Protein 9INA (pdb70)

Radius of gyration: 22.7 Å; Cα contacts (8 Å, |Δi|>4): 966; chains: 1; bounding box: 48×69×61 Å

Solvent-accessible surface area: 19343 Å² total; per-residue (Å²): 199,50,146,3,13,50,102,54,115,118,149,78,88,9,12,30,13,43,162,58,8,20,62,7,0,3,90,0,14,70,134,45,62,0,0,64,0,0,16,26,14,14,0,0,0,0,32,24,84,45,7,61,124,46,56,11,113,16,51,110,13,50,0,0,26,34,107,2,0,0,0,23,15,63,124,26,120,4,6,0,0,23,12,83,5,46,78,158,42,49,13,0,90,125,12,141,15,57,130,61,0,0,64,5,64,122,76,15,7,21,0,31,16,91,0,74,6,74,54,8,77,112,27,99,153,13,32,82,188,18,74,29,126,21,20,41,16,43,77,74,20,43,0,1,0,0,0,9,13,69,113,138,86,97,25,66,34,9,47,0,12,1,10,76,44,64,104,81,20,11,33,20,14,7,20,33,0,41,0,0,0,1,3,3,2,12,15,26,5,33,18,8,43,15,0,97,10,2,62,50,21,0,62,100,10,45,11,14,73,76,29,108,0,5,80,16,1,70,85,29,13,88,1,96,22,83,42,64,130,27,93,16,1,4,9,3,4,0,59,1,68,17,70,120,100,5,34,0,9,5,0,17,7,1,2,5,0,0,11,2,2,42,1,4,16,9,136,50,11,3,9,0,27,0,9,0,0,15,42,35,90,29,0,33,2,0,2,0,6,2,11,19,103,91,67,12,64,172,132,32,63,104,19,2,112,92,18,93,3,18,5,19,89,67,87,110,138,76,32,35,43,3,117,21,3,136,126,74,100,30,46,55,48,142,79,0,58,176,105,121,112,2,94,20,0,8,86,27,15,9,6,1,29,3,4,87,16,18,89,89,26,64,49,31,89,7,83,53,20,193,23,118,91,32,24,63,0,13,9,34,2,8,68,29,1,2,84,12,1,12,9,30,102,152,62,120,120,11,45,15,50,81,2,56,83,19,84,30,7,1,0,2,20,59,14,68,98,141,84,68,6,24,41,28,12,157,139,59,30,58,113,3,41,185,66,100,43,48,30,59

Sequence (440 aa):
HHHSSENLYFQGHMASMNKEMSETLTRVGPNTRMGNLLRRYWVPALMSSEIAEADGPQVRVQLLGEKLLAFRNTDGKACLISEFCSHRGVSLYFGRNEENGIRCAYHGVKFDGDGQCVDVPSSPQSCARMHIKGYPCVERGGIVWTYMGPEEHKPSPPELEWCTLPPEHVFVSKRLQYSNWLQAMEGGIDTAHVSYVHRFEVDTDPMHQGVKALDYIKADGNVKFEIEQTPFGLSLFGRRNGEPDSYYWRITQWLFPWFTLIAPFGNHALGGHVWVPIDDHNCWAWSINWQPDQPLTKEERQSMEEGKGIHVEYEEPGSFIPKANRNNDYGMDRVAQREERSYSGIFGFSAQDYSLQESMGPIQDHAAERLLPTDKAIVMARRMLNEAALGLEQGETPPALDASEQHVRPAGVLLPRDQDPVAWAREELADATKKPVFSL

B-factor: mean 78.33, std 16.4, range [30.0, 168.15]

Secondary structure (DSSP, 8-state):
--TT---SEETTEE----HHHHHHHH--STTSHHHHHHHTS-EEEEEGGGG-STTPPPEEEEETTEEEEEEE-TTS-EEEEESB-TTT--BGGGSEE-SSSEE-TTT--EE-TTS-EEE-TT-GGGGGGS---EE-EEEETTEEEE--S-GGG--PPP--HHHHS-GGGEEEEEEEESS-HHHHHHTTS-GGGGGTTTTTHHHH-TTT-S-THHHHHHT----EEEEEEETTEEEEEEEEE-STTEEEEEEEEEETTTEEEEPP-TTSPEEEEEEEESSSS-EEEEEEEE-SSS---HHHHHHHHTT-TT---BSSTT--SBSS-TTTGGG--HHHHHTTS-SSS--SHHHHHHHHHHTT-SS--TTT----GGGHHHHHHHHHHHHHHHHHHTTPPPS---GGGG----EEEEEETTS-HHHHHHHHSTTTTTS-----

InterPro domains:
  IPR015881 Aromatic-ring-hydroxylating dioxygenase ARHD, Rieske 2Fe-2S-binding site [PS00570] (69-91)
  IPR017941 Rieske [2Fe-2S] iron-sulphur domain [PF00355] (26-109)
  IPR017941 Rieske [2Fe-2S] iron-sulphur domain [PS51296] (26-130)
  IPR036922 Rieske [2Fe-2S] iron-sulphur domain superfamily [G3DSA:2.102.10.10] (18-146)
  IPR036922 Rieske [2Fe-2S] iron-sulphur domain superfamily [SSF50022] (16-135)
  IPR045623 LigXa-like, C-terminal domain [PF19301] (130-394)
  IPR050584 Cholesterol 7-desaturase [PTHR21266] (22-209)

Foldseek 3Di:
DDPQQDDQDDPHFGDFGDPVLLVLCQFQAPPGLNVQLVLLAWAFWFFCVVQVDAQDQWDWTFFSRFTKIWYAANVGFIAIFGQFFLPPTDGLSPFGRYPQWTFRPPQTFTAHRQQQTDDDVVCRPCRVVRGGHIWDWDDFLRTIITRRHPPVSHFDHAPAPSRPDDNLQKDKDKAKFQATLLLQLLLQLQLLVCLFQVLQVQDPFPLRHDFPVNVQSVVFSDWFWDWDADQFGIWIWTWTDDPPQWIKTWIKDDGPPFKIWGAGRDQRWTKMWGWTGSGSQMIMIMIMTGHLPDGQDCCNRVSQVPAADLGADPCDPPPSHGVQDPVCLRCAQVVCCVVVNGRRSHHGPNSSSSSVVVVCPRRHPSVPDDDHSSSSSSSVSSSLSSCQSVVVVVPDDHGNSHNVRNHWHIAIDIDGPVDDVVVVCVPAGVVPSVPDGHYD

Nearest PDB structures (foldseek):
  7v25-assembly1_A  TM=8.873E-01  e=1.650E-37  Comamonas testosteroni KF-1
  7v25-assembly1_C  TM=8.842E-01  e=5.065E-37  Comamonas testosteroni KF-1
  7v28-assembly1_F  TM=8.590E-01  e=2.443E-37  Comamonas testosteroni KF-1
  7fjl-assembly1_F  TM=8.578E-01  e=3.826E-37  Comamonas testosteroni KF-1
  7v28-assembly1_D  TM=8.681E-01  e=1.645E-36  Comamonas testosteroni KF-1

Organism: Comamonas testosteroni (strain DSM 14576 / KF-1) (NCBI:txid399795)

Structure (mmCIF, N/CA/C/O backbone):
data_9INA
#
_entry.id   9INA
#
_cell.length_a   150.740
_cell.length_b   150.740
_cell.length_c   150.740
_cell.angle_alpha   90.00
_cell.angle_beta   90.00
_cell.angle_gamma   90.00
#
_symmetry.space_group_name_H-M   'P 21 3'
#
loop_
_entity.id
_entity.type
_entity.pdbx_description
1 polymer 'Rieske (2Fe-2S) domain protein'
2 non-polymer 'FE (II) ION'
3 non-polymer 'FE2/S2 (INORGANIC) CLUSTER'
4 water water
#
loop_
_atom_site.group_PDB
_atom_site.id
_atom_site.type_symbol
_atom_site.label_atom_id
_atom_site.label_alt_id
_atom_site.label_comp_id
_atom_site.label_asym_id
_atom_site.label_entity_id
_atom_site.label_seq_id
_atom_site.pdbx_PDB_ins_code
_atom_site.Cartn_x
_atom_site.Cartn_y
_atom_site.Cartn_z
_atom_site.occupancy
_atom_site.B_iso_or_equiv
_atom_site.auth_seq_id
_atom_site.auth_comp_id
_atom_site.auth_asym_id
_atom_site.auth_atom_id
_atom_site.pdbx_PDB_model_num
ATOM 1 N N . HIS A 1 8 ? -11.280 42.589 -59.372 1.00 150.91 -15 HIS A N 1
ATOM 2 C CA . HIS A 1 8 ? -10.080 42.216 -60.165 1.00 150.45 -15 HIS A CA 1
ATOM 3 C C . HIS A 1 8 ? -9.165 43.432 -60.304 1.00 153.42 -15 HIS A C 1
ATOM 4 O O . HIS A 1 8 ? -9.669 44.563 -60.459 1.00 130.36 -15 HIS A O 1
ATOM 11 N N . HIS A 1 9 ? -7.855 43.201 -60.245 1.00 150.95 -14 HIS A N 1
ATOM 12 C CA . HIS A 1 9 ? -6.887 44.307 -60.445 1.00 142.24 -14 HIS A CA 1
ATOM 13 C C . HIS A 1 9 ? -5.869 43.847 -61.485 1.00 135.26 -14 HIS A C 1
ATOM 14 O O . HIS A 1 9 ? -5.482 42.667 -61.478 1.00 123.39 -14 HIS A O 1
ATOM 21 N N . HIS A 1 10 ? -5.464 44.758 -62.365 1.00 131.24 -13 HIS A N 1
ATOM 22 C CA . HIS A 1 10 ? -4.513 44.379 -63.417 1.00 136.01 -13 HIS A CA 1
ATOM 23 C C . HIS A 1 10 ? -3.434 43.417 -62.886 1.00 131.38 -13 HIS A C 1
ATOM 24 O O . HIS A 1 10 ? -3.111 42.450 -63.577 1.00 109.38 -13 HIS A O 1
ATOM 31 N N . SER A 1 11 ? -2.919 43.690 -61.682 1.00 123.38 -12 SER A N 1
ATOM 32 C CA . SER A 1 11 ? -1.818 42.880 -61.096 1.00 100.87 -12 SER A CA 1
ATOM 33 C C . SER A 1 11 ? -2.151 41.386 -61.135 1.00 111.42 -12 SER A C 1
ATOM 34 O O . SER A 1 11 ? -1.257 40.590 -61.474 1.00 107.75 -12 SER A O 1
ATOM 37 N N . SER A 1 12 ? -3.389 41.020 -60.807 1.00 118.42 -11 SER A N 1
ATOM 38 C CA . SER A 1 12 ? -3.776 39.586 -60.766 1.00 108.32 -11 SER A CA 1
ATOM 39 C C . SER A 1 12 ? -3.266 38.874 -62.024 1.00 100.71 -11 SER A C 1
ATOM 40 O O . SER A 1 12 ? -3.796 39.150 -63.116 1.00 100.12 -11 SER A O 1
ATOM 43 N N . GLU A 1 13 ? -2.282 37.990 -61.865 1.00 110.38 -10 GLU A N 1
ATOM 44 C CA . GLU A 1 13 ? -1.708 37.262 -63.023 1.00 116.60 -10 GLU A CA 1
ATOM 45 C C . GLU A 1 13 ? -2.635 36.106 -63.406 1.00 111.29 -10 GLU A C 1
ATOM 46 O O . GLU A 1 13 ? -3.303 35.559 -62.509 1.00 119.95 -10 GLU A O 1
ATOM 52 N N . ASN A 1 14 ? -2.653 35.742 -64.687 1.00 100.63 -9 ASN A N 1
ATOM 53 C CA . ASN A 1 14 ? -3.465 34.576 -65.119 1.00 93.35 -9 ASN A CA 1
ATOM 54 C C . ASN A 1 14 ? -2.788 33.314 -64.587 1.00 89.11 -9 ASN A C 1
ATOM 55 O O . ASN A 1 14 ? -1.557 33.331 -64.422 1.00 125.07 -9 ASN A O 1
ATOM 60 N N . LEU A 1 15 ? -3.560 32.263 -64.329 1.00 80.57 -8 LEU A N 1
ATOM 61 C CA . LEU A 1 15 ? -2.987 31.034 -63.729 1.00 76.50 -8 LEU A CA 1
ATOM 62 C C . LEU A 1 15 ? -2.133 30.312 -64.771 1.00 73.19 -8 LEU A C 1
ATOM 63 O O . LEU A 1 15 ? -1.154 29.661 -64.376 1.00 90.94 -8 LEU A O 1
ATOM 68 N N . TYR A 1 16 ? -2.491 30.425 -66.048 1.00 75.04 -7 TYR A N 1
ATOM 69 C CA . TYR A 1 16 ? -1.763 29.656 -67.086 1.00 69.95 -7 TYR A CA 1
ATOM 70 C C . TYR A 1 16 ? -1.454 30.521 -68.286 1.00 68.13 -7 TYR A C 1
ATOM 71 O O . TYR A 1 16 ? -2.232 31.436 -68.602 1.00 71.70 -7 TYR A O 1
ATOM 80 N N . PHE A 1 17 ? -0.337 30.229 -68.947 1.00 69.60 -6 PHE A N 1
ATOM 81 C CA . PHE A 1 17 ? 0.058 30.955 -70.178 1.00 70.23 -6 PHE A CA 1
ATOM 82 C C . PHE A 1 1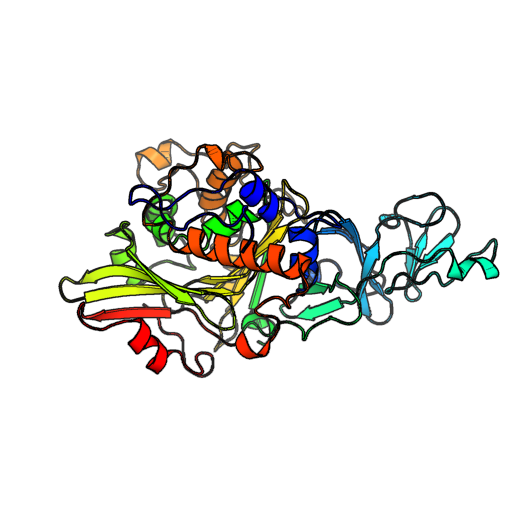7 ? 0.663 29.955 -71.130 1.00 68.80 -6 PHE A C 1
ATOM 83 O O . PHE A 1 17 ? 1.497 29.140 -70.706 1.00 66.13 -6 PHE A O 1
ATOM 91 N N . GLN A 1 18 ? 0.250 30.008 -72.393 1.00 73.69 -5 GLN A N 1
ATOM 92 C CA . GLN A 1 18 ? 0.734 29.024 -73.352 1.00 75.23 -5 GLN A CA 1
ATOM 93 C C . GLN A 1 18 ? 0.821 27.604 -72.784 1.00 73.12 -5 GLN A C 1
ATOM 94 O O . GLN A 1 18 ? 1.681 26.829 -73.206 1.00 64.31 -5 GLN A O 1
ATOM 100 N N . GLY A 1 19 ? -0.102 27.238 -71.881 1.00 73.92 -4 GLY A N 1
ATOM 101 C CA . GLY A 1 19 ? -0.276 25.840 -71.515 1.00 80.27 -4 GLY A CA 1
ATOM 102 C C . GLY A 1 19 ? 0.676 25.351 -70.419 1.00 76.97 -4 GLY A C 1
ATOM 103 O O . GLY A 1 19 ? 0.684 24.159 -70.101 1.00 75.69 -4 GLY A O 1
ATOM 104 N N . HIS A 1 20 ? 1.462 26.279 -69.863 1.00 77.39 -3 HIS A N 1
ATOM 105 C CA . HIS A 1 20 ? 2.244 26.072 -68.656 1.00 79.07 -3 HIS A CA 1
ATOM 106 C C . HIS A 1 20 ? 1.773 27.111 -67.646 1.00 77.36 -3 HIS A C 1
ATOM 107 O O . HIS A 1 20 ? 1.162 28.111 -68.037 1.00 56.95 -3 HIS A O 1
ATOM 114 N N . MET A 1 21 ? 2.114 26.898 -66.368 1.00 73.18 -2 MET A N 1
ATOM 115 C CA . MET A 1 21 ? 1.710 27.834 -65.335 1.00 66.00 -2 MET A CA 1
ATOM 116 C C . MET A 1 21 ? 2.502 29.125 -65.504 1.00 65.59 -2 MET A C 1
ATOM 117 O O . MET A 1 21 ? 3.623 29.115 -65.994 1.00 69.78 -2 MET A O 1
ATOM 122 N N . ALA A 1 22 ? 1.894 30.247 -65.127 1.00 68.01 -1 ALA A N 1
ATOM 123 C CA . ALA A 1 22 ? 2.450 31.555 -65.430 1.00 66.67 -1 ALA A CA 1
ATOM 124 C C . ALA A 1 22 ? 3.182 32.124 -64.223 1.00 71.73 -1 ALA A C 1
ATOM 125 O O . ALA A 1 22 ? 2.717 32.024 -63.084 1.00 71.59 -1 ALA A O 1
ATOM 127 N N . SER A 1 23 ? 4.293 32.804 -64.515 1.00 78.87 0 SER A N 1
ATOM 128 C CA . SER A 1 23 ? 5.084 33.435 -63.476 1.00 80.75 0 SER A CA 1
ATOM 129 C C . SER A 1 23 ? 4.483 34.784 -63.101 1.00 73.90 0 SER A C 1
ATOM 130 O O . SER A 1 23 ? 3.540 35.273 -63.711 1.00 71.83 0 SER A O 1
ATOM 133 N N . MET A 1 24 ? 5.070 35.378 -62.076 1.00 75.08 1 MET A N 1
ATOM 134 C CA . MET A 1 24 ? 4.574 36.612 -61.513 1.00 68.93 1 MET A CA 1
ATOM 135 C C . MET A 1 24 ? 4.973 37.775 -62.428 1.00 73.49 1 MET A C 1
ATOM 136 O O . MET A 1 24 ? 6.102 37.823 -62.928 1.00 87.03 1 MET A O 1
ATOM 141 N N . ASN A 1 25 ? 4.036 38.704 -62.662 1.00 78.33 2 ASN A N 1
ATOM 142 C CA . ASN A 1 25 ? 4.357 39.979 -63.292 1.00 78.42 2 ASN A CA 1
ATOM 143 C C . ASN A 1 25 ? 5.079 40.858 -62.281 1.00 72.95 2 ASN A C 1
ATOM 144 O O . ASN A 1 25 ? 5.091 40.555 -61.090 1.00 74.29 2 ASN A O 1
ATOM 149 N N . LYS A 1 26 ? 5.634 41.967 -62.766 1.00 72.69 3 LYS A N 1
ATOM 150 C CA . LYS A 1 26 ? 6.458 42.826 -61.932 1.00 78.37 3 LYS A CA 1
ATOM 151 C C . LYS A 1 26 ? 5.720 43.329 -60.682 1.00 72.04 3 LYS A C 1
ATOM 152 O O . LYS A 1 26 ? 6.259 43.208 -59.588 1.00 65.44 3 LYS A O 1
ATOM 158 N N . GLU A 1 27 ? 4.505 43.888 -60.830 1.00 66.02 4 GLU A N 1
ATOM 159 C CA . GLU A 1 27 ? 3.769 44.480 -59.719 1.00 66.11 4 GLU A CA 1
ATOM 160 C C . GLU A 1 27 ? 3.414 43.437 -58.654 1.00 69.48 4 GLU A C 1
ATOM 161 O O . GLU A 1 27 ? 3.482 43.710 -57.457 1.00 69.61 4 GLU A O 1
ATOM 167 N N . MET A 1 28 ? 3.000 42.246 -59.093 1.00 72.26 5 MET A N 1
ATOM 168 C CA . MET A 1 28 ? 2.624 41.167 -58.190 1.00 72.57 5 MET A CA 1
ATOM 169 C C . MET A 1 28 ? 3.853 40.683 -57.420 1.00 66.49 5 MET A C 1
ATOM 170 O O . MET A 1 28 ? 3.778 40.380 -56.235 1.00 65.43 5 MET A O 1
ATOM 175 N N . SER A 1 29 ? 4.985 40.586 -58.122 1.00 72.73 6 SER A N 1
ATOM 176 C CA . SER A 1 29 ? 6.269 40.302 -57.508 1.00 67.95 6 SER A CA 1
ATOM 177 C C . SER A 1 29 ? 6.459 41.200 -56.289 1.00 69.03 6 SER A C 1
ATOM 178 O O . SER A 1 29 ? 6.781 40.723 -55.203 1.00 66.28 6 SER A O 1
ATOM 181 N N . GLU A 1 30 ? 6.195 42.498 -56.481 1.00 69.21 7 GLU A N 1
ATOM 182 C CA . GLU A 1 30 ? 6.327 43.505 -55.442 1.00 73.11 7 GLU A CA 1
ATOM 183 C C . GLU A 1 30 ? 5.216 43.398 -54.398 1.00 73.45 7 GLU A C 1
ATOM 184 O O . GLU A 1 30 ? 5.468 43.572 -53.212 1.00 66.75 7 GLU A O 1
ATOM 190 N N . THR A 1 31 ? 3.969 43.180 -54.831 1.00 72.30 8 THR A N 1
ATOM 191 C CA . THR A 1 31 ? 2.881 43.115 -53.875 1.00 65.79 8 THR A CA 1
ATOM 192 C C . THR A 1 31 ? 3.253 42.141 -52.750 1.00 68.22 8 THR A C 1
ATOM 193 O O . THR A 1 31 ? 3.059 42.469 -51.572 1.00 67.95 8 THR A O 1
ATOM 197 N N . LEU A 1 32 ? 3.860 40.993 -53.107 1.00 63.25 9 LEU A N 1
ATOM 198 C CA . LEU A 1 32 ? 4.047 39.877 -52.181 1.00 63.27 9 LEU A CA 1
ATOM 199 C C . LEU A 1 32 ? 5.328 39.963 -51.361 1.00 71.96 9 LEU A C 1
ATOM 200 O O . LEU A 1 32 ? 5.423 39.251 -50.371 1.00 74.84 9 LEU A O 1
ATOM 205 N N . THR A 1 33 ? 6.326 40.753 -51.781 1.00 77.07 10 THR A N 1
ATOM 206 C CA . THR A 1 33 ? 7.642 40.695 -51.156 1.00 67.77 10 THR A CA 1
ATOM 207 C C . THR A 1 33 ? 7.890 41.867 -50.212 1.00 67.94 10 THR A C 1
ATOM 208 O O . THR A 1 33 ? 8.773 41.780 -49.366 1.00 75.11 10 THR A O 1
ATOM 212 N N . ARG A 1 34 ? 7.152 42.965 -50.392 1.00 74.67 11 ARG A N 1
ATOM 213 C CA . ARG A 1 34 ? 7.394 44.205 -49.673 1.00 69.03 11 ARG A CA 1
ATOM 214 C C . ARG A 1 34 ? 6.478 44.223 -48.460 1.00 65.18 11 ARG A C 1
ATOM 215 O O . ARG A 1 34 ? 5.262 44.365 -48.601 1.00 77.27 11 ARG A O 1
ATOM 223 N N . VAL A 1 35 ? 7.085 44.112 -47.280 1.00 64.37 12 VAL A N 1
ATOM 224 C CA . VAL A 1 35 ? 6.363 43.738 -46.077 1.00 64.31 12 VAL A CA 1
ATOM 225 C C . VAL A 1 35 ? 6.401 44.846 -45.037 1.00 65.30 12 VAL A C 1
ATOM 226 O O . VAL A 1 35 ? 5.933 44.599 -43.927 1.00 63.18 12 VAL A O 1
ATOM 230 N N . GLY A 1 36 ? 7.008 46.004 -45.358 1.00 70.65 13 GLY A N 1
ATOM 231 C CA . GLY A 1 36 ? 7.240 47.041 -44.359 1.00 74.22 13 GLY A CA 1
ATOM 232 C C . GLY A 1 36 ? 5.961 47.820 -44.041 1.00 74.47 13 GLY A C 1
ATOM 233 O O . GLY A 1 36 ? 4.923 47.581 -44.643 1.00 73.96 13 GLY A O 1
ATOM 234 N N . PRO A 1 37 ? 5.990 48.817 -43.129 1.00 74.05 14 PRO A N 1
ATOM 235 C CA . PRO A 1 37 ? 4.791 49.584 -42.790 1.00 69.56 14 PRO A CA 1
ATOM 236 C C . PRO A 1 37 ? 4.179 50.204 -44.034 1.00 71.75 14 PRO A C 1
ATOM 237 O O . PRO A 1 37 ? 4.908 50.605 -44.935 1.00 73.75 14 PRO A O 1
ATOM 241 N N . ASN A 1 38 ? 2.842 50.187 -44.082 1.00 81.17 15 ASN A N 1
ATOM 242 C CA . ASN A 1 38 ? 2.047 50.832 -45.119 1.00 84.26 15 ASN A CA 1
ATOM 243 C C . ASN A 1 38 ? 2.271 50.282 -46.523 1.00 73.01 15 ASN A C 1
ATOM 244 O O . ASN A 1 38 ? 2.020 50.982 -47.483 1.00 84.41 15 ASN A O 1
ATOM 249 N N . THR A 1 39 ? 2.735 49.047 -46.667 1.00 76.48 16 THR A N 1
ATOM 250 C CA . THR A 1 39 ? 2.668 48.379 -47.955 1.00 71.46 16 THR A CA 1
ATOM 251 C C . THR A 1 39 ? 1.413 47.510 -47.960 1.00 67.44 16 THR A C 1
ATOM 252 O O . THR A 1 39 ? 0.834 47.247 -46.913 1.00 64.46 16 THR A O 1
ATOM 256 N N . ARG A 1 40 ? 1.000 47.075 -49.152 1.00 71.14 17 ARG A N 1
ATOM 257 C CA . ARG A 1 40 ? -0.153 46.208 -49.320 1.00 69.83 17 ARG A CA 1
ATOM 258 C C . ARG A 1 40 ? -0.026 44.919 -48.519 1.00 73.41 17 ARG A C 1
ATOM 259 O O . ARG A 1 40 ? -1.002 44.454 -47.919 1.00 72.61 17 ARG A O 1
ATOM 267 N N . MET A 1 41 ? 1.167 44.321 -48.592 1.00 69.40 18 MET A N 1
ATOM 268 C CA . MET A 1 41 ? 1.400 43.067 -47.912 1.00 66.84 18 MET A CA 1
ATOM 269 C C . MET A 1 41 ? 1.757 43.349 -46.458 1.00 64.90 18 MET A C 1
ATOM 270 O O . MET A 1 41 ? 1.436 42.562 -45.571 1.00 65.74 18 MET A O 1
ATOM 275 N N . GLY A 1 42 ? 2.405 44.488 -46.200 1.00 68.66 19 GLY A N 1
ATOM 276 C CA . GLY A 1 42 ? 2.628 44.918 -44.825 1.00 64.62 19 GLY A CA 1
ATOM 277 C C . GLY A 1 42 ? 1.310 45.039 -44.057 1.00 62.17 19 GLY A C 1
ATOM 278 O O . GLY A 1 42 ? 1.208 44.667 -42.893 1.00 57.09 19 GLY A O 1
ATOM 279 N N . ASN A 1 43 ? 0.281 45.546 -44.735 1.00 61.73 20 ASN A N 1
ATOM 280 C CA . ASN A 1 43 ? -0.992 45.804 -44.085 1.00 71.67 20 ASN A CA 1
ATOM 281 C C . ASN A 1 43 ? -1.769 44.516 -43.897 1.00 66.56 20 ASN A C 1
ATOM 282 O O . ASN A 1 43 ? -2.496 44.387 -42.918 1.00 67.43 20 ASN A O 1
ATOM 287 N N . LEU A 1 44 ? -1.616 43.604 -44.859 1.00 65.15 21 LEU A N 1
ATOM 288 C CA . LEU A 1 44 ? -2.317 42.337 -44.805 1.00 63.03 21 LEU A CA 1
ATOM 289 C C . LEU A 1 44 ? -1.782 41.518 -43.652 1.00 62.37 21 LEU A C 1
ATOM 290 O O . LEU A 1 44 ? -2.550 40.934 -42.896 1.00 62.30 21 LEU A O 1
ATOM 295 N N . LEU A 1 45 ? -0.456 41.463 -43.557 1.00 65.42 22 LEU A N 1
ATOM 296 C CA . LEU A 1 45 ? 0.146 40.566 -42.598 1.00 68.55 22 LEU A CA 1
ATOM 297 C C . LEU A 1 45 ? -0.114 41.098 -41.199 1.00 69.75 22 LEU A C 1
ATOM 298 O O . LEU A 1 45 ? -0.122 40.302 -40.268 1.00 72.44 22 LEU A O 1
ATOM 303 N N . ARG A 1 46 ? -0.403 42.404 -41.066 1.00 64.63 23 ARG A N 1
ATOM 304 C CA . ARG A 1 46 ? -0.532 42.992 -39.739 1.00 70.69 23 ARG A CA 1
ATOM 305 C C . ARG A 1 46 ? -1.800 42.505 -39.039 1.00 70.99 23 ARG A C 1
ATOM 306 O O . ARG A 1 46 ? -1.818 42.453 -37.806 1.00 82.86 23 ARG A O 1
ATOM 314 N N . ARG A 1 47 ? -2.774 42.043 -39.841 1.00 62.64 24 ARG A N 1
ATOM 315 C CA . ARG A 1 47 ? -4.090 41.610 -39.387 1.00 65.66 24 ARG A CA 1
ATOM 316 C C . ARG A 1 47 ? -4.069 40.253 -38.671 1.00 71.18 24 ARG A C 1
ATOM 317 O O . ARG A 1 47 ? -5.041 39.904 -37.990 1.00 73.92 24 ARG A O 1
ATOM 325 N N . TYR A 1 48 ? -2.981 39.484 -38.840 1.00 69.16 25 TYR A N 1
ATOM 326 C CA . TYR A 1 48 ? -2.826 38.187 -38.194 1.00 67.16 25 TYR A CA 1
ATOM 327 C C . TYR A 1 48 ? -1.870 38.331 -37.014 1.00 65.91 25 TYR A C 1
ATOM 328 O O . TYR A 1 48 ? -1.008 39.215 -36.990 1.00 66.94 25 TYR A O 1
ATOM 337 N N . TRP A 1 49 ? -2.097 37.499 -35.997 1.00 65.86 26 TRP A N 1
ATOM 338 C CA . TRP A 1 49 ? -1.145 37.359 -34.912 1.00 66.15 26 TRP A CA 1
ATOM 339 C C . TRP A 1 49 ? 0.191 36.918 -35.485 1.00 63.06 26 TRP A C 1
ATOM 340 O O . TRP A 1 49 ? 0.236 36.055 -36.357 1.00 72.42 26 TRP A O 1
ATOM 351 N N . VAL A 1 50 ? 1.260 37.512 -34.956 1.00 64.47 27 VAL A N 1
ATOM 352 C CA . VAL A 1 50 ? 2.595 37.385 -35.507 1.00 63.71 27 VAL A CA 1
ATOM 353 C C . VAL A 1 50 ? 3.509 36.776 -34.454 1.00 64.10 27 VAL A C 1
ATOM 354 O O . VAL A 1 50 ? 3.602 37.300 -33.351 1.00 71.62 27 VAL A O 1
ATOM 358 N N . PRO A 1 51 ? 4.238 35.683 -34.747 1.00 65.70 28 PRO A N 1
ATOM 359 C CA . PRO A 1 51 ? 5.213 35.139 -33.801 1.00 63.93 28 PRO A CA 1
ATOM 360 C C . PRO A 1 51 ? 6.464 36.002 -33.728 1.00 65.49 28 PRO A C 1
ATOM 361 O O . PRO A 1 51 ? 7.222 36.127 -34.706 1.00 83.30 28 PRO A O 1
ATOM 365 N N . ALA A 1 52 ? 6.683 36.539 -32.522 1.00 63.98 29 ALA A N 1
ATOM 366 C CA . ALA A 1 52 ? 7.710 37.542 -32.285 1.00 71.74 29 ALA A CA 1
ATOM 367 C C . ALA A 1 52 ? 8.995 36.870 -31.816 1.00 71.13 29 ALA A C 1
ATOM 368 O O . ALA A 1 52 ? 10.010 36.906 -32.509 1.00 82.11 29 ALA A O 1
ATOM 370 N N . LEU A 1 53 ? 8.924 36.196 -30.669 1.00 66.07 30 LEU A N 1
ATOM 371 C CA . LEU A 1 53 ? 10.069 35.454 -30.182 1.00 66.86 30 LEU A CA 1
ATOM 372 C C . LEU A 1 53 ? 9.584 34.361 -29.232 1.00 68.38 30 LEU A C 1
ATOM 373 O O . LEU A 1 53 ? 8.386 34.282 -28.972 1.00 76.60 30 LEU A O 1
ATOM 378 N N . MET A 1 54 ? 10.515 33.536 -28.728 1.00 61.71 31 MET A N 1
ATOM 379 C CA . MET A 1 54 ? 10.183 32.461 -27.809 1.00 68.36 31 MET A CA 1
ATOM 380 C C . MET A 1 54 ? 10.118 32.977 -26.373 1.00 70.48 31 MET A C 1
ATOM 381 O O . MET A 1 54 ? 10.926 33.809 -25.983 1.00 72.30 31 MET A O 1
ATOM 386 N N . SER A 1 55 ? 9.203 32.406 -25.576 1.00 75.39 32 SER A N 1
ATOM 387 C CA . SER A 1 55 ? 9.053 32.747 -24.169 1.00 72.68 32 SER A CA 1
ATOM 388 C C . SER A 1 55 ? 10.367 32.586 -23.416 1.00 73.57 32 SER A C 1
ATOM 389 O O . SER A 1 55 ? 10.663 33.383 -22.531 1.00 68.73 32 SER A O 1
ATOM 392 N N . SER A 1 56 ? 11.146 31.560 -23.778 1.00 76.07 33 SER A N 1
ATOM 393 C CA . SER A 1 56 ? 12.398 31.281 -23.092 1.00 78.18 33 SER A CA 1
ATOM 394 C C . SER A 1 56 ? 13.434 32.407 -23.244 1.00 80.12 33 SER A C 1
ATOM 395 O O . SER A 1 56 ? 14.340 32.501 -22.416 1.00 76.82 33 SER A O 1
ATOM 398 N N . GLU A 1 57 ? 13.325 33.264 -24.275 1.00 76.22 34 GLU A N 1
ATOM 399 C CA . GLU A 1 57 ? 14.309 34.324 -24.495 1.00 77.19 34 GLU A CA 1
ATOM 400 C C . GLU A 1 57 ? 14.138 35.493 -23.517 1.00 80.24 34 GLU A C 1
ATOM 401 O O . GLU A 1 57 ? 15.076 36.280 -23.332 1.00 71.28 34 GLU A O 1
ATOM 407 N N . ILE A 1 58 ? 12.912 35.629 -22.979 1.00 69.64 35 ILE A N 1
ATOM 408 C CA . ILE A 1 58 ? 12.562 36.588 -21.944 1.00 67.66 35 ILE A CA 1
ATOM 409 C C . ILE A 1 58 ? 11.841 35.856 -20.813 1.00 75.42 35 ILE A C 1
ATOM 410 O O . ILE A 1 58 ? 10.692 36.168 -20.492 1.00 65.43 35 ILE A O 1
ATOM 415 N N . ALA A 1 59 ? 12.545 34.880 -20.223 1.00 80.84 36 ALA A N 1
ATOM 416 C CA . ALA A 1 59 ? 11.969 33.945 -19.269 1.00 71.81 36 ALA A CA 1
ATOM 417 C C . ALA A 1 59 ? 11.398 34.691 -18.073 1.00 75.86 36 ALA A C 1
ATOM 418 O O . ALA A 1 59 ? 10.222 34.543 -17.777 1.00 72.88 36 ALA A O 1
ATOM 420 N N . GLU A 1 60 ? 12.231 35.490 -17.397 1.00 87.98 37 GLU A N 1
ATOM 421 C CA . GLU A 1 60 ? 11.870 36.000 -16.085 1.00 94.49 37 GLU A CA 1
ATOM 422 C C . GLU A 1 60 ? 11.504 37.477 -16.135 1.00 86.15 37 GLU A C 1
ATOM 423 O O . GLU A 1 60 ? 11.947 38.210 -17.019 1.00 87.28 37 GLU A O 1
ATOM 429 N N . ALA A 1 61 ? 10.718 37.871 -15.125 1.00 80.84 38 ALA A N 1
ATOM 430 C CA . ALA A 1 61 ? 10.281 39.241 -14.935 1.00 80.72 38 ALA A CA 1
ATOM 431 C C . ALA A 1 61 ? 11.459 40.166 -14.589 1.00 91.42 38 ALA A C 1
ATOM 432 O O . ALA A 1 61 ? 12.382 39.812 -13.844 1.00 86.35 38 ALA A O 1
ATOM 434 N N . ASP A 1 62 ? 11.413 41.366 -15.183 1.00 86.50 39 ASP A N 1
ATOM 435 C CA . ASP A 1 62 ? 12.393 42.423 -14.977 1.00 89.12 39 ASP A CA 1
ATOM 436 C C . ASP A 1 62 ? 13.713 42.001 -15.621 1.00 82.47 39 ASP A C 1
ATOM 437 O O . ASP A 1 62 ? 14.739 42.667 -15.475 1.00 90.93 39 ASP A O 1
ATOM 442 N N . GLY A 1 63 ? 13.614 40.928 -16.415 1.00 78.91 40 GLY A N 1
ATOM 443 C CA . GLY A 1 63 ? 14.730 40.333 -17.126 1.00 72.43 40 GLY A CA 1
ATOM 444 C C . GLY A 1 63 ? 15.164 41.180 -18.318 1.00 70.19 40 GLY A C 1
ATOM 445 O O . GLY A 1 63 ? 14.469 42.095 -18.771 1.00 66.77 40 GLY A O 1
ATOM 446 N N . PRO A 1 64 ? 16.359 40.880 -18.852 1.00 69.05 41 PRO A N 1
ATOM 447 C CA . PRO A 1 64 ? 16.933 41.638 -19.966 1.00 70.10 41 PRO A CA 1
ATOM 448 C C . PRO A 1 64 ? 16.017 41.674 -21.177 1.00 64.79 41 PRO A C 1
ATOM 449 O O . PRO A 1 64 ? 15.657 40.631 -21.688 1.00 71.24 41 PRO A O 1
ATOM 453 N N . GLN A 1 65 ? 15.656 42.877 -21.616 1.00 69.87 42 GLN A N 1
ATOM 454 C CA . GLN A 1 65 ? 14.871 43.075 -22.827 1.00 69.20 42 GLN A CA 1
ATOM 455 C C . GLN A 1 65 ? 15.642 42.551 -24.041 1.00 66.15 42 GLN A C 1
ATOM 456 O O . GLN A 1 65 ? 16.862 42.394 -23.964 1.00 66.82 42 GLN A O 1
ATOM 462 N N . VAL A 1 66 ? 14.940 42.238 -25.149 1.00 62.04 43 VAL A N 1
ATOM 463 C CA . VAL A 1 66 ? 15.649 41.795 -26.346 1.00 65.37 43 VAL A CA 1
ATOM 464 C C . VAL A 1 66 ? 15.061 42.510 -27.553 1.00 62.63 43 VAL A C 1
ATOM 465 O O . VAL A 1 66 ? 13.848 42.699 -27.637 1.00 64.81 43 VAL A O 1
ATOM 469 N N . ARG A 1 67 ? 15.960 42.858 -28.486 1.00 62.37 44 ARG A N 1
ATOM 470 C CA . ARG A 1 67 ? 15.588 43.535 -29.711 1.00 59.35 44 ARG A CA 1
ATOM 471 C C . ARG A 1 67 ? 15.014 42.497 -30.650 1.00 61.81 44 ARG A C 1
ATOM 472 O O . ARG A 1 67 ? 15.515 41.379 -30.695 1.00 69.40 44 ARG A O 1
ATOM 480 N N . VAL A 1 68 ? 13.987 42.910 -31.398 1.00 65.25 45 VAL A N 1
ATOM 481 C CA . VAL A 1 68 ? 13.250 42.048 -32.305 1.00 60.63 45 VAL A CA 1
ATOM 482 C C . VAL A 1 68 ? 12.732 42.905 -33.448 1.00 59.50 45 VAL A C 1
ATOM 483 O O . VAL A 1 68 ? 12.209 43.986 -33.215 1.00 71.41 45 VAL A O 1
ATOM 487 N N . GLN A 1 69 ? 12.901 42.436 -34.681 1.00 60.94 46 GLN A N 1
ATOM 488 C CA . GLN A 1 69 ? 12.492 43.213 -35.833 1.00 58.41 46 GLN A CA 1
ATOM 489 C C . GLN A 1 69 ? 11.496 42.396 -36.651 1.00 61.71 46 GLN A C 1
ATOM 490 O O . GLN A 1 69 ? 11.820 41.293 -37.074 1.00 59.26 46 GLN A O 1
ATOM 496 N N . LEU A 1 70 ? 10.310 42.969 -36.891 1.00 59.89 47 LEU A N 1
ATOM 497 C CA . LEU A 1 70 ? 9.228 42.273 -37.562 1.00 60.01 47 LEU A CA 1
ATOM 498 C C . LEU A 1 70 ? 8.573 43.183 -38.578 1.00 61.01 47 LEU A C 1
ATOM 499 O O . LEU A 1 70 ? 8.205 44.301 -38.247 1.00 59.16 47 LEU A O 1
ATOM 504 N N . LEU A 1 71 ? 8.376 42.658 -39.785 1.00 64.30 48 LEU A N 1
ATOM 505 C CA . LEU A 1 71 ? 7.567 43.341 -40.771 1.00 63.84 48 LEU A CA 1
ATOM 506 C C . LEU A 1 71 ? 8.083 44.760 -40.939 1.00 64.86 48 LEU A C 1
ATOM 507 O O . LEU A 1 71 ? 7.294 45.701 -41.011 1.00 68.78 48 LEU A O 1
ATOM 512 N N . GLY A 1 72 ? 9.412 44.904 -40.960 1.00 68.69 49 GLY A N 1
ATOM 513 C CA . GLY A 1 72 ? 10.024 46.197 -41.207 1.00 73.38 49 GLY A CA 1
ATOM 514 C C . GLY A 1 72 ? 10.217 47.027 -39.936 1.00 65.10 49 GLY A C 1
ATOM 515 O O . GLY A 1 72 ? 11.154 47.786 -39.885 1.00 72.25 49 GLY A O 1
ATOM 516 N N . GLU A 1 73 ? 9.368 46.896 -38.911 1.00 63.49 50 GLU A N 1
ATOM 517 C CA . GLU A 1 73 ? 9.493 47.709 -37.707 1.00 62.67 50 GLU A CA 1
ATOM 518 C C . GLU A 1 73 ? 10.511 47.097 -36.755 1.00 59.72 50 GLU A C 1
ATOM 519 O O . GLU A 1 73 ? 10.566 45.883 -36.594 1.00 64.29 50 GLU A O 1
ATOM 525 N N . LYS A 1 74 ? 11.246 47.974 -36.065 1.00 60.40 51 LYS A N 1
ATOM 526 C CA . LYS A 1 74 ? 12.226 47.573 -35.068 1.00 66.73 51 LYS A CA 1
ATOM 527 C C . LYS A 1 74 ? 11.672 47.704 -33.661 1.00 64.81 51 LYS A C 1
ATOM 528 O O . LYS A 1 74 ? 11.422 48.810 -33.216 1.00 57.33 51 LYS A O 1
ATOM 534 N N . LEU A 1 75 ? 11.575 46.588 -32.935 1.00 73.96 52 LEU A N 1
ATOM 535 C CA . LEU A 1 75 ? 10.894 46.589 -31.652 1.00 67.91 52 LEU A CA 1
ATOM 536 C C . LEU A 1 75 ? 11.801 46.067 -30.547 1.00 63.88 52 LEU A C 1
ATOM 537 O O . LEU A 1 75 ? 12.958 45.708 -30.783 1.00 69.41 52 LEU A O 1
ATOM 542 N N . LEU A 1 76 ? 11.212 46.049 -29.349 1.00 60.48 53 LEU A N 1
ATOM 543 C CA . LEU A 1 76 ? 11.849 45.621 -28.123 1.00 61.55 53 LEU A CA 1
ATOM 544 C C . LEU A 1 76 ? 10.841 44.807 -27.324 1.00 61.98 53 LEU A C 1
ATOM 545 O O . LEU A 1 76 ? 9.742 45.277 -27.002 1.00 60.14 53 LEU A O 1
ATOM 550 N N . ALA A 1 77 ? 11.256 43.588 -26.990 1.00 64.02 54 ALA A N 1
ATOM 551 C CA . ALA A 1 77 ? 10.438 42.683 -26.210 1.00 67.68 54 ALA A CA 1
ATOM 552 C C . ALA A 1 77 ? 11.026 42.546 -24.818 1.00 66.79 54 ALA A C 1
ATOM 553 O O . ALA A 1 77 ? 12.248 42.449 -24.683 1.00 70.49 54 ALA A O 1
ATOM 555 N N . PHE A 1 78 ? 10.130 42.477 -23.828 1.00 64.48 55 PHE A N 1
ATOM 556 C CA . PHE A 1 78 ? 10.519 42.305 -22.440 1.00 69.03 55 PHE A CA 1
ATOM 557 C C . PHE A 1 78 ? 9.320 41.848 -21.626 1.00 69.85 55 PHE A C 1
ATOM 558 O O . PHE A 1 78 ? 8.181 42.015 -22.070 1.00 63.77 55 PHE A O 1
ATOM 566 N N . ARG A 1 79 ? 9.617 41.340 -20.421 1.00 63.30 56 ARG A N 1
ATOM 567 C CA . ARG A 1 79 ? 8.603 40.797 -19.532 1.00 66.97 56 ARG A CA 1
ATOM 568 C C . ARG A 1 79 ? 8.533 41.673 -18.288 1.00 68.23 56 ARG A C 1
ATOM 569 O O . ARG A 1 79 ? 9.512 41.769 -17.556 1.00 70.66 56 ARG A O 1
ATOM 577 N N . ASN A 1 80 ? 7.373 42.283 -18.025 1.00 70.82 57 ASN A N 1
ATOM 578 C CA . ASN A 1 80 ? 7.289 43.279 -16.962 1.00 84.01 57 ASN A CA 1
ATOM 579 C C . ASN A 1 80 ? 7.258 42.592 -15.592 1.00 82.53 57 ASN A C 1
ATOM 580 O O . ASN A 1 80 ? 7.512 41.394 -15.481 1.00 76.88 57 ASN A O 1
ATOM 585 N N . THR A 1 81 ? 6.946 43.358 -14.540 1.00 87.20 58 THR A N 1
ATOM 586 C CA . THR A 1 81 ? 7.119 42.873 -13.178 1.00 85.32 58 THR A CA 1
ATOM 587 C C . THR A 1 81 ? 6.024 41.861 -12.847 1.00 81.82 58 THR A C 1
ATOM 588 O O . THR A 1 81 ? 6.293 40.841 -12.219 1.00 85.06 58 THR A O 1
ATOM 592 N N . ASP A 1 82 ? 4.808 42.132 -13.323 1.00 78.50 59 ASP A N 1
ATOM 593 C CA . ASP A 1 82 ? 3.680 41.224 -13.197 1.00 81.80 59 ASP A CA 1
ATOM 594 C C . ASP A 1 82 ? 3.951 39.895 -13.922 1.00 86.74 59 ASP A C 1
ATOM 595 O O . ASP A 1 82 ? 3.284 38.898 -13.667 1.00 85.66 59 ASP A O 1
ATOM 600 N N . GLY A 1 83 ? 4.894 39.868 -14.870 1.00 84.79 60 GLY A N 1
ATOM 601 C CA . GLY A 1 83 ? 5.145 38.664 -15.644 1.00 72.88 60 GLY A CA 1
ATOM 602 C C . GLY A 1 83 ? 4.556 38.688 -17.064 1.00 72.92 60 GLY A C 1
ATOM 603 O O . GLY A 1 83 ? 4.822 37.746 -17.788 1.00 72.61 60 GLY A O 1
ATOM 604 N N . LYS A 1 84 ? 3.937 39.795 -17.477 1.00 71.88 61 LYS A N 1
ATOM 605 C CA . LYS A 1 84 ? 3.296 39.854 -18.818 1.00 74.54 61 LYS A CA 1
ATOM 606 C C . LYS A 1 84 ? 4.323 40.186 -19.913 1.00 80.04 61 LYS A C 1
ATOM 607 O O . LYS A 1 84 ? 5.038 41.201 -19.755 1.00 77.74 61 LYS A O 1
ATOM 613 N N . ALA A 1 85 ? 4.401 39.370 -20.974 1.00 84.59 62 ALA A N 1
ATOM 614 C CA . ALA A 1 85 ? 5.262 39.681 -22.095 1.00 79.50 62 ALA A CA 1
ATOM 615 C C . ALA A 1 85 ? 4.698 40.890 -22.836 1.00 76.99 62 ALA A C 1
ATOM 616 O O . ALA A 1 85 ? 3.517 40.922 -23.207 1.00 70.06 62 ALA A O 1
ATOM 618 N N . CYS A 1 86 ? 5.573 41.877 -23.054 1.00 80.89 63 CYS A N 1
ATOM 619 C CA . CYS A 1 86 ? 5.190 43.094 -23.745 1.00 81.57 63 CYS A CA 1
ATOM 620 C C . CYS A 1 86 ? 6.113 43.316 -24.929 1.00 69.66 63 CYS A C 1
ATOM 621 O O . CYS A 1 86 ? 7.211 42.773 -24.986 1.00 81.33 63 CYS A O 1
ATOM 624 N N . LEU A 1 87 ? 5.653 44.170 -25.836 1.00 65.64 64 LEU A N 1
ATOM 625 C CA . LEU A 1 87 ? 6.409 44.500 -27.022 1.00 65.28 64 LEU A CA 1
ATOM 626 C C . LEU A 1 87 ? 6.134 45.950 -27.408 1.00 69.52 64 LEU A C 1
ATOM 627 O O . LEU A 1 87 ? 4.985 46.309 -27.700 1.00 68.95 64 LEU A O 1
ATOM 632 N N . ILE A 1 88 ? 7.201 46.762 -27.434 1.00 61.15 65 ILE A N 1
ATOM 633 C CA . ILE A 1 88 ? 7.085 48.172 -27.775 1.00 56.65 65 ILE A CA 1
ATOM 634 C C . ILE A 1 88 ? 8.086 48.543 -28.862 1.00 59.98 65 ILE A C 1
ATOM 635 O O . ILE A 1 88 ? 8.987 47.783 -29.193 1.00 62.01 65 ILE A O 1
ATOM 640 N N . SER A 1 89 ? 7.952 49.766 -29.369 1.00 67.66 66 SER A N 1
ATOM 641 C CA . SER A 1 89 ? 8.922 50.323 -30.294 1.00 68.75 66 SER A CA 1
ATOM 642 C C . SER A 1 89 ? 10.301 50.432 -29.617 1.00 62.03 66 SER A C 1
ATOM 643 O O . SER A 1 89 ? 10.402 50.722 -28.434 1.00 59.01 66 SER A O 1
ATOM 646 N N . GLU A 1 90 ? 11.387 50.196 -30.363 1.00 60.11 67 GLU A N 1
ATOM 647 C CA . GLU A 1 90 ? 12.734 50.210 -29.812 1.00 61.74 67 GLU A CA 1
ATOM 648 C C . GLU A 1 90 ? 13.169 51.594 -29.319 1.00 60.56 67 GLU A C 1
ATOM 649 O O . GLU A 1 90 ? 14.057 51.673 -28.475 1.00 69.30 67 GLU A O 1
ATOM 655 N N . PHE A 1 91 ? 12.591 52.690 -29.824 1.00 64.21 68 PHE A N 1
ATOM 656 C CA . PHE A 1 91 ? 13.215 53.996 -29.644 1.00 66.86 68 PHE A CA 1
ATOM 657 C C . PHE A 1 91 ? 12.439 54.964 -28.754 1.00 63.63 68 PHE A C 1
ATOM 658 O O . PHE A 1 91 ? 11.247 55.196 -28.967 1.00 64.66 68 PHE A O 1
ATOM 666 N N . CYS A 1 92 ? 13.178 55.572 -27.810 1.00 63.32 69 CYS A N 1
ATOM 667 C CA . CYS A 1 92 ? 12.673 56.645 -26.963 1.00 70.22 69 CYS A CA 1
ATOM 668 C C . CYS A 1 92 ? 12.113 57.742 -27.851 1.00 60.25 69 CYS A C 1
ATOM 669 O O . CYS A 1 92 ? 12.762 58.112 -28.829 1.00 51.98 69 CYS A O 1
ATOM 672 N N . SER A 1 93 ? 10.923 58.233 -27.483 1.00 59.00 70 SER A N 1
ATOM 673 C CA . SER A 1 93 ? 10.249 59.292 -28.221 1.00 60.36 70 SER A CA 1
ATOM 674 C C . SER A 1 93 ? 10.961 60.638 -28.058 1.00 62.32 70 SER A C 1
ATOM 675 O O . SER A 1 93 ? 10.822 61.493 -28.918 1.00 59.89 70 SER A O 1
ATOM 678 N N . HIS A 1 94 ? 11.742 60.804 -26.979 1.00 66.12 71 HIS A N 1
ATOM 679 C CA . HIS A 1 94 ? 12.451 62.039 -26.652 1.00 61.72 71 HIS A CA 1
ATOM 680 C C . HIS A 1 94 ? 13.467 62.419 -27.726 1.00 56.20 71 HIS A C 1
ATOM 681 O O . HIS A 1 94 ? 13.187 63.295 -28.526 1.00 64.53 71 HIS A O 1
ATOM 688 N N . ARG A 1 95 ? 14.657 61.802 -27.713 1.00 65.15 72 ARG A N 1
ATOM 689 C CA . ARG A 1 95 ? 15.714 62.130 -28.661 1.00 66.75 72 ARG A CA 1
ATOM 690 C C . ARG A 1 95 ? 16.189 60.891 -29.435 1.00 65.89 72 ARG A C 1
ATOM 691 O O . ARG A 1 95 ? 17.261 60.917 -30.033 1.00 69.78 72 ARG A O 1
ATOM 699 N N . GLY A 1 96 ? 15.399 59.812 -29.438 1.00 62.59 73 GLY A N 1
ATOM 700 C CA . GLY A 1 96 ? 15.579 58.726 -30.391 1.00 70.12 73 GLY A CA 1
ATOM 701 C C . GLY A 1 96 ? 16.563 57.625 -29.975 1.00 67.37 73 GLY A C 1
ATOM 702 O O . GLY A 1 96 ? 16.843 56.731 -30.764 1.00 74.00 73 GLY A O 1
ATOM 703 N N . VAL A 1 97 ? 17.082 57.674 -28.748 1.00 71.08 74 VAL A N 1
ATOM 704 C CA . VAL A 1 97 ? 18.001 56.669 -28.235 1.00 61.58 74 VAL A CA 1
ATOM 705 C C . VAL A 1 97 ? 17.289 55.332 -28.076 1.00 61.25 74 VAL A C 1
ATOM 706 O O . VAL A 1 97 ? 16.079 55.325 -27.848 1.00 59.73 74 VAL A O 1
ATOM 710 N N . SER A 1 98 ? 18.061 54.228 -28.129 1.00 54.26 75 SER A N 1
ATOM 711 C CA . SER A 1 98 ? 17.515 52.894 -27.967 1.00 53.25 75 SER A CA 1
ATOM 712 C C . SER A 1 98 ? 17.131 52.562 -26.519 1.00 58.53 75 SER A C 1
ATOM 713 O O . SER A 1 98 ? 17.894 52.763 -25.567 1.00 64.46 75 SER A O 1
ATOM 716 N N . LEU A 1 99 ? 15.936 51.978 -26.370 1.00 54.80 76 LEU A N 1
ATOM 717 C CA . LEU A 1 99 ? 15.464 51.522 -25.075 1.00 54.78 76 LEU A CA 1
ATOM 718 C C . LEU A 1 99 ? 16.054 50.167 -24.692 1.00 55.47 76 LEU A C 1
ATOM 719 O O . LEU A 1 99 ? 15.811 49.682 -23.592 1.00 56.02 76 LEU A O 1
ATOM 724 N N . TYR A 1 100 ? 16.858 49.563 -25.566 1.00 52.10 77 TYR A N 1
ATOM 725 C CA . TYR A 1 100 ? 17.626 48.397 -25.171 1.00 52.39 77 TYR A CA 1
ATOM 726 C C . TYR A 1 100 ? 18.546 48.744 -23.994 1.00 56.73 77 TYR A C 1
ATOM 727 O O . TYR A 1 100 ? 18.857 47.870 -23.188 1.00 64.67 77 TYR A O 1
ATOM 736 N N . PHE A 1 101 ? 18.991 50.008 -23.885 1.00 60.55 78 PHE A N 1
ATOM 737 C CA . PHE A 1 101 ? 19.902 50.418 -22.817 1.00 64.95 78 PHE A CA 1
ATOM 738 C C . PHE A 1 101 ? 19.140 50.875 -21.573 1.00 66.34 78 PHE A C 1
ATOM 739 O O . PHE A 1 101 ? 19.749 51.279 -20.584 1.00 63.45 78 PHE A O 1
ATOM 747 N N . GLY A 1 102 ? 17.812 50.797 -21.604 1.00 65.22 79 GLY A N 1
ATOM 748 C CA . GLY A 1 102 ? 17.030 51.287 -20.487 1.00 71.05 79 GLY A CA 1
ATOM 749 C C . GLY A 1 102 ? 16.873 50.229 -19.400 1.00 66.71 79 GLY A C 1
ATOM 750 O O . GLY A 1 102 ? 17.531 49.199 -19.436 1.00 60.46 79 GLY A O 1
ATOM 751 N N . ARG A 1 103 ? 15.958 50.502 -18.459 1.00 66.32 80 ARG A N 1
ATOM 752 C CA . ARG A 1 103 ? 15.806 49.711 -17.257 1.00 62.71 80 ARG A CA 1
ATOM 753 C C . ARG A 1 103 ? 14.404 49.122 -17.214 1.00 62.04 80 ARG A C 1
ATOM 754 O O . ARG A 1 103 ? 13.422 49.853 -17.107 1.00 68.25 80 ARG A O 1
ATOM 762 N N . ASN A 1 104 ? 14.346 47.790 -17.310 1.00 66.28 81 ASN A N 1
ATOM 763 C CA . ASN A 1 104 ? 13.136 47.031 -17.053 1.00 66.36 81 ASN A CA 1
ATOM 764 C C . ASN A 1 104 ? 12.967 46.867 -15.546 1.00 67.94 81 ASN A C 1
ATOM 765 O O . ASN A 1 104 ? 13.702 46.114 -14.908 1.00 66.98 81 ASN A O 1
ATOM 770 N N . GLU A 1 105 ? 12.001 47.609 -14.997 1.00 80.37 82 GLU A N 1
ATOM 771 C CA . GLU A 1 105 ? 11.634 47.543 -13.594 1.00 76.46 82 GLU A CA 1
ATOM 772 C C . GLU A 1 105 ? 10.341 48.319 -13.394 1.00 71.41 82 GLU A C 1
ATOM 773 O O . GLU A 1 105 ? 9.970 49.142 -14.222 1.00 74.80 82 GLU A O 1
ATOM 779 N N . GLU A 1 106 ? 9.653 47.997 -12.302 1.00 74.63 83 GLU A N 1
ATOM 780 C CA . GLU A 1 106 ? 8.409 48.646 -11.923 1.00 76.07 83 GLU A CA 1
ATOM 781 C C . GLU A 1 106 ? 7.489 48.762 -13.136 1.00 73.28 83 GLU A C 1
ATOM 782 O O . GLU A 1 106 ? 7.052 49.855 -13.469 1.00 64.23 83 GLU A O 1
ATOM 788 N N . ASN A 1 107 ? 7.219 47.617 -13.781 1.00 78.72 84 ASN A N 1
ATOM 789 C CA . ASN A 1 107 ? 6.263 47.500 -14.875 1.00 79.45 84 ASN A CA 1
ATOM 790 C C . ASN A 1 107 ? 6.556 48.488 -15.986 1.00 71.30 84 ASN A C 1
ATOM 791 O O . ASN A 1 107 ? 5.632 49.157 -16.455 1.00 64.62 84 ASN A O 1
ATOM 796 N N . GLY A 1 108 ? 7.821 48.557 -16.419 1.00 68.06 85 GLY A N 1
ATOM 797 C CA . GLY A 1 108 ? 8.116 49.451 -17.526 1.00 72.78 85 GLY A CA 1
ATOM 798 C C . GLY A 1 108 ? 9.579 49.470 -17.947 1.00 68.51 85 GLY A C 1
ATOM 799 O O . GLY A 1 108 ? 10.427 48.897 -17.275 1.00 69.33 85 GLY A O 1
ATOM 800 N N . ILE A 1 109 ? 9.833 50.156 -19.074 1.00 69.60 86 ILE A N 1
ATOM 801 C CA . ILE A 1 109 ? 11.184 50.426 -19.543 1.00 73.31 86 ILE A CA 1
ATOM 802 C C . ILE A 1 109 ? 11.478 51.907 -19.327 1.00 68.92 86 ILE A C 1
ATOM 803 O O . ILE A 1 109 ? 10.734 52.736 -19.829 1.00 70.38 86 ILE A O 1
ATOM 808 N N . ARG A 1 110 ? 12.567 52.221 -18.609 1.00 67.40 87 ARG A N 1
ATOM 809 C CA . ARG A 1 110 ? 12.977 53.595 -18.394 1.00 65.13 87 ARG A CA 1
ATOM 810 C C . ARG A 1 110 ? 14.249 53.898 -19.186 1.00 61.80 87 ARG A C 1
ATOM 811 O O . ARG A 1 110 ? 15.278 53.288 -18.935 1.00 70.53 87 ARG A O 1
ATOM 819 N N . CYS A 1 111 ? 14.176 54.886 -20.092 1.00 56.80 88 CYS A N 1
ATOM 820 C CA . CYS A 1 111 ? 15.259 55.285 -20.988 1.00 58.87 88 CYS A CA 1
ATOM 821 C C . CYS A 1 111 ? 16.497 55.642 -20.179 1.00 61.14 88 CYS A C 1
ATOM 822 O O . CYS A 1 111 ? 16.388 56.285 -19.148 1.00 56.73 88 CYS A O 1
ATOM 825 N N . ALA A 1 112 ? 17.680 55.249 -20.643 1.00 68.06 89 ALA A N 1
ATOM 826 C CA . ALA A 1 112 ? 18.864 55.496 -19.834 1.00 65.78 89 ALA A CA 1
ATOM 827 C C . ALA A 1 112 ? 19.340 56.946 -19.911 1.00 60.06 89 ALA A C 1
ATOM 828 O O . ALA A 1 112 ? 20.239 57.318 -19.161 1.00 63.19 89 ALA A O 1
ATOM 830 N N . TYR A 1 113 ? 18.862 57.701 -20.896 1.00 62.87 90 TYR A N 1
ATOM 831 C CA . TYR A 1 113 ? 19.441 59.052 -21.123 1.00 63.38 90 TYR A CA 1
ATOM 832 C C . TYR A 1 113 ? 18.867 60.059 -20.151 1.00 64.00 90 TYR A C 1
ATOM 833 O O . TYR A 1 113 ? 19.644 60.673 -19.410 1.00 68.62 90 TYR A O 1
ATOM 842 N N . HIS A 1 114 ? 17.555 60.257 -20.171 1.00 69.33 91 HIS A N 1
ATOM 843 C CA . HIS A 1 114 ? 16.965 61.284 -19.311 1.00 65.47 91 HIS A CA 1
ATOM 844 C C . HIS A 1 114 ? 15.780 60.788 -18.479 1.00 66.39 91 HIS A C 1
ATOM 845 O O . HIS A 1 114 ? 15.049 61.608 -17.919 1.00 71.17 91 HIS A O 1
ATOM 852 N N . GLY A 1 115 ? 15.545 59.473 -18.446 1.00 63.71 92 GLY A N 1
ATOM 853 C CA . GLY A 1 115 ? 14.665 58.878 -17.449 1.00 72.85 92 GLY A CA 1
ATOM 854 C C . GLY A 1 115 ? 13.185 58.756 -17.842 1.00 66.89 92 GLY A C 1
ATOM 855 O O . GLY A 1 115 ? 12.359 58.394 -17.005 1.00 66.54 92 GLY A O 1
ATOM 856 N N . VAL A 1 116 ? 12.826 59.009 -19.101 1.00 63.13 93 VAL A N 1
ATOM 857 C CA . VAL A 1 116 ? 11.440 58.830 -19.493 1.00 60.04 93 VAL A CA 1
ATOM 858 C C . VAL A 1 116 ? 11.083 57.345 -19.466 1.00 62.75 93 VAL A C 1
ATOM 859 O O . VAL A 1 116 ? 11.851 56.505 -19.896 1.00 70.32 93 VAL A O 1
ATOM 863 N N . LYS A 1 117 ? 9.894 57.022 -18.975 1.00 65.20 94 LYS A N 1
ATOM 864 C CA . LYS A 1 117 ? 9.510 55.640 -18.785 1.00 68.25 94 LYS A CA 1
ATOM 865 C C . LYS A 1 117 ? 8.241 55.329 -19.568 1.00 67.67 94 LYS A C 1
ATOM 866 O O . LYS A 1 117 ? 7.302 56.114 -19.585 1.00 79.97 94 LYS A O 1
ATOM 872 N N . PHE A 1 118 ? 8.218 54.145 -20.173 1.00 69.15 95 PHE A N 1
ATOM 873 C CA . PHE A 1 118 ? 7.074 53.658 -20.918 1.00 68.64 95 PHE A CA 1
ATOM 874 C C . PHE A 1 118 ? 6.657 52.318 -20.330 1.00 70.03 95 PHE A C 1
ATOM 875 O O . PHE A 1 118 ? 7.510 51.541 -19.898 1.00 61.95 95 PHE A O 1
ATOM 883 N N . ASP A 1 119 ? 5.342 52.075 -20.355 1.00 69.88 96 ASP A N 1
ATOM 884 C CA . ASP A 1 119 ? 4.759 50.816 -19.933 1.00 72.94 96 ASP A CA 1
ATOM 885 C C . ASP A 1 119 ? 4.674 49.907 -21.161 1.00 77.79 96 ASP A C 1
ATOM 886 O O . ASP A 1 119 ? 5.036 50.325 -22.265 1.00 74.28 96 ASP A O 1
ATOM 891 N N . GLY A 1 120 ? 4.117 48.701 -20.958 1.00 76.87 97 GLY A N 1
ATOM 892 C CA . GLY A 1 120 ? 4.014 47.653 -21.965 1.00 70.62 97 GLY A CA 1
ATOM 893 C C . GLY A 1 120 ? 3.122 47.992 -23.162 1.00 76.57 97 GLY A C 1
ATOM 894 O O . GLY A 1 120 ? 3.293 47.394 -24.222 1.00 85.83 97 GLY A O 1
ATOM 895 N N . ASP A 1 121 ? 2.170 48.922 -23.011 1.00 79.96 98 ASP A N 1
ATOM 896 C CA . ASP A 1 121 ? 1.346 49.358 -24.133 1.00 83.80 98 ASP A CA 1
ATOM 897 C C . ASP A 1 121 ? 1.957 50.575 -24.821 1.00 77.28 98 ASP A C 1
ATOM 898 O O . ASP A 1 121 ? 1.327 51.163 -25.694 1.00 73.67 98 ASP A O 1
ATOM 903 N N . GLY A 1 122 ? 3.163 50.972 -24.401 1.00 78.43 99 GLY A N 1
ATOM 904 C CA . GLY A 1 122 ? 3.865 52.078 -25.028 1.00 75.95 99 GLY A CA 1
ATOM 905 C C . GLY A 1 122 ? 3.384 53.434 -24.526 1.00 71.59 99 GLY A C 1
ATOM 906 O O . GLY A 1 122 ? 3.784 54.446 -25.084 1.00 70.81 99 GLY A O 1
ATOM 907 N N . GLN A 1 123 ? 2.531 53.434 -23.488 1.00 76.14 100 GLN A N 1
ATOM 908 C CA . GLN A 1 123 ? 2.093 54.649 -22.815 1.00 75.26 100 GLN A CA 1
ATOM 909 C C . GLN A 1 123 ? 3.250 55.173 -21.982 1.00 73.22 100 GLN A C 1
ATOM 910 O O . GLN A 1 123 ? 3.933 54.433 -21.274 1.00 68.57 100 GLN A O 1
ATOM 916 N N . CYS A 1 124 ? 3.475 56.472 -22.131 1.00 71.44 101 CYS A N 1
ATOM 917 C CA . CYS A 1 124 ? 4.485 57.167 -21.370 1.00 71.31 101 CYS A CA 1
ATOM 918 C C . CYS A 1 124 ? 3.887 57.437 -20.005 1.00 73.76 101 CYS A C 1
ATOM 919 O O . CYS A 1 124 ? 2.822 58.036 -19.935 1.00 90.33 101 CYS A O 1
ATOM 922 N N . VAL A 1 125 ? 4.541 56.968 -18.941 1.00 79.40 102 VAL A N 1
ATOM 923 C CA . VAL A 1 125 ? 3.936 56.999 -17.614 1.00 76.46 102 VAL A CA 1
ATOM 924 C C . VAL A 1 125 ? 4.737 57.886 -16.670 1.00 75.75 102 VAL A C 1
ATOM 925 O O . VAL A 1 125 ? 4.259 58.135 -15.573 1.00 72.04 102 VAL A O 1
ATOM 929 N N . ASP A 1 126 ? 5.950 58.308 -17.061 1.00 85.13 103 ASP A N 1
ATOM 930 C CA . ASP A 1 126 ? 6.730 59.235 -16.253 1.00 84.11 103 ASP A CA 1
ATOM 931 C C . ASP A 1 126 ? 7.620 60.076 -17.166 1.00 76.60 103 ASP A C 1
ATOM 932 O O . ASP A 1 126 ? 8.304 59.538 -18.022 1.00 77.91 103 ASP A O 1
ATOM 937 N N . VAL A 1 127 ? 7.565 61.400 -16.998 1.00 71.79 104 VAL A N 1
ATOM 938 C CA . VAL A 1 127 ? 8.528 62.307 -17.589 1.00 67.23 104 VAL A CA 1
ATOM 939 C C . VAL A 1 127 ? 9.080 63.214 -16.495 1.00 74.23 104 VAL A C 1
ATOM 940 O O . VAL A 1 127 ? 8.379 64.132 -16.073 1.00 83.63 104 VAL A O 1
ATOM 944 N N . PRO A 1 128 ? 10.300 62.953 -15.961 1.00 74.58 105 PRO A N 1
ATOM 945 C CA . PRO A 1 128 ? 10.925 63.816 -14.955 1.00 71.23 105 PRO A CA 1
ATOM 946 C C . PRO A 1 128 ? 10.829 65.319 -15.167 1.00 74.11 105 PRO A C 1
ATOM 947 O O . PRO A 1 128 ? 10.380 66.033 -14.274 1.00 81.38 105 PRO A O 1
ATOM 951 N N . SER A 1 129 ? 11.216 65.800 -16.352 1.00 73.34 106 SER A N 1
ATOM 952 C CA . SER A 1 129 ? 11.357 67.236 -16.534 1.00 72.76 106 SER A CA 1
ATOM 953 C C . SER A 1 129 ? 10.006 67.912 -16.787 1.00 74.71 106 SER A C 1
ATOM 954 O O . SER A 1 129 ? 9.950 69.136 -16.856 1.00 83.87 106 SER A O 1
ATOM 957 N N . SER A 1 130 ? 8.906 67.153 -16.883 1.00 75.42 107 SER A N 1
ATOM 958 C CA . SER A 1 130 ? 7.691 67.694 -17.478 1.00 78.22 107 SER A CA 1
ATOM 959 C C . SER A 1 130 ? 6.533 66.698 -17.400 1.00 81.41 107 SER A C 1
ATOM 960 O O . SER A 1 130 ? 6.107 66.187 -18.437 1.00 72.26 107 SER A O 1
ATOM 963 N N . PRO A 1 131 ? 5.958 66.447 -16.193 1.00 90.35 108 PRO A N 1
ATOM 964 C CA . PRO A 1 131 ? 4.810 65.533 -16.026 1.00 80.11 108 PRO A CA 1
ATOM 965 C C . PRO A 1 131 ? 3.594 65.706 -16.941 1.00 80.23 108 PRO A C 1
ATOM 966 O O . PRO A 1 131 ? 2.910 64.745 -17.277 1.00 85.95 108 PRO A O 1
ATOM 970 N N . GLN A 1 132 ? 3.336 66.945 -17.357 1.00 81.68 109 GLN A N 1
ATOM 971 C CA . GLN A 1 132 ? 2.232 67.276 -18.245 1.00 86.20 109 GLN A CA 1
ATOM 972 C C . GLN A 1 132 ? 2.495 66.865 -19.700 1.00 83.44 109 GLN A C 1
ATOM 973 O O . GLN A 1 132 ? 1.586 66.959 -20.516 1.00 79.26 109 GLN A O 1
ATOM 979 N N . SER A 1 133 ? 3.720 66.427 -20.041 1.00 84.26 110 SER A N 1
ATOM 980 C CA . SER A 1 133 ? 4.081 66.088 -21.416 1.00 77.54 110 SER A CA 1
ATOM 981 C C . SER A 1 133 ? 3.764 64.633 -21.779 1.00 76.92 110 SER A C 1
ATOM 982 O O . SER A 1 133 ? 3.883 64.258 -22.951 1.00 65.67 110 SER A O 1
ATOM 985 N N . CYS A 1 134 ? 3.396 63.823 -20.775 1.00 77.84 111 CYS A N 1
ATOM 986 C CA . CYS A 1 134 ? 3.114 62.409 -20.955 1.00 81.14 111 CYS A CA 1
ATOM 987 C C . CYS A 1 134 ? 2.385 62.136 -22.270 1.00 83.59 111 CYS A C 1
ATOM 988 O O . CYS A 1 134 ? 2.861 61.340 -23.079 1.00 83.60 111 CYS A O 1
ATOM 991 N N . ALA A 1 135 ? 1.248 62.807 -22.498 1.00 82.98 112 ALA A N 1
ATOM 992 C CA . ALA A 1 135 ? 0.393 62.462 -23.626 1.00 77.24 112 ALA A CA 1
ATOM 993 C C . ALA A 1 135 ? 1.064 62.699 -24.981 1.00 76.36 112 ALA A C 1
ATOM 994 O O . ALA A 1 135 ? 0.604 62.123 -25.956 1.00 80.25 112 ALA A O 1
ATOM 996 N N . ARG A 1 136 ? 2.141 63.496 -25.074 1.00 74.19 113 ARG A N 1
ATOM 997 C CA . ARG A 1 136 ? 2.746 63.717 -26.380 1.00 74.57 113 ARG A CA 1
ATOM 998 C C . ARG A 1 136 ? 3.964 62.821 -26.592 1.00 70.17 113 ARG A C 1
ATOM 999 O O . ARG A 1 136 ? 4.564 62.847 -27.668 1.00 73.64 113 ARG A O 1
ATOM 1007 N N . MET A 1 137 ? 4.281 61.988 -25.596 1.00 71.46 114 MET A N 1
ATOM 1008 C CA . MET A 1 137 ? 5.491 61.182 -25.618 1.00 68.94 114 MET A CA 1
ATOM 1009 C C . MET A 1 137 ? 5.194 59.703 -25.858 1.00 75.89 114 MET A C 1
ATOM 1010 O O . MET A 1 137 ? 6.105 58.889 -25.738 1.00 76.51 114 MET A O 1
ATOM 1015 N N . HIS A 1 138 ? 3.946 59.348 -26.195 1.00 80.60 115 HIS A N 1
ATOM 1016 C CA . HIS A 1 138 ? 3.591 57.944 -26.352 1.00 77.85 115 HIS A CA 1
ATOM 1017 C C . HIS A 1 138 ? 4.355 57.375 -27.536 1.00 68.98 115 HIS A C 1
ATOM 1018 O O . HIS A 1 138 ? 4.674 58.102 -28.468 1.00 81.00 115 HIS A O 1
ATOM 1025 N N . ILE A 1 139 ? 4.676 56.085 -27.441 1.00 65.55 116 ILE A N 1
ATOM 1026 C CA . ILE A 1 139 ? 5.211 55.314 -28.547 1.00 67.02 116 ILE A CA 1
ATOM 1027 C C . ILE A 1 139 ? 4.312 54.115 -28.802 1.00 69.23 116 ILE A C 1
ATOM 1028 O O . ILE A 1 139 ? 3.405 53.815 -28.025 1.00 77.75 116 ILE A O 1
ATOM 1033 N N . LYS A 1 140 ? 4.670 53.396 -29.865 1.00 72.58 117 LYS A N 1
ATOM 1034 C CA . LYS A 1 140 ? 3.908 52.265 -30.332 1.00 74.75 117 LYS A CA 1
ATOM 1035 C C . LYS A 1 140 ? 4.165 51.086 -29.405 1.00 77.17 117 LYS A C 1
ATOM 1036 O O . LYS A 1 140 ? 5.314 50.736 -29.142 1.00 80.16 117 LYS A O 1
ATOM 1042 N N . GLY A 1 141 ? 3.064 50.531 -28.891 1.00 77.85 118 GLY A N 1
ATOM 1043 C CA . GLY A 1 141 ? 3.066 49.321 -28.090 1.00 79.61 118 GLY A CA 1
ATOM 1044 C C . GLY A 1 141 ? 2.005 48.374 -28.627 1.00 74.57 118 GLY A C 1
ATOM 1045 O O . GLY A 1 141 ? 0.963 48.829 -29.071 1.00 85.36 118 GLY A O 1
ATOM 1046 N N . TYR A 1 142 ? 2.295 47.072 -28.598 1.00 80.00 119 TYR A N 1
ATOM 1047 C CA . TYR A 1 142 ? 1.499 46.077 -29.301 1.00 79.43 119 TYR A CA 1
ATOM 1048 C C . TYR A 1 142 ? 1.077 44.946 -28.360 1.00 75.36 119 TYR A C 1
ATOM 1049 O O . TYR A 1 142 ? 1.910 44.301 -27.719 1.00 66.85 119 TYR A O 1
ATOM 1058 N N . PRO A 1 143 ? -0.227 44.616 -28.294 1.00 66.90 120 PRO A N 1
ATOM 1059 C CA . PRO A 1 143 ? -0.679 43.548 -27.405 1.00 65.65 120 PRO A CA 1
ATOM 1060 C C . PRO A 1 143 ? -0.035 42.188 -27.713 1.00 66.55 120 PRO A C 1
ATOM 1061 O O . PRO A 1 143 ? 0.302 41.912 -28.865 1.00 68.60 120 PRO A O 1
ATOM 1065 N N . CYS A 1 144 ? 0.099 41.341 -26.673 1.00 66.04 121 CYS A N 1
ATOM 1066 C CA . CYS A 1 144 ? 0.780 40.053 -26.739 1.00 65.08 121 CYS A CA 1
ATOM 1067 C C . CYS A 1 144 ? 0.015 38.954 -26.008 1.00 65.91 121 CYS A C 1
ATOM 1068 O O . CYS A 1 144 ? -0.773 39.252 -25.123 1.00 73.53 121 CYS A O 1
ATOM 1071 N N . VAL A 1 145 ? 0.263 37.692 -26.389 1.00 70.86 122 VAL A N 1
ATOM 1072 C CA . VAL A 1 145 ? -0.327 36.502 -25.779 1.00 67.10 122 VAL A CA 1
ATOM 1073 C C . VAL A 1 145 ? 0.687 35.383 -25.944 1.00 67.95 122 VAL A C 1
ATOM 1074 O O . VAL A 1 145 ? 1.434 35.396 -26.915 1.00 70.25 122 VAL A O 1
ATOM 1078 N N . GLU A 1 146 ? 0.677 34.391 -25.053 1.00 72.17 123 GLU A N 1
ATOM 1079 C CA . GLU A 1 146 ? 1.696 33.351 -25.109 1.00 71.15 123 GLU A CA 1
ATOM 1080 C C . GLU A 1 146 ? 1.056 31.996 -25.388 1.00 72.51 123 GLU A C 1
ATOM 1081 O O . GLU A 1 146 ? 0.123 31.623 -24.699 1.00 89.46 123 GLU A O 1
ATOM 1087 N N . ARG A 1 147 ? 1.570 31.306 -26.411 1.00 81.38 124 ARG A N 1
ATOM 1088 C CA . ARG A 1 147 ? 1.017 29.995 -26.831 1.00 82.70 124 ARG A CA 1
ATOM 1089 C C . ARG A 1 147 ? 2.094 29.211 -27.592 1.00 83.91 124 ARG A C 1
ATOM 1090 O O . ARG A 1 147 ? 2.729 29.812 -28.472 1.00 85.85 124 ARG A O 1
ATOM 1098 N N . GLY A 1 148 ? 2.287 27.929 -27.274 1.00 77.22 125 GLY A N 1
ATOM 1099 C CA . GLY A 1 148 ? 3.258 27.092 -27.957 1.00 73.78 125 GLY A CA 1
ATOM 1100 C C . GLY A 1 148 ? 4.672 27.348 -27.454 1.00 78.33 125 GLY A C 1
ATOM 1101 O O . GLY A 1 148 ? 5.625 26.750 -27.949 1.00 90.40 125 GLY A O 1
ATOM 1102 N N . GLY A 1 149 ? 4.797 28.213 -26.441 1.00 82.47 126 GLY A N 1
ATOM 1103 C CA . GLY A 1 149 ? 6.102 28.628 -25.952 1.00 82.79 126 GLY A CA 1
ATOM 1104 C C . GLY A 1 149 ? 6.621 29.837 -26.723 1.00 74.20 126 GLY A C 1
ATOM 1105 O O . GLY A 1 149 ? 7.787 30.194 -26.592 1.00 78.67 126 GLY A O 1
ATOM 1106 N N . ILE A 1 150 ? 5.709 30.478 -27.461 1.00 68.70 127 ILE A N 1
ATOM 1107 C CA . ILE A 1 150 ? 5.996 31.620 -28.311 1.00 73.13 127 ILE A CA 1
ATOM 1108 C C . ILE A 1 150 ? 5.208 32.839 -27.831 1.00 70.42 127 ILE A C 1
ATOM 1109 O O . ILE A 1 150 ? 4.014 32.754 -27.550 1.00 70.28 127 ILE A O 1
ATOM 1114 N N . VAL A 1 151 ? 5.866 34.002 -27.838 1.00 67.59 128 VAL A N 1
ATOM 1115 C CA . VAL A 1 151 ? 5.170 35.259 -27.658 1.00 61.67 128 VAL A CA 1
ATOM 1116 C C . VAL A 1 151 ? 4.650 35.691 -29.023 1.00 64.35 128 VAL A C 1
ATOM 1117 O O . VAL A 1 151 ? 5.418 35.822 -29.970 1.00 76.47 128 VAL A O 1
ATOM 1121 N N . TRP A 1 152 ? 3.339 35.888 -29.107 1.00 63.80 129 TRP A N 1
ATOM 1122 C CA . TRP A 1 152 ? 2.684 36.391 -30.301 1.00 66.21 129 TRP A CA 1
ATOM 1123 C C . TRP A 1 152 ? 2.290 37.847 -30.075 1.00 72.75 129 TRP A C 1
ATOM 1124 O O . TRP A 1 152 ? 1.838 38.194 -28.983 1.00 71.45 129 TRP A O 1
ATOM 1135 N N . THR A 1 153 ? 2.354 38.671 -31.127 1.00 69.39 130 THR A N 1
ATOM 1136 C CA . THR A 1 153 ? 1.920 40.050 -30.999 1.00 69.82 130 THR A CA 1
ATOM 1137 C C . THR A 1 153 ? 0.925 40.422 -32.095 1.00 69.23 130 THR A C 1
ATOM 1138 O O . THR A 1 153 ? 0.995 39.881 -33.205 1.00 64.27 130 THR A O 1
ATOM 1142 N N . TYR A 1 154 ? 0.048 41.398 -31.791 1.00 60.94 131 TYR A N 1
ATOM 1143 C CA . TYR A 1 154 ? -0.919 41.845 -32.781 1.00 70.12 131 TYR A CA 1
ATOM 1144 C C . TYR A 1 154 ? -0.629 43.291 -33.155 1.00 71.92 131 TYR A C 1
ATOM 1145 O O . TYR A 1 154 ? -0.732 44.197 -32.323 1.00 73.59 131 TYR A O 1
ATOM 1154 N N . MET A 1 155 ? -0.312 43.480 -34.439 1.00 71.34 132 MET A N 1
ATOM 1155 C CA . MET A 1 155 ? 0.347 44.700 -34.861 1.00 74.59 132 MET A CA 1
ATOM 1156 C C . MET A 1 155 ? -0.582 45.524 -35.737 1.00 72.79 132 MET A C 1
ATOM 1157 O O . MET A 1 155 ? -0.127 46.416 -36.441 1.00 77.03 132 MET A O 1
ATOM 1162 N N . GLY A 1 156 ? -1.869 45.200 -35.727 1.00 71.92 133 GLY A N 1
ATOM 1163 C CA . GLY A 1 156 ? -2.784 45.805 -36.677 1.00 75.30 133 GLY A CA 1
ATOM 1164 C C . GLY A 1 156 ? -3.639 46.835 -35.965 1.00 75.50 133 GLY A C 1
ATOM 1165 O O . GLY A 1 156 ? -3.502 46.992 -34.758 1.00 77.21 133 GLY A O 1
ATOM 1166 N N . PRO A 1 157 ? -4.552 47.518 -36.688 1.00 78.63 134 PRO A N 1
ATOM 1167 C CA . PRO A 1 157 ? -5.549 48.410 -36.070 1.00 82.75 134 PRO A CA 1
ATOM 1168 C C . PRO A 1 157 ? -6.230 47.787 -34.850 1.00 80.85 134 PRO A C 1
ATOM 1169 O O . PRO A 1 157 ? -6.553 46.605 -34.889 1.00 77.32 134 PRO A O 1
ATOM 1173 N N . GLU A 1 158 ? -6.515 48.586 -33.808 1.00 88.20 135 GLU A N 1
ATOM 1174 C CA . GLU A 1 158 ? -6.979 48.034 -32.539 1.00 92.35 135 GLU A CA 1
ATOM 1175 C C . GLU A 1 158 ? -8.335 47.338 -32.702 1.00 83.64 135 GLU A C 1
ATOM 1176 O O . GLU A 1 158 ? -8.587 46.338 -32.035 1.00 81.04 135 GLU A O 1
ATOM 1182 N N . GLU A 1 159 ? -9.198 47.795 -33.614 1.00 84.99 136 GLU A N 1
ATOM 1183 C CA . GLU A 1 159 ? -10.564 47.290 -33.616 1.00 94.54 136 GLU A CA 1
ATOM 1184 C C . GLU A 1 159 ? -10.706 45.951 -34.349 1.00 92.10 136 GLU A C 1
ATOM 1185 O O . GLU A 1 159 ? -11.788 45.376 -34.327 1.00 108.62 136 GLU A O 1
ATOM 1191 N N . HIS A 1 160 ? -9.651 45.440 -35.000 1.00 90.23 137 HIS A N 1
ATOM 1192 C CA . HIS A 1 160 ? -9.780 44.247 -35.832 1.00 83.29 137 HIS A CA 1
ATOM 1193 C C . HIS A 1 160 ? -8.935 43.082 -35.313 1.00 81.17 137 HIS A C 1
ATOM 1194 O O . HIS A 1 160 ? -8.755 42.093 -36.024 1.00 90.42 137 HIS A O 1
ATOM 1201 N N . LYS A 1 161 ? -8.427 43.198 -34.078 1.00 76.48 138 LYS A N 1
ATOM 1202 C CA . LYS A 1 161 ? -7.675 42.136 -33.427 1.00 69.75 138 LYS A CA 1
ATOM 1203 C C . LYS A 1 161 ? -8.508 40.856 -33.345 1.00 77.34 138 LYS A C 1
ATOM 1204 O O . LYS A 1 161 ? -9.581 40.841 -32.750 1.00 78.30 138 LYS A O 1
ATOM 1210 N N . PRO A 1 162 ? -8.044 39.734 -33.935 1.00 78.26 139 PRO A N 1
ATOM 1211 C CA . PRO A 1 162 ? -8.802 38.487 -33.910 1.00 80.31 139 PRO A CA 1
ATOM 1212 C C . PRO A 1 162 ? -8.483 37.606 -32.716 1.00 73.82 139 PRO A C 1
ATOM 1213 O O . PRO A 1 162 ? -7.683 37.982 -31.867 1.00 66.58 139 PRO A O 1
ATOM 1217 N N . SER A 1 163 ? -9.130 36.435 -32.687 1.00 84.35 140 SER A N 1
ATOM 1218 C CA . SER A 1 163 ? -8.878 35.430 -31.667 1.00 85.31 140 SER A CA 1
ATOM 1219 C C . SER A 1 163 ? -7.475 34.868 -31.864 1.00 81.40 140 SER A C 1
ATOM 1220 O O . SER A 1 163 ? -7.007 34.729 -32.993 1.00 65.88 140 SER A O 1
ATOM 1223 N N . PRO A 1 164 ? -6.767 34.511 -30.775 1.00 81.17 141 PRO A N 1
ATOM 1224 C CA . PRO A 1 164 ? -5.379 34.082 -30.884 1.00 79.87 141 PRO A CA 1
ATOM 1225 C C . PRO A 1 164 ? -5.406 32.693 -31.496 1.00 79.41 141 PRO A C 1
ATOM 1226 O O . PRO A 1 164 ? -6.396 31.975 -31.361 1.00 95.14 141 PRO A O 1
ATOM 1230 N N . PRO A 1 165 ? -4.301 32.262 -32.131 1.00 85.85 142 PRO A N 1
ATOM 1231 C CA . PRO A 1 165 ? -4.348 31.126 -33.053 1.00 94.63 142 PRO A CA 1
ATOM 1232 C C . PRO A 1 165 ? -4.490 29.810 -32.289 1.00 84.60 142 PRO A C 1
ATOM 1233 O O . PRO A 1 165 ? -4.038 29.716 -31.149 1.00 76.95 142 PRO A O 1
ATOM 1237 N N . GLU A 1 166 ? -5.166 28.832 -32.912 1.00 84.56 143 GLU A N 1
ATOM 1238 C CA . GLU A 1 166 ? -5.566 27.602 -32.239 1.00 89.33 143 GLU A CA 1
ATOM 1239 C C . GLU A 1 166 ? -5.030 26.374 -32.973 1.00 87.66 143 GLU A C 1
ATOM 1240 O O . GLU A 1 166 ? -5.487 25.265 -32.716 1.00 105.33 143 GLU A O 1
ATOM 1246 N N . LEU A 1 167 ? -3.914 26.623 -33.678 1.00 83.80 144 LEU A N 1
ATOM 1247 C CA . LEU A 1 167 ? -3.184 25.520 -34.341 1.00 74.25 144 LEU A CA 1
ATOM 1248 C C . LEU A 1 167 ? -2.950 24.437 -33.294 1.00 74.38 144 LEU A C 1
ATOM 1249 O O . LEU A 1 167 ? -2.818 24.759 -32.091 1.00 67.51 144 LEU A O 1
ATOM 1254 N N . GLU A 1 168 ? -2.766 23.213 -33.750 1.00 77.39 145 GLU A N 1
ATOM 1255 C CA . GLU A 1 168 ? -2.712 22.100 -32.814 1.00 77.02 145 GLU A CA 1
ATOM 1256 C C . GLU A 1 168 ? -1.546 22.264 -31.829 1.00 77.68 145 GLU A C 1
ATOM 1257 O O . GLU A 1 168 ? -1.736 22.026 -30.642 1.00 81.29 145 GLU A O 1
ATOM 1263 N N . TRP A 1 169 ? -0.367 22.724 -32.273 1.00 78.04 146 TRP A N 1
ATOM 1264 C CA . TRP A 1 169 ? 0.775 22.832 -31.368 1.00 76.64 146 TRP A CA 1
ATOM 1265 C C . TRP A 1 169 ? 0.670 24.016 -30.399 1.00 78.69 146 TRP A C 1
ATOM 1266 O O . TRP A 1 169 ? 1.461 24.085 -29.452 1.00 77.57 146 TRP A O 1
ATOM 1277 N N . CYS A 1 170 ? -0.328 24.893 -30.605 1.00 80.07 147 CYS A N 1
ATOM 1278 C CA . CYS A 1 170 ? -0.623 26.021 -29.727 1.00 83.76 147 CYS A CA 1
ATOM 1279 C C . CYS A 1 170 ? -1.552 25.647 -28.573 1.00 89.48 147 CYS A C 1
ATOM 1280 O O . CYS A 1 170 ? -1.510 26.302 -27.538 1.00 91.14 147 CYS A O 1
ATOM 1283 N N . THR A 1 171 ? -2.391 24.615 -28.754 1.00 99.82 148 THR A N 1
ATOM 1284 C CA . THR A 1 171 ? -3.366 24.201 -27.749 1.00 91.89 148 THR A CA 1
ATOM 1285 C C . THR A 1 171 ? -2.832 23.072 -26.853 1.00 81.76 148 THR A C 1
ATOM 1286 O O . THR A 1 171 ? -3.264 22.929 -25.721 1.00 78.58 148 THR A O 1
ATOM 1290 N N . LEU A 1 172 ? -1.907 22.240 -27.328 1.00 82.56 149 LEU A N 1
ATOM 1291 C CA . LEU A 1 172 ? -1.456 21.105 -26.537 1.00 81.61 149 LEU A CA 1
ATOM 1292 C C . LEU A 1 172 ? -0.711 21.566 -25.287 1.00 84.48 149 LEU A C 1
ATOM 1293 O O . LEU A 1 172 ? -0.337 22.727 -25.169 1.00 91.57 149 LEU A O 1
ATOM 1298 N N . PRO A 1 173 ? -0.494 20.665 -24.302 1.00 97.29 150 PRO A N 1
ATOM 1299 C CA . PRO A 1 173 ? 0.332 20.981 -23.142 1.00 92.70 150 PRO A CA 1
ATOM 1300 C C . PRO A 1 173 ? 1.798 21.070 -23.553 1.00 87.43 150 PRO A C 1
ATOM 1301 O O . PRO A 1 173 ? 2.249 20.375 -24.461 1.00 74.19 150 PRO A O 1
ATOM 1305 N N . PRO A 1 174 ? 2.575 21.951 -22.893 1.00 92.19 151 PRO A N 1
ATOM 1306 C CA . PRO A 1 174 ? 3.993 22.155 -23.213 1.00 87.76 151 PRO A CA 1
ATOM 1307 C C . PRO A 1 174 ? 4.935 21.024 -23.628 1.00 81.43 151 PRO A C 1
ATOM 1308 O O . PRO A 1 174 ? 5.781 21.246 -24.490 1.00 87.09 151 PRO A O 1
ATOM 1312 N N . GLU A 1 175 ? 4.810 19.838 -23.015 1.00 86.68 152 GLU A N 1
ATOM 1313 C CA . GLU A 1 175 ? 5.817 18.782 -23.151 1.00 93.39 152 GLU A CA 1
ATOM 1314 C C . GLU A 1 175 ? 5.433 17.836 -24.300 1.00 83.12 152 GLU A C 1
ATOM 1315 O O . GLU A 1 175 ? 6.143 16.867 -24.584 1.00 79.35 152 GLU A O 1
ATOM 1321 N N . HIS A 1 176 ? 4.333 18.169 -24.993 1.00 75.67 153 HIS A N 1
ATOM 1322 C CA . HIS A 1 176 ? 3.986 17.583 -26.278 1.00 81.64 153 HIS A CA 1
ATOM 1323 C C . HIS A 1 176 ? 4.646 18.340 -27.444 1.00 82.82 153 HIS A C 1
ATOM 1324 O O . HIS A 1 176 ? 4.544 17.925 -28.601 1.00 82.00 153 HIS A O 1
ATOM 1331 N N . VAL A 1 177 ? 5.339 19.447 -27.146 1.00 82.49 154 VAL A N 1
ATOM 1332 C CA . VAL A 1 177 ? 5.683 20.452 -28.140 1.00 71.85 154 VAL A CA 1
ATOM 1333 C C . VAL A 1 177 ? 7.137 20.907 -28.002 1.00 74.76 154 VAL A C 1
ATOM 1334 O O . VAL A 1 177 ? 7.697 20.936 -26.902 1.00 67.83 154 VAL A O 1
ATOM 1338 N N . PHE A 1 178 ? 7.737 21.265 -29.147 1.00 76.15 155 PHE A N 1
ATOM 1339 C CA . PHE A 1 178 ? 9.108 21.765 -29.198 1.00 76.10 155 PHE A CA 1
ATOM 1340 C C . PHE A 1 178 ? 9.252 22.701 -30.395 1.00 70.10 155 PHE A C 1
ATOM 1341 O O . PHE A 1 178 ? 8.879 22.354 -31.511 1.00 69.59 155 PHE A O 1
ATOM 1349 N N . VAL A 1 179 ? 9.851 23.865 -30.132 1.00 71.69 156 VAL A N 1
ATOM 1350 C CA . VAL A 1 179 ? 9.911 24.980 -31.059 1.00 65.36 156 VAL A CA 1
ATOM 1351 C C . VAL A 1 179 ? 11.349 25.459 -31.200 1.00 64.54 156 VAL A C 1
ATOM 1352 O O . VAL A 1 179 ? 12.060 25.533 -30.213 1.00 72.13 156 VAL A O 1
ATOM 1356 N N . SER A 1 180 ? 11.780 25.790 -32.416 1.00 66.63 157 SER A N 1
ATOM 1357 C CA . SER A 1 180 ? 13.090 26.390 -32.616 1.00 75.82 157 SER A CA 1
ATOM 1358 C C . SER A 1 180 ? 12.921 27.445 -33.694 1.00 73.21 157 SER A C 1
ATOM 1359 O O . SER A 1 180 ? 11.896 27.460 -34.371 1.00 71.02 157 SER A O 1
ATOM 1362 N N . LYS A 1 181 ? 13.890 28.350 -33.813 1.00 70.87 158 LYS A N 1
ATOM 1363 C CA . LYS A 1 181 ? 13.820 29.328 -34.882 1.00 68.24 158 LYS A CA 1
ATOM 1364 C C . LYS A 1 181 ? 15.212 29.539 -35.439 1.00 58.86 158 LYS A C 1
ATOM 1365 O O . LYS A 1 181 ? 16.179 29.377 -34.716 1.00 60.36 158 LYS A O 1
ATOM 1371 N N . ARG A 1 182 ? 15.273 29.928 -36.708 1.00 62.10 159 ARG A N 1
ATOM 1372 C CA . ARG A 1 182 ? 16.575 30.161 -37.366 1.00 60.13 159 ARG A CA 1
ATOM 1373 C C . ARG A 1 182 ? 16.486 31.402 -38.247 1.00 61.36 159 ARG A C 1
ATOM 1374 O O . ARG A 1 182 ? 15.431 31.613 -38.866 1.00 66.00 159 ARG A O 1
ATOM 1382 N N . LEU A 1 183 ? 17.528 32.222 -38.239 1.00 64.91 160 LEU A N 1
ATOM 1383 C CA . LEU A 1 183 ? 17.606 33.364 -39.128 1.00 62.43 160 LEU A CA 1
ATOM 1384 C C . LEU A 1 183 ? 18.009 32.914 -40.533 1.00 65.33 160 LEU A C 1
ATOM 1385 O O . LEU A 1 183 ? 18.916 32.091 -40.738 1.00 79.27 160 LEU A O 1
ATOM 1390 N N . GLN A 1 184 ? 17.282 33.469 -41.509 1.00 66.58 161 GLN A N 1
ATOM 1391 C CA . GLN A 1 184 ? 17.383 33.045 -42.896 1.00 68.86 161 GLN A CA 1
ATOM 1392 C C . GLN A 1 184 ? 17.551 34.295 -43.741 1.00 64.86 161 GLN A C 1
ATOM 1393 O O . GLN A 1 184 ? 16.747 35.218 -43.618 1.00 59.53 161 GLN A O 1
ATOM 1399 N N . TYR A 1 185 ? 18.594 34.279 -44.590 1.00 66.32 162 TYR A N 1
ATOM 1400 C CA . TYR A 1 185 ? 19.078 35.460 -45.293 1.00 58.79 162 TYR A CA 1
ATOM 1401 C C . TYR A 1 185 ? 18.362 35.560 -46.629 1.00 55.76 162 TYR A C 1
ATOM 1402 O O . TYR A 1 185 ? 19.004 35.542 -47.678 1.00 66.39 162 TYR A O 1
ATOM 1411 N N . SER A 1 186 ? 17.026 35.620 -46.573 1.00 55.47 163 SER A N 1
ATOM 1412 C CA . SER A 1 186 ? 16.210 35.755 -47.770 1.00 61.73 163 SER A CA 1
ATOM 1413 C C . SER A 1 186 ? 14.777 36.127 -47.393 1.00 63.64 163 SER A C 1
ATOM 1414 O O . SER A 1 186 ? 14.349 35.923 -46.258 1.00 60.12 163 SER A O 1
ATOM 1417 N N . ASN A 1 187 ? 14.066 36.657 -48.396 1.00 64.23 164 ASN A N 1
ATOM 1418 C CA . ASN A 1 187 ? 12.700 37.132 -48.295 1.00 66.66 164 ASN A CA 1
ATOM 1419 C C . ASN A 1 187 ? 11.791 35.979 -47.895 1.00 69.63 164 ASN A C 1
ATOM 1420 O O . ASN A 1 187 ? 12.017 34.842 -48.315 1.00 58.95 164 ASN A O 1
ATOM 1425 N N . TRP A 1 188 ? 10.774 36.302 -47.080 1.00 75.03 165 TRP A N 1
ATOM 1426 C CA . TRP A 1 188 ? 9.870 35.296 -46.531 1.00 68.45 165 TRP A CA 1
ATOM 1427 C C . TRP A 1 188 ? 9.247 34.428 -47.619 1.00 61.71 165 TRP A C 1
ATOM 1428 O O . TRP A 1 188 ? 9.094 33.230 -47.436 1.00 61.12 165 TRP A O 1
ATOM 1439 N N . LEU A 1 189 ? 8.865 35.029 -48.743 1.00 67.79 166 LEU A N 1
ATOM 1440 C CA . LEU A 1 189 ? 8.129 34.293 -49.753 1.00 64.36 166 LEU A CA 1
ATOM 1441 C C . LEU A 1 189 ? 8.892 33.051 -50.199 1.00 59.06 166 LEU A C 1
ATOM 1442 O O . LEU A 1 189 ? 8.361 31.963 -50.079 1.00 64.37 166 LEU A O 1
ATOM 1447 N N . GLN A 1 190 ? 10.085 33.188 -50.771 1.00 55.75 167 GLN A N 1
ATOM 1448 C CA . GLN A 1 190 ? 10.791 32.014 -51.356 1.00 60.23 167 GLN A CA 1
ATOM 1449 C C . GLN A 1 190 ? 11.016 30.898 -50.341 1.00 56.33 167 GLN A C 1
ATOM 1450 O O . GLN A 1 190 ? 11.201 29.749 -50.769 1.00 63.55 167 GLN A O 1
ATOM 1456 N N . ALA A 1 191 ? 11.002 31.219 -49.061 1.00 55.89 168 ALA A N 1
ATOM 1457 C CA . ALA A 1 191 ? 11.293 30.274 -48.006 1.00 58.02 168 ALA A CA 1
ATOM 1458 C C . ALA A 1 191 ? 10.069 29.430 -47.713 1.00 58.90 168 ALA A C 1
ATOM 1459 O O . ALA A 1 191 ? 10.189 28.206 -47.598 1.00 64.88 168 ALA A O 1
ATOM 1461 N N . MET A 1 192 ? 8.938 30.121 -47.523 1.00 55.07 169 MET A N 1
ATOM 1462 C CA . MET A 1 192 ? 7.646 29.470 -47.392 1.00 62.07 169 MET A CA 1
ATOM 1463 C C . MET A 1 192 ? 7.350 28.623 -48.628 1.00 65.99 169 MET A C 1
ATOM 1464 O O . MET A 1 192 ? 6.801 27.518 -48.524 1.00 58.17 169 MET A O 1
ATOM 1469 N N . GLU A 1 193 ? 7.748 29.136 -49.799 1.00 60.60 170 GLU A N 1
ATOM 1470 C CA . GLU A 1 193 ? 7.490 28.427 -51.039 1.00 63.50 170 GLU A CA 1
ATOM 1471 C C . GLU A 1 193 ? 8.139 27.046 -50.966 1.00 62.53 170 GLU A C 1
ATOM 1472 O O . GLU A 1 193 ? 7.644 26.102 -51.576 1.00 66.09 170 GLU A O 1
ATOM 1478 N N . GLY A 1 194 ? 9.218 26.931 -50.187 1.00 64.73 171 GLY A N 1
ATOM 1479 C CA . GLY A 1 194 ? 9.971 25.693 -50.089 1.00 69.58 171 GLY A CA 1
ATOM 1480 C C . GLY A 1 194 ? 9.231 24.605 -49.313 1.00 65.24 171 GLY A C 1
ATOM 1481 O O . GLY A 1 194 ? 9.545 23.430 -49.470 1.00 73.20 171 GLY A O 1
ATOM 1482 N N . GLY A 1 195 ? 8.266 24.983 -48.469 1.00 59.66 172 GLY A N 1
ATOM 1483 C CA . GLY A 1 195 ? 7.565 23.996 -47.663 1.00 65.80 172 GLY A CA 1
ATOM 1484 C C . GLY A 1 195 ? 6.179 23.715 -48.239 1.00 67.44 172 GLY A C 1
ATOM 1485 O O . GLY A 1 195 ? 5.244 23.437 -47.503 1.00 58.22 172 GLY A O 1
ATOM 1486 N N . ILE A 1 196 ? 5.990 24.054 -49.527 1.00 64.51 173 ILE A N 1
ATOM 1487 C CA . ILE A 1 196 ? 4.714 23.788 -50.273 1.00 55.91 173 ILE A CA 1
ATOM 1488 C C . ILE A 1 196 ? 5.214 23.254 -51.617 1.00 65.01 173 ILE A C 1
ATOM 1489 O O . ILE A 1 196 ? 4.668 23.658 -52.669 1.00 72.61 173 ILE A O 1
ATOM 1494 N N . ASP A 1 197 ? 6.206 22.375 -51.566 1.00 69.33 174 ASP A N 1
ATOM 1495 C CA . ASP A 1 197 ? 6.912 21.812 -52.701 1.00 76.47 174 ASP A CA 1
ATOM 1496 C C . ASP A 1 197 ? 7.463 20.461 -52.261 1.00 80.63 174 ASP A C 1
ATOM 1497 O O . ASP A 1 197 ? 8.625 20.367 -51.869 1.00 84.47 174 ASP A O 1
ATOM 1502 N N . THR A 1 198 ? 6.607 19.431 -52.276 1.00 85.51 175 THR A N 1
ATOM 1503 C CA . THR A 1 198 ? 6.975 18.167 -51.654 1.00 82.62 175 THR A CA 1
ATOM 1504 C C . THR A 1 198 ? 7.860 17.408 -52.647 1.00 82.67 175 THR A C 1
ATOM 1505 O O . THR A 1 198 ? 8.623 16.521 -52.260 1.00 84.61 175 THR A O 1
ATOM 1509 N N . ALA A 1 199 ? 7.861 17.823 -53.920 1.00 67.55 176 ALA A N 1
ATOM 1510 C CA . ALA A 1 199 ? 8.741 17.159 -54.862 1.00 65.77 176 ALA A CA 1
ATOM 1511 C C . ALA A 1 199 ? 10.208 17.352 -54.481 1.00 67.72 176 ALA A C 1
ATOM 1512 O O . ALA A 1 199 ? 11.016 16.490 -54.790 1.00 67.13 176 ALA A O 1
ATOM 1514 N N . HIS A 1 200 ? 10.554 18.465 -53.807 1.00 75.84 177 HIS A N 1
ATOM 1515 C CA . HIS A 1 200 ? 11.934 18.744 -53.402 1.00 67.45 177 HIS A CA 1
ATOM 1516 C C . HIS A 1 200 ? 12.519 17.570 -52.613 1.00 68.25 177 HIS A C 1
ATOM 1517 O O . HIS A 1 200 ? 13.677 17.217 -52.803 1.00 66.66 177 HIS A O 1
ATOM 1524 N N . VAL A 1 201 ? 11.684 16.920 -51.789 1.00 69.03 178 VAL A N 1
ATOM 1525 C CA . VAL A 1 201 ? 12.127 15.908 -50.845 1.00 65.27 178 VAL A CA 1
ATOM 1526 C C . VAL A 1 201 ? 12.790 14.740 -51.570 1.00 69.32 178 VAL A C 1
ATOM 1527 O O . VAL A 1 201 ? 13.650 14.061 -51.016 1.00 63.55 178 VAL A O 1
ATOM 1531 N N . SER A 1 202 ? 12.362 14.490 -52.807 1.00 74.41 179 SER A N 1
ATOM 1532 C CA . SER A 1 202 ? 12.843 13.336 -53.540 1.00 71.50 179 SER A CA 1
ATOM 1533 C C . SER A 1 202 ? 14.252 13.573 -54.061 1.00 67.51 179 SER A C 1
ATOM 1534 O O . SER A 1 202 ? 14.914 12.593 -54.371 1.00 73.80 179 SER A O 1
ATOM 1537 N N . TYR A 1 203 ? 14.709 14.842 -54.111 1.00 69.69 180 TYR A N 1
ATOM 1538 C CA . TYR A 1 203 ? 16.022 15.178 -54.657 1.00 69.11 180 TYR A CA 1
ATOM 1539 C C . TYR A 1 203 ? 16.984 15.575 -53.536 1.00 66.03 180 TYR A C 1
ATOM 1540 O O . TYR A 1 203 ? 17.804 14.785 -53.088 1.00 72.79 180 TYR A O 1
ATOM 1549 N N . VAL A 1 204 ? 16.900 16.795 -53.042 1.00 65.40 181 VAL A N 1
ATOM 1550 C CA . VAL A 1 204 ? 17.951 17.260 -52.154 1.00 69.95 181 VAL A CA 1
ATOM 1551 C C . VAL A 1 204 ? 18.040 16.427 -50.868 1.00 68.14 181 VAL A C 1
ATOM 1552 O O . VAL A 1 204 ? 19.133 16.323 -50.306 1.00 66.36 181 VAL A O 1
ATOM 1556 N N . HIS A 1 205 ? 16.907 15.875 -50.398 1.00 64.42 182 HIS A N 1
ATOM 1557 C CA . HIS A 1 205 ? 16.845 15.154 -49.129 1.00 69.40 182 HIS A CA 1
ATOM 1558 C C . HIS A 1 205 ? 16.954 13.621 -49.305 1.00 70.70 182 HIS A C 1
ATOM 1559 O O . HIS A 1 205 ? 16.97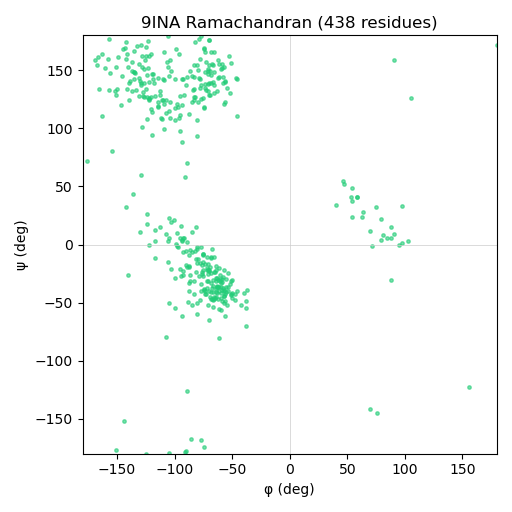0 12.894 -48.318 1.00 67.98 182 HIS A O 1
ATOM 1566 N N . ARG A 1 206 ? 17.045 13.153 -50.548 1.00 70.36 183 ARG A N 1
ATOM 1567 C CA . ARG A 1 206 ? 17.069 11.699 -50.858 1.00 63.99 183 ARG A CA 1
ATOM 1568 C C . ARG A 1 206 ? 17.856 10.869 -49.843 1.00 68.65 183 ARG A C 1
ATOM 1569 O O . ARG A 1 206 ? 17.333 9.827 -49.415 1.00 78.55 183 ARG A O 1
ATOM 1577 N N . PHE A 1 207 ? 19.067 11.284 -49.493 1.00 70.42 184 PHE A N 1
ATOM 1578 C CA . PHE A 1 207 ? 19.923 10.469 -48.634 1.00 69.07 184 PHE A CA 1
ATOM 1579 C C . PHE A 1 207 ? 19.817 10.860 -47.149 1.00 73.06 184 PHE A C 1
ATOM 1580 O O . PHE A 1 207 ? 20.126 10.049 -46.280 1.00 80.74 184 PHE A O 1
ATOM 1588 N N . GLU A 1 208 ? 19.354 12.075 -46.823 1.00 79.38 185 GLU A N 1
ATOM 1589 C CA . GLU A 1 208 ? 19.216 12.488 -45.428 1.00 84.69 185 GLU A CA 1
ATOM 1590 C C . GLU A 1 208 ? 18.058 11.772 -44.744 1.00 90.62 185 GLU A C 1
ATOM 1591 O O . GLU A 1 208 ? 17.965 11.711 -43.520 1.00 108.38 185 GLU A O 1
ATOM 1597 N N . VAL A 1 209 ? 17.146 11.258 -45.553 1.00 93.51 186 VAL A N 1
ATOM 1598 C CA . VAL A 1 209 ? 15.857 10.847 -45.049 1.00 87.01 186 VAL A CA 1
ATOM 1599 C C . VAL A 1 209 ? 16.041 9.531 -44.300 1.00 84.53 186 VAL A C 1
ATOM 1600 O O . VAL A 1 209 ? 15.196 9.198 -43.485 1.00 97.25 186 VAL A O 1
ATOM 1604 N N . ASP A 1 210 ? 17.195 8.860 -44.503 1.00 89.96 187 ASP A N 1
ATOM 1605 C CA . ASP A 1 210 ? 17.484 7.534 -43.961 1.00 91.45 187 ASP A CA 1
ATOM 1606 C C . ASP A 1 210 ? 18.343 7.545 -42.702 1.00 90.73 187 ASP A C 1
ATOM 1607 O O . ASP A 1 210 ? 18.268 6.605 -41.920 1.00 88.57 187 ASP A O 1
ATOM 1612 N N . THR A 1 211 ? 19.199 8.559 -42.550 1.00 97.40 188 THR A N 1
ATOM 1613 C CA . THR A 1 211 ? 20.139 8.630 -41.441 1.00 95.22 188 THR A CA 1
ATOM 1614 C C . THR A 1 211 ? 19.509 9.354 -40.243 1.00 92.09 188 THR A C 1
ATOM 1615 O O . THR A 1 211 ? 19.948 9.188 -39.111 1.00 104.56 188 THR A O 1
ATOM 1619 N N . ASP A 1 212 ? 18.443 10.121 -40.480 1.00 89.60 189 ASP A N 1
ATOM 1620 C CA . ASP A 1 212 ? 17.974 11.123 -39.536 1.00 90.51 189 ASP A CA 1
ATOM 1621 C C . ASP A 1 212 ? 16.854 10.569 -38.649 1.00 89.55 189 ASP A C 1
ATOM 1622 O O . ASP A 1 212 ? 15.827 10.123 -39.154 1.00 83.66 189 ASP A O 1
ATOM 1627 N N . PRO A 1 213 ? 16.958 10.675 -37.303 1.00 88.81 190 PRO A N 1
ATOM 1628 C CA . PRO A 1 213 ? 16.035 9.983 -36.387 1.00 86.61 190 PRO A CA 1
ATOM 1629 C C . PRO A 1 213 ? 14.575 10.420 -36.315 1.00 81.43 190 PRO A C 1
ATOM 1630 O O . PRO A 1 213 ? 13.752 9.722 -35.723 1.00 84.89 190 PRO A O 1
ATOM 1634 N N . MET A 1 214 ? 14.257 11.570 -36.917 1.00 93.38 191 MET A N 1
ATOM 1635 C CA . MET A 1 214 ? 12.895 12.081 -36.942 1.00 96.47 191 MET A CA 1
ATOM 1636 C C . MET A 1 214 ? 12.207 11.668 -38.246 1.00 93.78 191 MET A C 1
ATOM 1637 O O . MET A 1 214 ? 11.085 12.104 -38.504 1.00 90.47 191 MET A O 1
ATOM 1642 N N . HIS A 1 215 ? 12.886 10.845 -39.065 1.00 88.56 192 HIS A N 1
ATOM 1643 C CA . HIS A 1 215 ? 12.447 10.552 -40.422 1.00 83.11 192 HIS A CA 1
ATOM 1644 C C . HIS A 1 215 ? 12.643 9.081 -40.825 1.00 92.43 192 HIS A C 1
ATOM 1645 O O . HIS A 1 215 ? 11.896 8.600 -41.674 1.00 99.70 192 HIS A O 1
ATOM 1652 N N . GLN A 1 216 ? 13.614 8.362 -40.227 1.00 90.55 193 GLN A N 1
ATOM 1653 C CA . GLN A 1 216 ? 14.170 7.136 -40.798 1.00 86.48 193 GLN A CA 1
ATOM 1654 C C . GLN A 1 216 ? 13.296 5.910 -40.536 1.00 96.00 193 GLN A C 1
ATOM 1655 O O . GLN A 1 216 ? 12.561 5.879 -39.553 1.00 94.66 193 GLN A O 1
ATOM 1661 N N . GLY A 1 217 ? 13.426 4.904 -41.424 1.00 96.60 194 GLY A N 1
ATOM 1662 C CA . GLY A 1 217 ? 12.972 3.537 -41.188 1.00 91.31 194 GLY A CA 1
ATOM 1663 C C . GLY A 1 217 ? 11.453 3.362 -41.284 1.00 93.14 194 GLY A C 1
ATOM 1664 O O . GLY A 1 217 ? 10.883 2.532 -40.586 1.00 102.44 194 GLY A O 1
ATOM 1665 N N . VAL A 1 218 ? 10.789 4.132 -42.148 1.00 84.96 195 VAL A N 1
ATOM 1666 C CA . VAL A 1 218 ? 9.346 4.052 -42.286 1.00 80.14 195 VAL A CA 1
ATOM 1667 C C . VAL A 1 218 ? 9.064 3.805 -43.760 1.00 83.27 195 VAL A C 1
ATOM 1668 O O . VAL A 1 218 ? 9.917 4.099 -44.591 1.00 80.20 195 VAL A O 1
ATOM 1672 N N . LYS A 1 219 ? 7.876 3.271 -44.075 1.00 85.22 196 LYS A N 1
ATOM 1673 C CA . LYS A 1 219 ? 7.676 2.722 -45.402 1.00 87.13 196 LYS A CA 1
ATOM 1674 C C . LYS A 1 219 ? 7.501 3.837 -46.428 1.00 90.46 196 LYS A C 1
ATOM 1675 O O . LYS A 1 219 ? 7.710 3.599 -47.616 1.00 86.92 196 LYS A O 1
ATOM 1681 N N . ALA A 1 220 ? 7.110 5.034 -45.974 1.00 83.32 197 ALA A N 1
ATOM 1682 C CA . ALA A 1 220 ? 6.907 6.153 -46.880 1.00 88.91 197 ALA A CA 1
ATOM 1683 C C . ALA A 1 220 ? 8.152 6.424 -47.725 1.00 87.09 197 ALA A C 1
ATOM 1684 O O . ALA A 1 220 ? 8.032 6.889 -48.860 1.00 86.80 197 ALA A O 1
ATOM 1686 N N . LEU A 1 221 ? 9.337 6.122 -47.172 1.00 79.72 198 LEU A N 1
ATOM 1687 C CA . LEU A 1 221 ? 10.603 6.508 -47.777 1.00 74.17 198 LEU A CA 1
ATOM 1688 C C . LEU A 1 221 ? 10.844 5.788 -49.099 1.00 70.95 198 LEU A C 1
ATOM 1689 O O . LEU A 1 221 ? 11.418 6.372 -50.011 1.00 83.54 198 LEU A O 1
ATOM 1694 N N . ASP A 1 222 ? 10.412 4.528 -49.195 1.00 86.77 199 ASP A N 1
ATOM 1695 C CA . ASP A 1 222 ? 10.646 3.710 -50.380 1.00 93.56 199 ASP A CA 1
ATOM 1696 C C . ASP A 1 222 ? 9.930 4.360 -51.568 1.00 81.83 199 ASP A C 1
ATOM 1697 O O . ASP A 1 222 ? 10.465 4.366 -52.679 1.00 81.09 199 ASP A O 1
ATOM 1702 N N . TYR A 1 223 ? 8.756 4.959 -51.297 1.00 76.18 200 TYR A N 1
ATOM 1703 C CA . TYR A 1 223 ? 7.873 5.501 -52.323 1.00 80.15 200 TYR A CA 1
ATOM 1704 C C . TYR A 1 223 ? 8.312 6.898 -52.744 1.00 77.93 200 TYR A C 1
ATOM 1705 O O . TYR A 1 223 ? 8.235 7.201 -53.935 1.00 74.22 200 TYR A O 1
ATOM 1714 N N . ILE A 1 224 ? 8.690 7.722 -51.743 1.00 76.31 201 ILE A N 1
ATOM 1715 C CA . ILE A 1 224 ? 9.291 9.044 -51.905 1.00 73.52 201 ILE A CA 1
ATOM 1716 C C . ILE A 1 224 ? 10.593 8.980 -52.704 1.00 79.67 201 ILE A C 1
ATOM 1717 O O . ILE A 1 224 ? 10.822 9.806 -53.590 1.00 78.58 201 ILE A O 1
ATOM 1722 N N . LYS A 1 225 ? 11.481 8.055 -52.323 1.00 76.40 202 LYS A N 1
ATOM 1723 C CA . LYS A 1 225 ? 12.752 7.882 -53.005 1.00 88.01 202 LYS A CA 1
ATOM 1724 C C . LYS A 1 225 ? 12.564 7.501 -54.468 1.00 84.35 202 LYS A C 1
ATOM 1725 O O . LYS A 1 225 ? 13.350 7.917 -55.312 1.00 100.28 202 LYS A O 1
ATOM 1731 N N . ALA A 1 226 ? 11.537 6.696 -54.741 1.00 88.93 203 ALA A N 1
ATOM 1732 C CA . ALA A 1 226 ? 11.371 6.049 -56.027 1.00 88.82 203 ALA A CA 1
ATOM 1733 C C . ALA A 1 226 ? 10.500 6.867 -56.988 1.00 81.46 203 ALA A C 1
ATOM 1734 O O . ALA A 1 226 ? 10.195 6.368 -58.058 1.00 92.40 203 ALA A O 1
ATOM 1736 N N . ASP A 1 227 ? 10.080 8.096 -56.647 1.00 80.54 204 ASP A N 1
ATOM 1737 C CA . ASP A 1 227 ? 9.304 8.909 -57.583 1.00 86.65 204 ASP A CA 1
ATOM 1738 C C . ASP A 1 227 ? 9.307 10.378 -57.162 1.00 80.65 204 ASP A C 1
ATOM 1739 O O . ASP A 1 227 ? 8.670 10.742 -56.178 1.00 78.13 204 ASP A O 1
ATOM 1744 N N . GLY A 1 228 ? 9.989 11.229 -57.943 1.00 78.87 205 GLY A N 1
ATOM 1745 C CA . GLY A 1 228 ? 10.037 12.653 -57.645 1.00 78.48 205 GLY A CA 1
ATOM 1746 C C . GLY A 1 228 ? 8.943 13.414 -58.382 1.00 80.20 205 GLY A C 1
ATOM 1747 O O . GLY A 1 228 ? 8.744 14.608 -58.165 1.00 71.92 205 GLY A O 1
ATOM 1748 N N . ASN A 1 229 ? 8.232 12.689 -59.247 1.00 86.22 206 ASN A N 1
ATOM 1749 C CA . ASN A 1 229 ? 7.356 13.296 -60.228 1.00 89.32 206 ASN A CA 1
ATOM 1750 C C . ASN A 1 229 ? 5.936 13.366 -59.648 1.00 79.15 206 ASN A C 1
ATOM 1751 O O . ASN A 1 229 ? 5.090 12.497 -59.859 1.00 89.45 206 ASN A O 1
ATOM 1756 N N . VAL A 1 230 ? 5.679 14.467 -58.947 1.00 68.47 207 VAL A N 1
ATOM 1757 C CA . VAL A 1 230 ? 4.541 14.613 -58.056 1.00 72.88 207 VAL A CA 1
ATOM 1758 C C . VAL A 1 230 ? 3.417 15.330 -58.789 1.00 74.26 207 VAL A C 1
ATOM 1759 O O . VAL A 1 230 ? 3.577 16.484 -59.166 1.00 78.41 207 VAL A O 1
ATOM 1763 N N . LYS A 1 231 ? 2.273 14.655 -58.940 1.00 81.96 208 LYS A N 1
ATOM 1764 C CA . LYS A 1 231 ? 1.066 15.288 -59.444 1.00 76.86 208 LYS A CA 1
ATOM 1765 C C . LYS A 1 231 ? 0.313 15.841 -58.239 1.00 64.90 208 LYS A C 1
ATOM 1766 O O . LYS A 1 231 ? 0.346 15.257 -57.160 1.00 65.28 208 LYS A O 1
ATOM 1772 N N . PHE A 1 232 ? -0.333 16.992 -58.421 1.00 65.74 209 PHE A N 1
ATOM 1773 C CA . PHE A 1 232 ? -0.889 17.739 -57.305 1.00 75.86 209 PHE A CA 1
ATOM 1774 C C . PHE A 1 232 ? -2.400 17.856 -57.474 1.00 77.88 209 PHE A C 1
ATOM 1775 O O . PHE A 1 232 ? -2.905 18.019 -58.586 1.00 73.54 209 PHE A O 1
ATOM 1783 N N . GLU A 1 233 ? -3.106 17.775 -56.341 1.00 79.77 210 GLU A N 1
ATOM 1784 C CA . GLU A 1 233 ? -4.472 18.248 -56.275 1.00 85.14 210 GLU A CA 1
ATOM 1785 C C . GLU A 1 233 ? -4.634 19.182 -55.092 1.00 78.15 210 GLU A C 1
ATOM 1786 O O . GLU A 1 233 ? -4.101 18.959 -54.014 1.00 94.62 210 GLU A O 1
ATOM 1792 N N . ILE A 1 234 ? -5.353 20.266 -55.357 1.00 71.12 211 ILE A N 1
ATOM 1793 C CA . ILE A 1 234 ? -5.395 21.392 -54.455 1.00 75.69 211 ILE A CA 1
ATOM 1794 C C . ILE A 1 234 ? -6.855 21.671 -54.167 1.00 68.18 211 ILE A C 1
ATOM 1795 O O . ILE A 1 234 ? -7.639 21.780 -55.091 1.00 70.91 211 ILE A O 1
ATOM 1800 N N . GLU A 1 235 ? -7.201 21.728 -52.887 1.00 70.77 212 GLU A N 1
ATOM 1801 C CA . GLU A 1 235 ? -8.548 22.057 -52.492 1.00 80.07 212 GLU A CA 1
ATOM 1802 C C . GLU A 1 235 ? -8.455 23.268 -51.566 1.00 71.75 212 GLU A C 1
ATOM 1803 O O . GLU A 1 235 ? -7.710 23.266 -50.589 1.00 71.40 212 GLU A O 1
ATOM 1809 N N . GLN A 1 236 ? -9.222 24.302 -51.918 1.00 72.00 213 GLN A N 1
ATOM 1810 C CA . GLN A 1 236 ? -9.337 25.529 -51.149 1.00 79.42 213 GLN A CA 1
ATOM 1811 C C . GLN A 1 236 ? -10.274 25.342 -49.959 1.00 70.18 213 GLN A C 1
ATOM 1812 O O . GLN A 1 236 ? -11.262 24.635 -50.075 1.00 76.12 213 GLN A O 1
ATOM 1818 N N . THR A 1 237 ? -9.961 25.970 -48.818 1.00 71.79 214 THR A N 1
ATOM 1819 C CA . THR A 1 237 ? -10.659 25.691 -47.568 1.00 74.01 214 THR A CA 1
ATOM 1820 C C . THR A 1 237 ? -10.767 26.979 -46.764 1.00 74.74 214 THR A C 1
ATOM 1821 O O . THR A 1 237 ? -10.090 27.952 -47.051 1.00 74.38 214 THR A O 1
ATOM 1825 N N . PRO A 1 238 ? -11.576 27.005 -45.691 1.00 85.36 215 PRO A N 1
ATOM 1826 C CA . PRO A 1 238 ? -11.624 28.169 -44.793 1.00 85.32 215 PRO A CA 1
ATOM 1827 C C . PRO A 1 238 ? -10.330 28.701 -44.170 1.00 75.16 215 PRO A C 1
ATOM 1828 O O . PRO A 1 238 ? -10.273 29.862 -43.784 1.00 81.49 215 PRO A O 1
ATOM 1832 N N . PHE A 1 239 ? -9.312 27.840 -44.050 1.00 76.24 216 PHE A N 1
ATOM 1833 C CA . PHE A 1 239 ? -8.082 28.140 -43.331 1.00 75.33 216 PHE A CA 1
ATOM 1834 C C . PHE A 1 239 ? -6.887 28.398 -44.262 1.00 71.90 216 PHE A C 1
ATOM 1835 O O . PHE A 1 239 ? -5.838 28.863 -43.790 1.00 66.76 216 PHE A O 1
ATOM 1843 N N . GLY A 1 240 ? -7.018 28.031 -45.550 1.00 67.86 217 GLY A N 1
ATOM 1844 C CA . GLY A 1 240 ? -5.930 28.126 -46.515 1.00 69.61 217 GLY A CA 1
ATOM 1845 C C . GLY A 1 240 ? 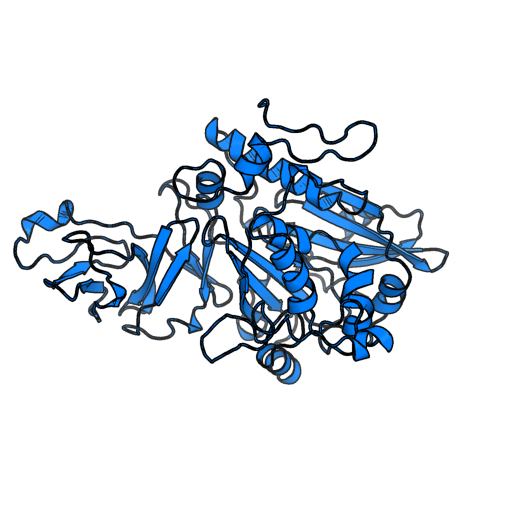-6.102 27.155 -47.688 1.00 67.77 217 GLY A C 1
ATOM 1846 O O . GLY A 1 240 ? -7.091 27.226 -48.400 1.00 66.20 217 GLY A O 1
ATOM 1847 N N . LEU A 1 241 ? -5.121 26.270 -47.909 1.00 66.64 218 LEU A N 1
ATOM 1848 C CA . LEU A 1 241 ? -5.223 25.255 -48.946 1.00 68.39 218 LEU A CA 1
ATOM 1849 C C . LEU A 1 241 ? -4.857 23.895 -48.363 1.00 65.99 218 LEU A C 1
ATOM 1850 O O . LEU A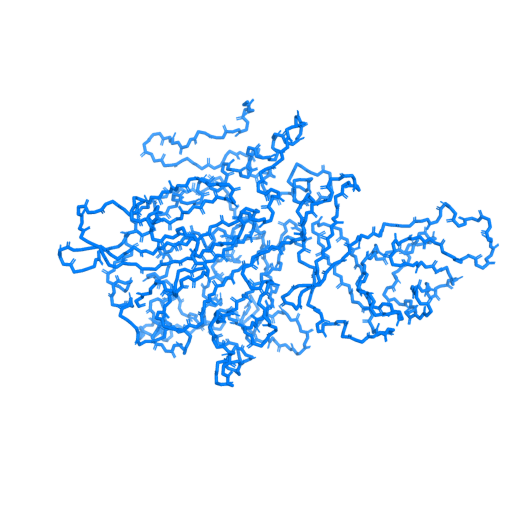 1 241 ? -4.103 23.836 -47.395 1.00 65.42 218 LEU A O 1
ATOM 1855 N N . SER A 1 242 ? -5.366 22.821 -48.989 1.00 61.86 219 SER A N 1
ATOM 1856 C CA . SER A 1 242 ? -4.956 21.450 -48.702 1.00 58.37 219 SER A CA 1
ATOM 1857 C C . SER A 1 242 ? -4.235 20.904 -49.927 1.00 61.47 219 SER A C 1
ATOM 1858 O O . SER A 1 242 ? -4.761 20.945 -51.037 1.00 59.98 219 SER A O 1
ATOM 1861 N N . LEU A 1 243 ? -3.040 20.359 -49.710 1.00 64.30 220 LEU A N 1
ATOM 1862 C CA . LEU A 1 243 ? -2.172 19.966 -50.801 1.00 65.19 220 LEU A CA 1
ATOM 1863 C C . LEU A 1 243 ? -2.048 18.448 -50.855 1.00 70.20 220 LEU A C 1
ATOM 1864 O O . LEU A 1 243 ? -1.355 17.861 -50.026 1.00 88.92 220 LEU A O 1
ATOM 1869 N N . PHE A 1 244 ? -2.668 17.850 -51.883 1.00 69.63 221 PHE A N 1
ATOM 1870 C CA . PHE A 1 244 ? -2.656 16.414 -52.124 1.00 63.88 221 PHE A CA 1
ATOM 1871 C C . PHE A 1 244 ? -1.529 16.088 -53.112 1.00 63.00 221 PHE A C 1
ATOM 1872 O O . PHE A 1 244 ? -1.701 16.181 -54.324 1.00 63.11 221 PHE A O 1
ATOM 1880 N N . GLY A 1 245 ? -0.381 15.653 -52.583 1.00 66.20 222 GLY A N 1
ATOM 1881 C CA . GLY A 1 245 ? 0.778 15.322 -53.393 1.00 63.50 222 GLY A CA 1
ATOM 1882 C C . GLY A 1 245 ? 0.864 13.826 -53.698 1.00 68.18 222 GLY A C 1
ATOM 1883 O O . GLY A 1 245 ? 1.273 12.997 -52.864 1.00 75.90 222 GLY A O 1
ATOM 1884 N N . ARG A 1 246 ? 0.595 13.518 -54.965 1.00 61.65 223 ARG A N 1
ATOM 1885 C CA . ARG A 1 246 ? 0.512 12.144 -55.418 1.00 71.75 223 ARG A CA 1
ATOM 1886 C C . ARG A 1 246 ? 1.837 11.592 -55.939 1.00 60.58 223 ARG A C 1
ATOM 1887 O O . ARG A 1 246 ? 2.437 12.180 -56.816 1.00 61.97 223 ARG A O 1
ATOM 1895 N N . ARG A 1 247 ? 2.248 10.429 -55.433 1.00 65.09 224 ARG A N 1
ATOM 1896 C CA . ARG A 1 247 ? 3.335 9.650 -56.001 1.00 71.82 224 ARG A CA 1
ATOM 1897 C C . ARG A 1 247 ? 2.876 8.216 -56.217 1.00 74.45 224 ARG A C 1
ATOM 1898 O O . ARG A 1 247 ? 1.935 7.765 -55.573 1.00 84.52 224 ARG A O 1
ATOM 1906 N N . ASN A 1 248 ? 3.601 7.473 -57.052 1.00 72.09 225 ASN A N 1
ATOM 1907 C CA . ASN A 1 248 ? 3.316 6.058 -57.202 1.00 73.38 225 ASN A CA 1
ATOM 1908 C C . ASN A 1 248 ? 3.614 5.329 -55.896 1.00 76.16 225 ASN A C 1
ATOM 1909 O O . ASN A 1 248 ? 4.669 5.517 -55.288 1.00 87.07 225 ASN A O 1
ATOM 1914 N N . GLY A 1 249 ? 2.633 4.528 -55.475 1.00 76.51 226 GLY A N 1
ATOM 1915 C CA . GLY A 1 249 ? 2.817 3.517 -54.451 1.00 86.42 226 GLY A CA 1
ATOM 1916 C C . GLY A 1 249 ? 3.247 2.204 -55.093 1.00 87.51 226 GLY A C 1
ATOM 1917 O O . GLY A 1 249 ? 4.207 2.201 -55.855 1.00 83.15 226 GLY A O 1
ATOM 1918 N N . GLU A 1 250 ? 2.507 1.121 -54.791 1.00 100.11 227 GLU A N 1
ATOM 1919 C CA . GLU A 1 250 ? 2.598 -0.161 -55.483 1.00 93.42 227 GLU A CA 1
ATOM 1920 C C . GLU A 1 250 ? 2.011 0.027 -56.879 1.00 90.68 227 GLU A C 1
ATOM 1921 O O . GLU A 1 250 ? 1.509 1.113 -57.159 1.00 93.69 227 GLU A O 1
ATOM 1927 N N . PRO A 1 251 ? 2.031 -0.968 -57.805 1.00 92.04 228 PRO A N 1
ATOM 1928 C CA . PRO A 1 251 ? 1.364 -0.780 -59.105 1.00 84.79 228 PRO A CA 1
ATOM 1929 C C . PRO A 1 251 ? -0.159 -0.606 -59.033 1.00 88.68 228 PRO A C 1
ATOM 1930 O O . PRO A 1 251 ? -0.715 0.130 -59.832 1.00 93.50 228 PRO A O 1
ATOM 1934 N N . ASP A 1 252 ? -0.825 -1.178 -58.026 1.00 93.54 229 ASP A N 1
ATOM 1935 C CA . ASP A 1 252 ? -2.243 -0.933 -57.790 1.00 96.40 229 ASP A CA 1
ATOM 1936 C C . ASP A 1 252 ? -2.570 0.475 -57.252 1.00 95.49 229 ASP A C 1
ATOM 1937 O O . ASP A 1 252 ? -3.740 0.863 -57.260 1.00 95.47 229 ASP A O 1
ATOM 1942 N N . SER A 1 253 ? -1.594 1.236 -56.716 1.00 91.48 230 SER A N 1
ATOM 1943 C CA . SER A 1 253 ? -1.916 2.276 -55.735 1.00 83.63 230 SER A CA 1
ATOM 1944 C C . SER A 1 253 ? -1.073 3.549 -55.883 1.00 75.84 230 SER A C 1
ATOM 1945 O O . SER A 1 253 ? -0.159 3.614 -56.699 1.00 74.99 230 SER A O 1
ATOM 1948 N N . TYR A 1 254 ? -1.434 4.566 -55.080 1.00 64.74 231 TYR A N 1
ATOM 1949 C CA . TYR A 1 254 ? -0.781 5.862 -55.026 1.00 67.13 231 TYR A CA 1
ATOM 1950 C C . TYR A 1 254 ? -0.534 6.295 -53.583 1.00 74.44 231 TYR A C 1
ATOM 1951 O O . TYR A 1 254 ? -1.485 6.238 -52.804 1.00 67.47 231 TYR A O 1
ATOM 1960 N N . TYR A 1 255 ? 0.694 6.773 -53.257 1.00 74.09 232 TYR A N 1
ATOM 1961 C CA . TYR A 1 255 ? 1.012 7.341 -51.944 1.00 69.17 232 TYR A CA 1
ATOM 1962 C C . TYR A 1 255 ? 0.670 8.831 -51.953 1.00 64.06 232 TYR A C 1
ATOM 1963 O O . TYR A 1 255 ? 1.334 9.626 -52.618 1.00 80.83 232 TYR A O 1
ATOM 1972 N N . TRP A 1 256 ? -0.345 9.206 -51.167 1.00 61.72 233 TRP A N 1
ATOM 1973 C CA . TRP A 1 256 ? -0.800 10.585 -51.077 1.00 60.35 233 TRP A CA 1
ATOM 1974 C C . TRP A 1 256 ? -0.187 11.234 -49.853 1.00 61.92 233 TRP A C 1
ATOM 1975 O O . TRP A 1 256 ? -0.402 10.742 -48.756 1.00 60.15 233 TRP A O 1
ATOM 1986 N N . ARG A 1 257 ? 0.575 12.319 -50.040 1.00 73.82 234 ARG A N 1
ATOM 1987 C CA . ARG A 1 257 ? 1.001 13.131 -48.910 1.00 70.20 234 ARG A CA 1
ATOM 1988 C C . ARG A 1 257 ? 0.145 14.384 -48.923 1.00 65.26 234 ARG A C 1
ATOM 1989 O O . ARG A 1 257 ? 0.082 15.074 -49.934 1.00 83.14 234 ARG A O 1
ATOM 1997 N N . ILE A 1 258 ? -0.553 14.622 -47.817 1.00 60.91 235 ILE A N 1
ATOM 1998 C CA . ILE A 1 258 ? -1.464 15.747 -47.729 1.00 69.07 235 ILE A CA 1
ATOM 1999 C C . ILE A 1 258 ? -0.861 16.729 -46.744 1.00 68.93 235 ILE A C 1
ATOM 2000 O O . ILE A 1 258 ? -0.838 16.433 -45.550 1.00 62.52 235 ILE A O 1
ATOM 2005 N N . THR A 1 259 ? -0.350 17.866 -47.244 1.00 73.84 236 THR A N 1
ATOM 2006 C CA . THR A 1 259 ? 0.155 18.872 -46.323 1.00 80.81 236 THR A CA 1
ATOM 2007 C C . THR A 1 259 ? -0.875 19.998 -46.297 1.00 69.53 236 THR A C 1
ATOM 2008 O O . THR A 1 259 ? -1.649 20.190 -47.223 1.00 71.25 236 THR A O 1
ATOM 2012 N N . GLN A 1 260 ? -0.904 20.701 -45.176 1.00 68.02 237 GLN A N 1
ATOM 2013 C CA . GLN A 1 260 ? -1.898 21.712 -44.919 1.00 63.45 237 GLN A CA 1
ATOM 2014 C C . GLN A 1 260 ? -1.189 23.061 -44.949 1.00 63.36 237 GLN A C 1
ATOM 2015 O O . GLN A 1 260 ? -0.198 23.256 -44.254 1.00 72.34 237 GLN A O 1
ATOM 2021 N N . TRP A 1 261 ? -1.651 23.981 -45.791 1.00 66.75 238 TRP A N 1
ATOM 2022 C CA . TRP A 1 261 ? -1.132 25.342 -45.767 1.00 64.62 238 TRP A CA 1
ATOM 2023 C C . TRP A 1 261 ? -2.149 26.271 -45.107 1.00 63.25 238 TRP A C 1
ATOM 2024 O O . TRP A 1 261 ? -3.248 26.472 -45.629 1.00 62.16 238 TRP A O 1
ATOM 2035 N N . LEU A 1 262 ? -1.777 26.823 -43.953 1.00 56.46 239 LEU A N 1
ATOM 2036 C CA . LEU A 1 262 ? -2.686 27.658 -43.191 1.00 60.84 239 LEU A CA 1
ATOM 2037 C C . LEU A 1 262 ? -2.270 29.107 -43.382 1.00 65.14 239 LEU A C 1
ATOM 2038 O O . LEU A 1 262 ? -1.249 29.542 -42.867 1.00 65.20 239 LEU A O 1
ATOM 2043 N N . PHE A 1 263 ? -3.097 29.833 -44.122 1.00 64.94 240 PHE A N 1
ATOM 2044 C CA . PHE A 1 263 ? -2.807 31.192 -44.524 1.00 60.89 240 PHE A CA 1
ATOM 2045 C C . PHE A 1 263 ? -2.580 32.049 -43.293 1.00 55.98 240 PHE A C 1
ATOM 2046 O O . PHE A 1 263 ? -3.249 31.834 -42.301 1.00 58.97 240 PHE A O 1
ATOM 2054 N N . PRO A 1 264 ? -1.660 33.037 -43.317 1.00 61.28 241 PRO A N 1
ATOM 2055 C CA . PRO A 1 264 ? -0.774 33.271 -44.467 1.00 60.06 241 PRO A CA 1
ATOM 2056 C C . PRO A 1 264 ? 0.589 32.569 -44.522 1.00 59.54 241 PRO A C 1
ATOM 2057 O O . PRO A 1 264 ? 1.215 32.552 -45.575 1.00 62.75 241 PRO A O 1
ATOM 2061 N N . TRP A 1 265 ? 1.079 32.063 -43.385 1.00 62.19 242 TRP A N 1
ATOM 2062 C CA . TRP A 1 265 ? 2.487 31.593 -43.341 1.00 62.69 242 TRP A CA 1
ATOM 2063 C C . TRP A 1 265 ? 2.746 30.336 -42.512 1.00 62.34 242 TRP A C 1
ATOM 2064 O O . TRP A 1 265 ? 3.860 30.225 -41.987 1.00 66.43 242 TRP A O 1
ATOM 2075 N N . PHE A 1 266 ? 1.808 29.405 -42.439 1.00 63.14 243 PHE A N 1
ATOM 2076 C CA . PHE A 1 266 ? 2.047 28.183 -41.688 1.00 61.34 243 PHE A CA 1
ATOM 2077 C C . PHE A 1 266 ? 1.956 26.937 -42.569 1.00 56.98 243 PHE A C 1
ATOM 2078 O O . PHE A 1 266 ? 1.130 26.874 -43.475 1.00 56.49 243 PHE A O 1
ATOM 2086 N N . THR A 1 267 ? 2.764 25.917 -42.249 1.00 61.10 244 THR A N 1
ATOM 2087 C CA . THR A 1 267 ? 2.509 24.574 -42.752 1.00 62.46 244 THR A CA 1
ATOM 2088 C C . THR A 1 267 ? 2.459 23.552 -41.614 1.00 67.21 244 THR A C 1
ATOM 2089 O O . THR A 1 267 ? 3.029 23.734 -40.521 1.00 65.24 244 THR A O 1
ATOM 2093 N N . LEU A 1 268 ? 1.662 22.517 -41.910 1.00 64.75 245 LEU A N 1
ATOM 2094 C CA . LEU A 1 268 ? 1.680 21.233 -41.237 1.00 63.72 245 LEU A CA 1
ATOM 2095 C C . LEU A 1 268 ? 2.135 20.204 -42.271 1.00 63.86 245 LEU A C 1
ATOM 2096 O O . LEU A 1 268 ? 1.552 20.134 -43.345 1.00 64.35 245 LEU A O 1
ATOM 2101 N N . ILE A 1 269 ? 3.228 19.485 -41.981 1.00 63.83 246 ILE A N 1
ATOM 2102 C CA . ILE A 1 269 ? 3.857 18.602 -42.949 1.00 67.83 246 ILE A CA 1
ATOM 2103 C C . ILE A 1 269 ? 3.305 17.198 -42.768 1.00 69.08 246 ILE A C 1
ATOM 2104 O O . ILE A 1 269 ? 3.127 16.736 -41.645 1.00 66.94 246 ILE A O 1
ATOM 2109 N N . ALA A 1 270 ? 3.120 16.493 -43.884 1.00 74.75 247 ALA A N 1
ATOM 2110 C CA . ALA A 1 270 ? 2.544 15.161 -43.829 1.00 81.02 247 ALA A CA 1
ATOM 2111 C C . ALA A 1 270 ? 3.506 14.235 -43.093 1.00 75.38 247 ALA A C 1
ATOM 2112 O O . ALA A 1 270 ? 4.703 14.267 -43.332 1.00 82.62 247 ALA A O 1
ATOM 2114 N N . PRO A 1 271 ? 3.016 13.365 -42.191 1.00 78.09 248 PRO A N 1
ATOM 2115 C CA . PRO A 1 271 ? 3.904 12.609 -41.308 1.00 75.87 248 PRO A CA 1
ATOM 2116 C C . PRO A 1 271 ? 4.784 11.565 -41.983 1.00 78.31 248 PRO A C 1
ATOM 2117 O O . PRO A 1 271 ? 4.464 11.047 -43.064 1.00 87.25 248 PRO A O 1
ATOM 2121 N N . PHE A 1 272 ? 5.893 11.288 -41.283 1.00 74.30 249 PHE A N 1
ATOM 2122 C CA . PHE A 1 272 ? 6.705 10.103 -41.483 1.00 77.41 249 PHE A CA 1
ATOM 2123 C C . PHE A 1 272 ? 6.510 9.177 -40.274 1.00 84.66 249 PHE A C 1
ATOM 2124 O O . PHE A 1 272 ? 7.102 9.397 -39.217 1.00 98.06 249 PHE A O 1
ATOM 2132 N N . GLY A 1 273 ? 5.654 8.154 -40.422 1.00 79.06 250 GLY A N 1
ATOM 2133 C CA . GLY A 1 273 ? 5.501 7.098 -39.430 1.00 72.59 250 GLY A CA 1
ATOM 2134 C C . GLY A 1 273 ? 4.840 7.618 -38.160 1.00 73.34 250 GLY A C 1
ATOM 2135 O O . GLY A 1 273 ? 3.951 8.465 -38.213 1.00 73.32 250 GLY A O 1
ATOM 2136 N N . ASN A 1 274 ? 5.306 7.122 -37.014 1.00 83.66 251 ASN A N 1
ATOM 2137 C CA . ASN A 1 274 ? 4.882 7.659 -35.731 1.00 91.48 251 ASN A CA 1
ATOM 2138 C C . ASN A 1 274 ? 5.820 8.735 -35.216 1.00 82.94 251 ASN A C 1
ATOM 2139 O O . ASN A 1 274 ? 5.589 9.205 -34.117 1.00 95.63 251 ASN A O 1
ATOM 2144 N N . HIS A 1 275 ? 6.839 9.121 -35.999 1.00 84.55 252 HIS A N 1
ATOM 2145 C CA . HIS A 1 275 ? 7.750 10.190 -35.617 1.00 81.88 252 HIS A CA 1
ATOM 2146 C C . HIS A 1 275 ? 6.927 11.455 -35.397 1.00 74.70 252 HIS A C 1
ATOM 2147 O O . HIS A 1 275 ? 5.826 11.580 -35.925 1.00 77.74 252 HIS A O 1
ATOM 2154 N N . ALA A 1 276 ? 7.427 12.389 -34.589 1.00 74.76 253 ALA A N 1
ATOM 2155 C CA . ALA A 1 276 ? 6.581 13.521 -34.239 1.00 76.26 253 ALA A CA 1
ATOM 2156 C C . ALA A 1 276 ? 6.114 14.243 -35.504 1.00 69.44 253 ALA A C 1
ATOM 2157 O O . ALA A 1 276 ? 6.781 14.217 -36.531 1.00 71.04 253 ALA A O 1
ATOM 2159 N N . LEU A 1 277 ? 4.954 14.890 -35.425 1.00 67.87 254 LEU A N 1
ATOM 2160 C CA . LEU A 1 277 ? 4.492 15.763 -36.489 1.00 71.80 254 LEU A CA 1
ATOM 2161 C C . LEU A 1 277 ? 5.365 17.014 -36.566 1.00 69.79 254 LEU A C 1
ATOM 2162 O O . LEU A 1 277 ? 5.833 17.514 -35.547 1.00 78.81 254 LEU A O 1
ATOM 2167 N N . GLY A 1 278 ? 5.501 17.546 -37.785 1.00 63.20 255 GLY A N 1
ATOM 2168 C CA . GLY A 1 278 ? 6.336 18.700 -38.069 1.00 61.11 255 GLY A CA 1
ATOM 2169 C C . GLY A 1 278 ? 5.571 19.855 -38.718 1.00 60.41 255 GLY A C 1
ATOM 2170 O O . GLY A 1 278 ? 4.591 19.660 -39.421 1.00 61.57 255 GLY A O 1
ATOM 2171 N N . GLY A 1 279 ? 6.046 21.080 -38.485 1.00 62.84 256 GLY A N 1
ATOM 2172 C CA . GLY A 1 279 ? 5.429 22.254 -39.066 1.00 61.30 256 GLY A CA 1
ATOM 2173 C C . GLY A 1 279 ? 6.425 23.399 -39.112 1.00 59.76 256 GLY A C 1
ATOM 2174 O O . GLY A 1 279 ? 7.385 23.398 -38.344 1.00 56.52 256 GLY A O 1
ATOM 2175 N N . HIS A 1 280 ? 6.140 24.376 -39.986 1.00 62.51 257 HIS A N 1
ATOM 2176 C CA . HIS A 1 280 ? 6.912 25.602 -40.073 1.00 62.12 257 HIS A CA 1
ATOM 2177 C C . HIS A 1 280 ? 6.041 26.837 -39.862 1.00 62.40 257 HIS A C 1
ATOM 2178 O O . HIS A 1 280 ? 4.812 26.743 -39.907 1.00 74.41 257 HIS A O 1
ATOM 2185 N N . VAL A 1 281 ? 6.712 27.963 -39.556 1.00 59.80 258 VAL A N 1
ATOM 2186 C CA . VAL A 1 281 ? 6.216 29.310 -39.839 1.00 62.30 258 VAL A CA 1
ATOM 2187 C C . VAL A 1 281 ? 7.356 30.130 -40.448 1.00 64.98 258 VAL A C 1
ATOM 2188 O O . VAL A 1 281 ? 8.506 30.002 -40.023 1.00 73.96 258 VAL A O 1
ATOM 2192 N N . TRP A 1 282 ? 7.015 31.065 -41.343 1.00 60.32 259 TRP A N 1
ATOM 2193 C CA . TRP A 1 282 ? 7.969 32.064 -41.815 1.00 57.53 259 TRP A CA 1
ATOM 2194 C C . TRP A 1 282 ? 7.487 33.497 -41.557 1.00 58.46 259 TRP A C 1
ATOM 2195 O O . TRP A 1 282 ? 6.404 33.907 -41.953 1.00 63.98 259 TRP A O 1
ATOM 2206 N N . VAL A 1 283 ? 8.313 34.280 -40.869 1.00 57.16 260 VAL A N 1
ATOM 2207 C CA . VAL A 1 283 ? 7.925 35.622 -40.514 1.00 53.86 260 VAL A CA 1
ATOM 2208 C C . VAL A 1 283 ? 8.937 36.601 -41.076 1.00 57.02 260 VAL A C 1
ATOM 2209 O O . VAL A 1 283 ? 10.114 36.549 -40.727 1.00 57.89 260 VAL A O 1
ATOM 2213 N N . PRO A 1 284 ? 8.485 37.620 -41.854 1.00 57.83 261 PRO A N 1
ATOM 2214 C CA . PRO A 1 284 ? 9.389 38.599 -42.423 1.00 57.06 261 PRO A CA 1
ATOM 2215 C C . PRO A 1 284 ? 10.002 39.544 -41.417 1.00 55.03 261 PRO A C 1
ATOM 2216 O O . PRO A 1 284 ? 9.269 40.152 -40.629 1.00 61.25 261 PRO A O 1
ATOM 2220 N N . ILE A 1 285 ? 11.323 39.673 -41.442 1.00 58.57 262 ILE A N 1
ATOM 2221 C CA . ILE A 1 285 ? 12.003 40.674 -40.577 1.00 66.09 262 ILE A CA 1
ATOM 2222 C C . ILE A 1 285 ? 12.033 41.953 -41.410 1.00 69.72 262 ILE A C 1
ATOM 2223 O O . ILE A 1 285 ? 11.633 43.015 -40.898 1.00 73.54 262 ILE A O 1
ATOM 2228 N N . ASP A 1 286 ? 12.479 41.828 -42.653 1.00 65.02 263 ASP A N 1
ATOM 2229 C CA . ASP A 1 286 ? 12.466 42.971 -43.593 1.00 64.54 263 ASP A CA 1
ATOM 2230 C C . ASP A 1 286 ? 12.145 42.375 -44.959 1.00 64.35 263 ASP A C 1
ATOM 2231 O O . ASP A 1 286 ? 11.504 41.315 -45.003 1.00 79.75 263 ASP A O 1
ATOM 2236 N N . ASP A 1 287 ? 12.610 43.008 -46.025 1.00 66.19 264 ASP A N 1
ATOM 2237 C CA . ASP A 1 287 ? 12.284 42.520 -47.385 1.00 70.92 264 ASP A CA 1
ATOM 2238 C C . ASP A 1 287 ? 13.364 41.532 -47.817 1.00 67.80 264 ASP A C 1
ATOM 2239 O O . ASP A 1 287 ? 13.198 40.906 -48.875 1.00 64.73 264 ASP A O 1
ATOM 2244 N N . HIS A 1 288 ? 14.414 41.380 -47.014 1.00 65.09 265 HIS A N 1
ATOM 2245 C CA . HIS A 1 288 ? 15.535 40.528 -47.405 1.00 65.83 265 HIS A CA 1
ATOM 2246 C C . HIS A 1 288 ? 15.850 39.392 -46.429 1.00 61.60 265 HIS A C 1
ATOM 2247 O O . HIS A 1 288 ? 16.820 38.669 -46.645 1.00 69.62 265 HIS A O 1
ATOM 2254 N N . ASN A 1 289 ? 15.097 39.280 -45.330 1.00 65.57 266 ASN A N 1
ATOM 2255 C CA . ASN A 1 289 ? 15.381 38.310 -44.280 1.00 69.63 266 ASN A CA 1
ATOM 2256 C C . ASN A 1 289 ? 14.095 37.865 -43.597 1.00 63.84 266 ASN A C 1
ATOM 2257 O O . ASN A 1 289 ? 13.062 38.546 -43.673 1.00 68.97 266 ASN A O 1
ATOM 2262 N N . CYS A 1 290 ? 14.192 36.717 -42.910 1.00 58.18 267 CYS A N 1
ATOM 2263 C CA . CYS A 1 290 ? 13.048 36.197 -42.185 1.00 58.83 267 CYS A CA 1
ATOM 2264 C C . CYS A 1 290 ? 13.449 35.205 -41.114 1.00 56.90 267 CYS A C 1
ATOM 2265 O O . CYS A 1 290 ? 14.487 34.561 -41.197 1.00 61.81 267 CYS A O 1
ATOM 2268 N N . TRP A 1 291 ? 12.602 35.165 -40.088 1.00 61.74 268 TRP A N 1
ATOM 2269 C CA . TRP A 1 291 ? 12.635 34.125 -39.085 1.00 64.96 268 TRP A CA 1
ATOM 2270 C C . TRP A 1 291 ? 11.997 32.880 -39.673 1.00 56.39 268 TRP A C 1
ATOM 2271 O O . TRP A 1 291 ? 10.872 32.948 -40.130 1.00 57.98 268 TRP A O 1
ATOM 2282 N N . ALA A 1 292 ? 12.711 31.755 -39.659 1.00 61.08 269 ALA A N 1
ATOM 2283 C CA . ALA A 1 292 ? 12.112 30.481 -40.030 1.00 57.89 269 ALA A CA 1
ATOM 2284 C C . ALA A 1 292 ? 11.931 29.658 -38.765 1.00 55.67 269 ALA A C 1
ATOM 2285 O O . ALA A 1 292 ? 12.920 29.275 -38.142 1.00 57.18 269 ALA A O 1
ATOM 2287 N N . TRP A 1 293 ? 10.657 29.436 -38.412 1.00 55.09 270 TRP A N 1
ATOM 2288 C CA . TRP A 1 293 ? 10.273 28.680 -37.234 1.00 58.00 270 TRP A CA 1
ATOM 2289 C C . TRP A 1 293 ? 10.058 27.219 -37.614 1.00 61.51 270 TRP A C 1
ATOM 2290 O O . TRP A 1 293 ? 9.484 26.940 -38.661 1.00 63.96 270 TRP A O 1
ATOM 2301 N N . SER A 1 294 ? 10.461 26.297 -36.733 1.00 63.62 271 SER A N 1
ATOM 2302 C CA . SER A 1 294 ? 10.195 24.876 -36.917 1.00 64.32 271 SER A CA 1
ATOM 2303 C C . SER A 1 294 ? 9.528 24.312 -35.676 1.00 57.02 271 SER A C 1
ATOM 2304 O O . SER A 1 294 ? 10.039 24.506 -34.586 1.00 63.11 271 SER A O 1
ATOM 2307 N N . ILE A 1 295 ? 8.432 23.573 -35.836 1.00 62.66 272 ILE A N 1
ATOM 2308 C CA . ILE A 1 295 ? 7.772 22.988 -34.675 1.00 67.60 272 ILE A CA 1
ATOM 2309 C C . ILE A 1 295 ? 7.641 21.486 -34.859 1.00 65.96 272 ILE A C 1
ATOM 2310 O O . ILE A 1 295 ? 7.236 21.079 -35.934 1.00 69.91 272 ILE A O 1
ATOM 2315 N N . ASN A 1 296 ? 7.984 20.708 -33.816 1.00 66.61 273 ASN A N 1
ATOM 2316 C CA . ASN A 1 296 ? 7.629 19.299 -33.701 1.00 64.95 273 ASN A CA 1
ATOM 2317 C C . ASN A 1 296 ? 6.663 19.129 -32.522 1.00 67.47 273 ASN A C 1
ATOM 2318 O O . ASN A 1 296 ? 6.805 19.803 -31.498 1.00 65.85 273 ASN A O 1
ATOM 2323 N N . TRP A 1 297 ? 5.679 18.224 -32.659 1.00 71.33 274 TRP A N 1
ATOM 2324 C CA . TRP A 1 297 ? 4.752 17.925 -31.571 1.00 66.74 274 TRP A CA 1
ATOM 2325 C C . TRP A 1 297 ? 4.144 16.547 -31.731 1.00 72.69 274 TRP A C 1
ATOM 2326 O O . TRP A 1 297 ? 3.896 16.108 -32.848 1.00 75.68 274 TRP A O 1
ATOM 2337 N N . GLN A 1 298 ? 3.870 15.914 -30.588 1.00 78.23 275 GLN A N 1
ATOM 2338 C CA . GLN A 1 298 ? 3.186 14.634 -30.523 1.00 68.99 275 GLN A CA 1
ATOM 2339 C C . GLN A 1 298 ? 1.803 14.839 -29.931 1.00 70.17 275 GLN A C 1
ATOM 2340 O O . GLN A 1 298 ? 1.693 15.318 -28.803 1.00 70.42 275 GLN A O 1
ATOM 2346 N N . PRO A 1 299 ? 0.710 14.435 -30.610 1.00 73.59 276 PRO A N 1
ATOM 2347 C CA . PRO A 1 299 ? -0.631 14.676 -30.074 1.00 72.37 276 PRO A CA 1
ATOM 2348 C C . PRO A 1 299 ? -0.991 13.827 -28.856 1.00 76.95 276 PRO A C 1
ATOM 2349 O O . PRO A 1 299 ? -1.720 14.318 -28.007 1.00 85.73 276 PRO A O 1
ATOM 2353 N N . ASP A 1 300 ? -0.459 12.590 -28.756 1.00 100.36 277 ASP A N 1
ATOM 2354 C CA . ASP A 1 300 ? -0.998 11.557 -27.866 1.00 97.00 277 ASP A CA 1
ATOM 2355 C C . ASP A 1 300 ? -0.197 11.449 -26.566 1.00 89.46 277 ASP A C 1
ATOM 2356 O O . ASP A 1 300 ? -0.782 11.570 -25.497 1.00 97.52 277 ASP A O 1
ATOM 2361 N N . GLN A 1 301 ? 1.126 11.256 -26.654 1.00 96.36 278 GLN A N 1
ATOM 2362 C CA . GLN A 1 301 ? 2.002 11.204 -25.485 1.00 95.00 278 GLN A CA 1
ATOM 2363 C C . GLN A 1 301 ? 2.877 12.458 -25.437 1.00 93.90 278 GLN A C 1
ATOM 2364 O O . GLN A 1 301 ? 2.946 13.205 -26.411 1.00 83.02 278 GLN A O 1
ATOM 2370 N N . PRO A 1 302 ? 3.542 12.756 -24.293 1.00 96.33 279 PRO A N 1
ATOM 2371 C CA . PRO A 1 302 ? 4.691 13.663 -24.279 1.00 96.00 279 PRO A CA 1
ATOM 2372 C C . PRO A 1 302 ? 5.768 13.276 -25.284 1.00 94.32 279 PRO A C 1
ATOM 2373 O O . PRO A 1 302 ? 5.790 12.156 -25.798 1.00 94.03 279 PRO A O 1
ATOM 2377 N N . LEU A 1 303 ? 6.642 14.241 -25.573 1.00 91.68 280 LEU A N 1
ATOM 2378 C CA . LEU A 1 303 ? 7.853 13.956 -26.317 1.00 94.46 280 LEU A CA 1
ATOM 2379 C C . LEU A 1 303 ? 8.772 13.224 -25.358 1.00 82.12 280 LEU A C 1
ATOM 2380 O O . LEU A 1 303 ? 8.842 13.612 -24.201 1.00 82.78 280 LEU A O 1
ATOM 2385 N N . THR A 1 304 ? 9.455 12.184 -25.845 1.00 88.40 281 THR A N 1
ATOM 2386 C CA . THR A 1 304 ? 10.371 11.397 -25.030 1.00 84.19 281 THR A CA 1
ATOM 2387 C C . THR A 1 304 ? 11.638 12.225 -24.812 1.00 84.52 281 THR A C 1
ATOM 2388 O O . THR A 1 304 ? 11.671 13.390 -25.178 1.00 97.48 281 THR A O 1
ATOM 2392 N N . LYS A 1 305 ? 12.674 11.662 -24.191 1.00 93.24 282 LYS A N 1
ATOM 2393 C CA . LYS A 1 305 ? 13.899 12.421 -23.981 1.00 101.50 282 LYS A CA 1
ATOM 2394 C C . LYS A 1 305 ? 14.813 12.296 -25.196 1.00 93.76 282 LYS A C 1
ATOM 2395 O O . LYS A 1 305 ? 15.538 13.232 -25.507 1.00 107.86 282 LYS A O 1
ATOM 2401 N N . GLU A 1 306 ? 14.757 11.156 -25.887 1.00 96.40 283 GLU A N 1
ATOM 2402 C CA . GLU A 1 306 ? 15.578 10.905 -27.067 1.00 102.43 283 G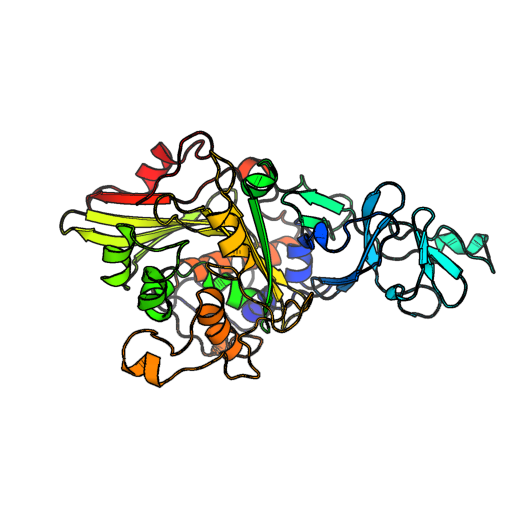LU A CA 1
ATOM 2403 C C . GLU A 1 306 ? 15.006 11.702 -28.241 1.00 98.80 283 GLU A C 1
ATOM 2404 O O . GLU A 1 306 ? 15.729 12.056 -29.170 1.00 104.72 283 GLU A O 1
ATOM 2410 N N . GLU A 1 307 ? 13.695 11.972 -28.202 1.00 91.61 284 GLU A N 1
ATOM 2411 C CA . GLU A 1 307 ? 13.067 12.848 -29.177 1.00 96.44 284 GLU A CA 1
ATOM 2412 C C . GLU A 1 307 ? 13.549 14.277 -28.906 1.00 84.69 284 GLU A C 1
ATOM 2413 O O . GLU A 1 307 ? 14.278 14.854 -29.711 1.00 84.87 284 GLU A O 1
ATOM 2419 N N . ARG A 1 308 ? 13.184 14.804 -27.732 1.00 74.78 285 ARG A N 1
ATOM 2420 C CA . ARG A 1 308 ? 13.453 16.180 -27.330 1.00 75.90 285 ARG A CA 1
ATOM 2421 C C . ARG A 1 308 ? 14.941 16.511 -27.412 1.00 81.23 285 ARG A C 1
ATOM 2422 O O . ARG A 1 308 ? 15.322 17.594 -27.836 1.00 87.71 285 ARG A O 1
ATOM 2430 N N . GLN A 1 309 ? 15.793 15.579 -27.005 1.00 89.77 286 GLN A N 1
ATOM 2431 C CA . GLN A 1 309 ? 17.215 15.834 -27.024 1.00 92.30 286 GLN A CA 1
ATOM 2432 C C . GLN A 1 309 ? 17.734 15.885 -28.459 1.00 87.03 286 GLN A C 1
ATOM 2433 O O . GLN A 1 309 ? 18.590 16.709 -28.765 1.00 86.91 286 GLN A O 1
ATOM 2439 N N . SER A 1 310 ? 17.237 14.995 -29.325 1.00 86.80 287 SER A N 1
ATOM 2440 C CA . SER A 1 310 ? 17.648 14.980 -30.725 1.00 88.33 287 SER A CA 1
ATOM 2441 C C . SER A 1 310 ? 17.333 16.309 -31.398 1.00 91.16 287 SER A C 1
ATOM 2442 O O . SER A 1 310 ? 18.083 16.777 -32.250 1.00 82.66 287 SER A O 1
ATOM 2445 N N . MET A 1 311 ? 16.202 16.897 -31.017 1.00 81.91 288 MET A N 1
ATOM 2446 C CA . MET A 1 311 ? 15.813 18.181 -31.548 1.00 76.09 288 MET A CA 1
ATOM 2447 C C . MET A 1 311 ? 16.761 19.253 -31.021 1.00 84.73 288 MET A C 1
ATOM 2448 O O . MET A 1 311 ? 17.239 20.063 -31.802 1.00 85.56 288 MET A O 1
ATOM 2453 N N . GLU A 1 312 ? 17.071 19.228 -29.716 1.00 94.98 289 GLU A N 1
ATOM 2454 C CA . GLU A 1 312 ? 17.990 20.189 -29.113 1.00 87.01 289 GLU A CA 1
ATOM 2455 C C . GLU A 1 312 ? 19.373 20.147 -29.757 1.00 77.12 289 GLU A C 1
ATOM 2456 O O . GLU A 1 312 ? 20.004 21.185 -29.816 1.00 79.41 289 GLU A O 1
ATOM 2462 N N . GLU A 1 313 ? 19.832 18.976 -30.231 1.00 86.52 290 GLU A N 1
ATOM 2463 C CA . GLU A 1 313 ? 21.140 18.822 -30.867 1.00 96.38 290 GLU A CA 1
ATOM 2464 C C . GLU A 1 313 ? 21.125 19.281 -32.327 1.00 88.24 290 GLU A C 1
ATOM 2465 O O . GLU A 1 313 ? 22.185 19.390 -32.941 1.00 99.63 290 GLU A O 1
ATOM 2471 N N . GLY A 1 314 ? 19.933 19.496 -32.894 1.00 80.72 291 GLY A N 1
ATOM 2472 C CA . GLY A 1 314 ? 19.792 20.129 -34.198 1.00 78.89 291 GLY A CA 1
ATOM 2473 C C . GLY A 1 314 ? 19.613 19.130 -35.345 1.00 85.17 291 GLY A C 1
ATOM 2474 O O . GLY A 1 314 ? 19.998 19.410 -36.482 1.00 89.09 291 GLY A O 1
ATOM 2475 N N . LYS A 1 315 ? 18.952 18.025 -35.017 1.00 87.98 292 LYS A N 1
ATOM 2476 C CA . LYS A 1 315 ? 18.626 17.031 -36.056 1.00 82.98 292 LYS A CA 1
ATOM 2477 C C . LYS A 1 315 ? 17.177 17.287 -36.464 1.00 79.86 292 LYS A C 1
ATOM 2478 O O . LYS A 1 315 ? 16.492 18.066 -35.779 1.00 71.35 292 LYS A O 1
ATOM 2484 N N . GLY A 1 316 ? 16.744 16.664 -37.549 1.00 77.07 293 GLY A N 1
ATOM 2485 C CA . GLY A 1 316 ? 15.391 16.851 -38.033 1.00 74.42 293 GLY A CA 1
ATOM 2486 C C . GLY A 1 316 ? 15.272 18.201 -38.715 1.00 73.93 293 GLY A C 1
ATOM 2487 O O . GLY A 1 316 ? 16.231 18.680 -39.317 1.00 84.99 293 GLY A O 1
ATOM 2488 N N . ILE A 1 317 ? 14.109 18.827 -38.559 1.00 72.54 294 ILE A N 1
ATOM 2489 C CA . ILE A 1 317 ? 13.899 20.155 -39.109 1.00 69.97 294 ILE A CA 1
ATOM 2490 C C . ILE A 1 317 ? 14.479 21.235 -38.196 1.00 70.67 294 ILE A C 1
ATOM 2491 O O . ILE A 1 317 ? 14.110 22.392 -38.337 1.00 80.75 294 ILE A O 1
ATOM 2496 N N . HIS A 1 318 ? 15.332 20.881 -37.234 1.00 70.12 295 HIS A N 1
ATOM 2497 C CA . HIS A 1 318 ? 15.973 21.883 -36.399 1.00 73.75 295 HIS A CA 1
ATOM 2498 C C . HIS A 1 318 ? 17.424 22.025 -36.845 1.00 75.47 295 HIS A C 1
ATOM 2499 O O . HIS A 1 318 ? 17.804 21.361 -37.809 1.00 79.65 295 HIS A O 1
ATOM 2506 N N . VAL A 1 319 ? 18.195 22.910 -36.178 1.00 71.94 296 VAL A N 1
ATOM 2507 C CA . VAL A 1 319 ? 19.605 23.112 -36.504 1.00 69.66 296 VAL A CA 1
ATOM 2508 C C . VAL A 1 319 ? 20.447 23.337 -35.247 1.00 71.80 296 VAL A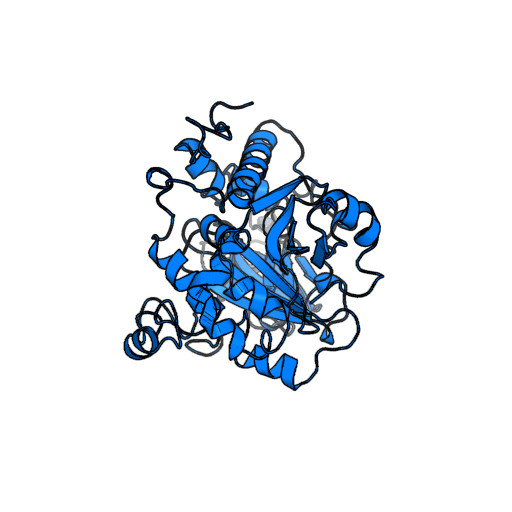 C 1
ATOM 2509 O O . VAL A 1 319 ? 19.952 23.757 -34.206 1.00 81.29 296 VAL A O 1
ATOM 2513 N N . GLU A 1 320 ? 21.753 23.110 -35.411 1.00 71.51 297 GLU A N 1
ATOM 2514 C CA . GLU A 1 320 ? 22.788 23.515 -34.472 1.00 80.18 297 GLU A CA 1
ATOM 2515 C C . GLU A 1 320 ? 23.212 24.951 -34.804 1.00 81.93 297 GLU A C 1
ATOM 2516 O O . GLU A 1 320 ? 23.142 25.374 -35.961 1.00 75.17 297 GLU A O 1
ATOM 2522 N N . TYR A 1 321 ? 23.625 25.730 -33.795 1.00 83.49 298 TYR A N 1
ATOM 2523 C CA . TYR A 1 321 ? 23.900 27.144 -34.027 1.00 75.20 298 TYR A CA 1
ATOM 2524 C C . TYR A 1 321 ? 25.403 27.410 -34.078 1.00 74.31 298 TYR A C 1
ATOM 2525 O O . TYR A 1 321 ? 26.224 26.633 -33.596 1.00 77.88 298 TYR A O 1
ATOM 2534 N N . GLU A 1 322 ? 25.749 28.530 -34.705 1.00 79.99 299 GLU A N 1
ATOM 2535 C CA . GLU A 1 322 ? 27.127 28.966 -34.822 1.00 84.22 299 GLU A CA 1
ATOM 2536 C C . GLU A 1 322 ? 27.719 29.209 -33.437 1.00 88.26 299 GLU A C 1
ATOM 2537 O O . GLU A 1 322 ? 28.743 28.628 -33.118 1.00 91.14 299 GLU A O 1
ATOM 2543 N N . GLU A 1 323 ? 27.069 30.073 -32.642 1.00 98.15 300 GLU A N 1
ATOM 2544 C CA . GLU A 1 323 ? 27.442 30.358 -31.265 1.00 99.15 300 GLU A CA 1
ATOM 2545 C C . GLU A 1 323 ? 26.188 30.356 -30.413 1.00 98.76 300 GLU A C 1
ATOM 2546 O O . GLU A 1 323 ? 25.100 30.414 -30.967 1.00 111.94 300 GLU A O 1
ATOM 2552 N N . PRO A 1 324 ? 26.291 30.316 -29.065 1.00 99.78 301 PRO A N 1
ATOM 2553 C CA . PRO A 1 324 ? 25.094 30.318 -28.212 1.00 103.64 301 PRO A CA 1
ATOM 2554 C C . PRO A 1 324 ? 24.288 31.626 -28.145 1.00 108.55 301 PRO A C 1
ATOM 2555 O O . PRO A 1 324 ? 24.858 32.719 -28.097 1.00 83.88 301 PRO A O 1
ATOM 2559 N N . GLY A 1 325 ? 22.945 31.480 -28.166 1.00 113.19 302 GLY A N 1
ATOM 2560 C CA . GLY A 1 325 ? 21.998 32.548 -28.477 1.00 106.63 302 GLY A CA 1
ATOM 2561 C C . GLY A 1 325 ? 22.384 33.354 -29.727 1.00 107.00 302 GLY A C 1
ATOM 2562 O O . GLY A 1 325 ? 22.429 34.577 -29.663 1.00 84.39 302 GLY A O 1
ATOM 2563 N N . SER A 1 326 ? 22.643 32.675 -30.863 1.00 98.08 303 SER A N 1
ATOM 2564 C CA . SER A 1 326 ? 23.000 33.325 -32.116 1.00 83.20 303 SER A CA 1
ATOM 2565 C C . SER A 1 326 ? 21.813 33.309 -33.080 1.00 90.64 303 SER A C 1
ATOM 2566 O O . SER A 1 326 ? 21.472 34.329 -33.691 1.00 114.53 303 SER A O 1
ATOM 2569 N N . PHE A 1 327 ? 21.220 32.128 -33.259 1.00 73.09 304 PHE A N 1
ATOM 2570 C CA . PHE A 1 327 ? 20.134 31.936 -34.220 1.00 72.24 304 PHE A CA 1
ATOM 2571 C C . PHE A 1 327 ? 20.638 31.985 -35.663 1.00 68.75 304 PHE A C 1
ATOM 2572 O O . PHE A 1 327 ? 19.851 31.798 -36.577 1.00 73.75 304 PHE A O 1
ATOM 2580 N N . ILE A 1 328 ? 21.931 32.212 -35.889 1.00 67.91 305 ILE A N 1
ATOM 2581 C CA . ILE A 1 328 ? 22.507 31.849 -37.166 1.00 69.80 305 ILE A CA 1
ATOM 2582 C C . ILE A 1 328 ? 22.892 30.377 -37.116 1.00 68.24 305 ILE A C 1
ATOM 2583 O O . ILE A 1 328 ? 23.518 29.946 -36.159 1.00 65.26 305 ILE A O 1
ATOM 2588 N N . PRO A 1 329 ? 22.540 29.589 -38.155 1.00 70.57 306 PRO A N 1
ATOM 2589 C CA . PRO A 1 329 ? 22.917 28.185 -38.256 1.00 64.10 306 PRO A CA 1
ATOM 2590 C C . PRO A 1 329 ? 24.411 27.946 -38.298 1.00 66.83 306 PRO A C 1
ATOM 2591 O O . PRO A 1 329 ? 25.157 28.820 -38.713 1.00 66.37 306 PRO A O 1
ATOM 2595 N N . LYS A 1 330 ? 24.799 26.740 -37.881 1.00 75.60 307 LYS A N 1
ATOM 2596 C CA . LYS A 1 330 ? 26.172 26.272 -37.961 1.00 78.95 307 LYS A CA 1
ATOM 2597 C C . LYS A 1 330 ? 26.620 26.279 -39.418 1.00 68.26 307 LYS A C 1
ATOM 2598 O O . LYS A 1 330 ? 27.703 26.740 -39.726 1.00 63.23 307 LYS A O 1
ATOM 2604 N N . ALA A 1 331 ? 25.788 25.763 -40.320 1.00 69.99 308 ALA A N 1
ATOM 2605 C CA . ALA A 1 331 ? 26.094 25.823 -41.742 1.00 70.23 308 ALA A CA 1
ATOM 2606 C C . ALA A 1 331 ? 25.443 27.053 -42.364 1.00 72.43 308 ALA A C 1
ATOM 2607 O O . ALA A 1 331 ? 24.218 27.182 -42.351 1.00 63.30 308 ALA A O 1
ATOM 2609 N N . ASN A 1 332 ? 26.265 27.937 -42.937 1.00 72.04 309 ASN A N 1
ATOM 2610 C CA . ASN A 1 332 ? 25.744 29.198 -43.436 1.00 81.67 309 ASN A CA 1
ATOM 2611 C C . ASN A 1 332 ? 26.595 29.672 -44.600 1.00 83.70 309 ASN A C 1
ATOM 2612 O O . ASN A 1 332 ? 27.541 28.984 -44.984 1.00 65.14 309 ASN A O 1
ATOM 2617 N N . ARG A 1 333 ? 26.259 30.863 -45.113 1.00 88.97 310 ARG A N 1
ATOM 2618 C CA . ARG A 1 333 ? 26.896 31.376 -46.312 1.00 84.89 310 ARG A CA 1
ATOM 2619 C C . ARG A 1 333 ? 28.377 31.684 -46.123 1.00 72.29 310 ARG A C 1
ATOM 2620 O O . ARG A 1 333 ? 29.056 31.873 -47.115 1.00 70.74 310 ARG A O 1
ATOM 2628 N N . ASN A 1 334 ? 28.898 31.681 -44.893 1.00 74.19 311 ASN A N 1
ATOM 2629 C CA . ASN A 1 334 ? 30.317 31.943 -44.686 1.00 77.10 311 ASN A CA 1
ATOM 2630 C C . ASN A 1 334 ? 31.194 30.703 -44.783 1.00 77.23 311 ASN A C 1
ATOM 2631 O O . ASN A 1 334 ? 32.317 30.819 -45.249 1.00 92.81 311 ASN A O 1
ATOM 2636 N N . ASN A 1 335 ? 30.706 29.532 -44.375 1.00 81.68 312 ASN A N 1
ATOM 2637 C CA . ASN A 1 335 ? 31.487 28.308 -44.529 1.00 79.27 312 ASN A CA 1
ATOM 2638 C C . ASN A 1 335 ? 31.060 27.460 -45.732 1.00 71.29 312 ASN A C 1
ATOM 2639 O O . ASN A 1 335 ? 31.371 26.273 -45.748 1.00 71.52 312 ASN A O 1
ATOM 2644 N N . ASP A 1 336 ? 30.388 28.044 -46.741 1.00 71.69 313 ASP A N 1
ATOM 2645 C CA . ASP A 1 336 ? 29.930 27.299 -47.916 1.00 68.25 313 ASP A CA 1
ATOM 2646 C C . ASP A 1 336 ? 28.893 26.231 -47.511 1.00 73.03 313 ASP A C 1
ATOM 2647 O O . ASP A 1 336 ? 28.753 25.200 -48.170 1.00 73.15 313 ASP A O 1
ATOM 2652 N N . TYR A 1 337 ? 28.161 26.483 -46.412 1.00 71.15 314 TYR A N 1
ATOM 2653 C CA . TYR A 1 337 ? 27.180 25.567 -45.836 1.00 71.48 314 TYR A CA 1
ATOM 2654 C C . TYR A 1 337 ? 27.754 24.172 -45.538 1.00 74.70 314 TYR A C 1
ATOM 2655 O O . TYR A 1 337 ? 27.005 23.195 -45.430 1.00 70.16 314 TYR A O 1
ATOM 2664 N N . GLY A 1 338 ? 29.078 24.092 -45.357 1.00 66.78 315 GLY A N 1
ATOM 2665 C CA . GLY A 1 338 ? 29.746 22.851 -45.014 1.00 64.25 315 GLY A CA 1
ATOM 2666 C C . GLY A 1 338 ? 29.961 21.927 -46.217 1.00 67.22 315 GLY A C 1
ATOM 2667 O O . GLY A 1 338 ? 30.183 20.727 -46.023 1.00 61.41 315 GLY A O 1
ATOM 2668 N N . MET A 1 339 ? 29.959 22.467 -47.448 1.00 62.25 316 MET A N 1
ATOM 2669 C CA . MET A 1 339 ? 29.900 21.583 -48.604 1.00 70.68 316 MET A CA 1
ATOM 2670 C C . MET A 1 339 ? 30.971 20.499 -48.538 1.00 67.74 316 MET A C 1
ATOM 2671 O O . MET A 1 339 ? 32.140 20.837 -48.421 1.00 68.99 316 MET A O 1
ATOM 2676 N N . ASP A 1 340 ? 30.536 19.238 -48.744 1.00 72.44 317 ASP A N 1
ATOM 2677 C CA . ASP A 1 340 ? 31.380 18.053 -48.867 1.00 75.84 317 ASP A CA 1
ATOM 2678 C C . ASP A 1 340 ? 31.184 17.400 -50.248 1.00 71.16 317 ASP A C 1
ATOM 2679 O O . ASP A 1 340 ? 30.295 16.571 -50.453 1.00 65.55 317 ASP A O 1
ATOM 2684 N N . ARG A 1 341 ? 32.045 17.749 -51.212 1.00 67.59 318 ARG A N 1
ATOM 2685 C CA . ARG A 1 341 ? 31.913 17.214 -52.559 1.00 65.89 318 ARG A CA 1
ATOM 2686 C C . ARG A 1 341 ? 32.208 15.718 -52.612 1.00 66.03 318 ARG A C 1
ATOM 2687 O O . ARG A 1 341 ? 31.793 15.063 -53.566 1.00 68.35 318 ARG A O 1
ATOM 2695 N N . VAL A 1 342 ? 32.991 15.211 -51.652 1.00 67.13 319 VAL A N 1
ATOM 2696 C CA . VAL A 1 342 ? 33.365 13.805 -51.627 1.00 71.16 319 VAL A CA 1
ATOM 2697 C C . VAL A 1 342 ? 32.093 13.008 -51.366 1.00 72.29 319 VAL A C 1
ATOM 2698 O O . VAL A 1 342 ? 31.749 12.140 -52.162 1.00 70.69 319 VAL A O 1
ATOM 2702 N N . ALA A 1 343 ? 31.389 13.368 -50.278 1.00 72.52 320 ALA A N 1
ATOM 2703 C CA . ALA A 1 343 ? 30.080 12.827 -49.927 1.00 73.48 320 ALA A CA 1
ATOM 2704 C C . ALA A 1 343 ? 29.077 12.920 -51.078 1.00 76.51 320 ALA A C 1
ATOM 2705 O O . ALA A 1 343 ? 28.184 12.083 -51.216 1.00 74.64 320 ALA A O 1
ATOM 2707 N N . GLN A 1 344 ? 29.186 13.982 -51.873 1.00 74.48 321 GLN A N 1
ATOM 2708 C CA . GLN A 1 344 ? 28.317 14.123 -53.025 1.00 77.30 321 GLN A CA 1
ATOM 2709 C C . GLN A 1 344 ? 28.586 13.000 -54.033 1.00 68.77 321 GLN A C 1
ATOM 2710 O O . GLN A 1 344 ? 27.654 12.483 -54.626 1.00 71.35 321 GLN A O 1
ATOM 2716 N N . ARG A 1 345 ? 29.856 12.646 -54.243 1.00 82.33 322 ARG A N 1
ATOM 2717 C CA . ARG A 1 345 ? 30.250 11.701 -55.278 1.00 80.58 322 ARG A CA 1
ATOM 2718 C C . ARG A 1 345 ? 29.853 10.307 -54.803 1.00 80.78 322 ARG A C 1
ATOM 2719 O O . ARG A 1 345 ? 29.323 9.515 -55.576 1.00 80.11 322 ARG A O 1
ATOM 2727 N N . GLU A 1 346 ? 30.040 10.052 -53.502 1.00 79.08 323 GLU A N 1
ATOM 2728 C CA . GLU A 1 346 ? 29.726 8.764 -52.903 1.00 79.83 323 GLU A CA 1
ATOM 2729 C C . GLU A 1 346 ? 28.252 8.631 -52.500 1.00 78.13 323 GLU A C 1
ATOM 2730 O O . GLU A 1 346 ? 27.905 7.731 -51.760 1.00 75.83 323 GLU A O 1
ATOM 2736 N N . GLU A 1 347 ? 27.377 9.550 -52.907 1.00 88.68 324 GLU A N 1
ATOM 2737 C CA . GLU A 1 347 ? 25.937 9.390 -52.748 1.00 79.77 324 GLU A CA 1
ATOM 2738 C C . GLU A 1 347 ? 25.527 9.196 -51.284 1.00 73.73 324 GLU A C 1
ATOM 2739 O O . GLU A 1 347 ? 24.628 8.418 -50.997 1.00 79.68 324 GLU A O 1
ATOM 2745 N N . ARG A 1 348 ? 26.143 9.951 -50.372 1.00 71.60 325 ARG A N 1
ATOM 2746 C CA . ARG A 1 348 ? 25.612 10.148 -49.032 1.00 79.80 325 ARG A CA 1
ATOM 2747 C C . ARG A 1 348 ? 25.002 11.550 -48.872 1.00 89.01 325 ARG A C 1
ATOM 2748 O O . ARG A 1 348 ? 24.599 11.936 -47.773 1.00 79.22 325 ARG A O 1
ATOM 2756 N N . SER A 1 349 ? 24.973 12.343 -49.954 1.00 88.49 326 SER A N 1
ATOM 2757 C CA . SER A 1 349 ? 24.324 13.648 -49.940 1.00 77.23 326 SER A CA 1
ATOM 2758 C C . SER A 1 349 ? 24.155 14.140 -51.369 1.00 71.69 326 SER A C 1
ATOM 2759 O O . SER A 1 349 ? 25.099 14.066 -52.142 1.00 71.31 326 SER A O 1
ATOM 2762 N N . TYR A 1 350 ? 22.960 14.643 -51.698 1.00 71.23 327 TYR A N 1
ATOM 2763 C CA . TYR A 1 350 ? 22.596 14.925 -53.079 1.00 66.93 327 TYR A CA 1
ATOM 2764 C C . TYR A 1 350 ? 23.264 16.226 -53.495 1.00 67.70 327 TYR A C 1
ATOM 2765 O O . TYR A 1 350 ? 23.895 16.260 -54.551 1.00 64.53 327 TYR A O 1
ATOM 2774 N N . SER A 1 351 ? 23.126 17.250 -52.627 1.00 69.71 328 SER A N 1
ATOM 2775 C CA . SER A 1 351 ? 23.594 18.603 -52.900 1.00 64.77 328 SER A CA 1
ATOM 2776 C C . SER A 1 351 ? 25.045 18.770 -52.481 1.00 65.18 328 SER A C 1
ATOM 2777 O O . SER A 1 351 ? 25.699 19.705 -52.919 1.00 73.91 328 SER A O 1
ATOM 2780 N N . GLY A 1 352 ? 25.531 17.865 -51.631 1.00 65.33 329 GLY A N 1
ATOM 2781 C CA . GLY A 1 352 ? 26.837 18.011 -51.016 1.00 68.45 329 GLY A CA 1
ATOM 2782 C C . GLY A 1 352 ? 26.733 18.600 -49.613 1.00 69.79 329 GLY A C 1
ATOM 2783 O O . GLY A 1 352 ? 27.738 18.784 -48.933 1.00 71.86 329 GLY A O 1
ATOM 2784 N N . ILE A 1 353 ? 25.502 18.849 -49.166 1.00 71.18 330 ILE A N 1
ATOM 2785 C CA . ILE A 1 353 ? 25.275 19.510 -47.896 1.00 67.73 330 ILE A CA 1
ATOM 2786 C C . ILE A 1 353 ? 24.496 18.596 -46.956 1.00 67.44 330 ILE A C 1
ATOM 2787 O O . ILE A 1 353 ? 23.701 17.784 -47.405 1.00 68.21 330 ILE A O 1
ATOM 2792 N N . PHE A 1 354 ? 24.767 18.698 -45.652 1.00 71.45 331 PHE A N 1
ATOM 2793 C CA . PHE A 1 354 ? 24.161 17.793 -44.689 1.00 69.55 331 PHE A CA 1
ATOM 2794 C C . PHE A 1 354 ? 23.149 18.564 -43.847 1.00 74.40 331 PHE A C 1
ATOM 2795 O O . PHE A 1 354 ? 23.398 19.713 -43.483 1.00 74.81 331 PHE A O 1
ATOM 2803 N N . GLY A 1 355 ? 22.026 17.902 -43.521 1.00 75.06 332 GLY A N 1
ATOM 2804 C CA . GLY A 1 355 ? 21.010 18.437 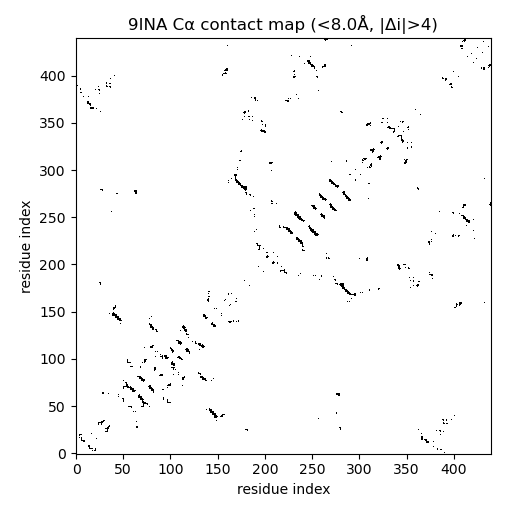-42.623 1.00 71.19 332 GLY A CA 1
ATOM 2805 C C . GLY A 1 355 ? 19.779 18.889 -43.400 1.00 70.79 332 GLY A C 1
ATOM 2806 O O . GLY A 1 355 ? 19.883 19.667 -44.342 1.00 81.90 332 GLY A O 1
ATOM 2807 N N . PHE A 1 356 ? 18.612 18.377 -43.015 1.00 68.17 333 PHE A N 1
ATOM 2808 C CA . PHE A 1 356 ? 17.357 18.864 -43.558 1.00 67.10 333 PHE A CA 1
ATOM 2809 C C . PHE A 1 356 ? 17.381 20.377 -43.764 1.00 70.47 333 PHE A C 1
ATOM 2810 O O . PHE A 1 356 ? 17.374 20.863 -44.893 1.00 77.70 333 PHE A O 1
ATOM 2818 N N . SER A 1 357 ? 17.384 21.129 -42.664 1.00 70.18 334 SER A N 1
ATOM 2819 C CA . SER A 1 357 ? 17.186 22.559 -42.764 1.00 64.87 334 SER A CA 1
ATOM 2820 C C . SER A 1 357 ? 18.208 23.134 -43.747 1.00 69.34 334 SER A C 1
ATOM 2821 O O . SER A 1 357 ? 17.833 23.757 -44.735 1.00 66.36 334 SER A O 1
ATOM 2824 N N . ALA A 1 358 ? 19.497 22.834 -43.547 1.00 73.46 335 ALA A N 1
ATOM 2825 C CA . ALA A 1 358 ? 20.544 23.425 -44.375 1.00 67.08 335 ALA A CA 1
ATOM 2826 C C . ALA A 1 358 ? 20.372 23.126 -45.867 1.00 67.94 335 ALA A C 1
ATOM 2827 O O . ALA A 1 358 ? 20.632 23.991 -46.716 1.00 59.63 335 ALA A O 1
ATOM 2829 N N . GLN A 1 359 ? 19.945 21.899 -46.181 1.00 60.33 336 GLN A N 1
ATOM 2830 C CA . GLN A 1 359 ? 19.812 21.470 -47.566 1.00 65.72 336 GLN A CA 1
ATOM 2831 C C . GLN A 1 359 ? 18.826 22.327 -48.348 1.00 68.48 336 GLN A C 1
ATOM 2832 O O . GLN A 1 359 ? 19.029 22.497 -49.556 1.00 74.47 336 GLN A O 1
ATOM 2838 N N . ASP A 1 360 ? 17.803 22.824 -47.616 1.00 62.98 337 ASP A N 1
ATOM 2839 C CA . ASP A 1 360 ? 16.702 23.648 -48.100 1.00 63.87 337 ASP A CA 1
ATOM 2840 C C . ASP A 1 360 ? 17.120 25.125 -48.130 1.00 66.73 337 ASP A C 1
ATOM 2841 O O . ASP A 1 360 ? 16.997 25.791 -49.154 1.00 71.80 337 ASP A O 1
ATOM 2846 N N . TYR A 1 361 ? 17.651 25.664 -47.028 1.00 68.97 338 TYR A N 1
ATOM 2847 C CA . TYR A 1 361 ? 17.908 27.097 -47.001 1.00 66.90 338 TYR A CA 1
ATOM 2848 C C . TYR A 1 361 ? 19.193 27.413 -47.767 1.00 71.37 338 TYR A C 1
ATOM 2849 O O . TYR A 1 361 ? 19.313 28.511 -48.294 1.00 68.57 338 TYR A O 1
ATOM 2858 N N . SER A 1 362 ? 20.152 26.477 -47.854 1.00 69.76 339 SER A N 1
ATOM 2859 C CA . SER A 1 362 ? 21.307 26.720 -48.708 1.00 64.22 339 SER A CA 1
ATOM 2860 C C . SER A 1 362 ? 20.842 27.159 -50.105 1.00 70.11 339 SER A C 1
ATOM 2861 O O . SER A 1 362 ? 21.319 28.169 -50.639 1.00 70.28 339 SER A O 1
ATOM 2864 N N . LEU A 1 363 ? 19.855 26.442 -50.666 1.00 65.88 340 LEU A N 1
ATOM 2865 C CA . LEU A 1 363 ? 19.426 26.683 -52.034 1.00 64.05 340 LEU A CA 1
ATOM 2866 C C . LEU A 1 363 ? 18.634 27.987 -52.100 1.00 65.37 340 LEU A C 1
ATOM 2867 O O . LEU A 1 363 ? 18.848 28.782 -53.011 1.00 62.92 340 LEU A O 1
ATOM 2872 N N . GLN A 1 364 ? 17.746 28.211 -51.126 1.00 60.04 341 GLN A N 1
ATOM 2873 C CA . GLN A 1 364 ? 16.917 29.407 -51.116 1.00 61.98 341 GLN A CA 1
ATOM 2874 C C . GLN A 1 364 ? 17.753 30.670 -50.889 1.00 62.66 341 GLN A C 1
ATOM 2875 O O . GLN A 1 364 ? 17.438 31.701 -51.480 1.00 62.76 341 GLN A O 1
ATOM 2881 N N . GLU A 1 365 ? 18.797 30.615 -50.036 1.00 63.85 342 GLU A N 1
ATOM 2882 C CA . GLU A 1 365 ? 19.683 31.766 -49.844 1.00 62.82 342 GLU A CA 1
ATOM 2883 C C . GLU A 1 365 ? 20.395 32.037 -51.183 1.00 61.76 342 GLU A C 1
ATOM 2884 O O . GLU A 1 365 ? 20.527 33.188 -51.580 1.00 61.33 342 GLU A O 1
ATOM 2890 N N . SER A 1 366 ? 20.770 30.982 -51.924 1.00 63.17 343 SER A N 1
ATOM 2891 C CA . SER A 1 366 ? 21.572 31.108 -53.139 1.00 63.03 343 SER A CA 1
ATOM 2892 C C . SER A 1 366 ? 20.821 31.777 -54.285 1.00 64.01 343 SER A C 1
ATOM 2893 O O . SER A 1 366 ? 21.425 32.042 -55.314 1.00 62.08 343 SER A O 1
ATOM 2896 N N . MET A 1 367 ? 19.501 31.962 -54.162 1.00 74.97 344 MET A N 1
ATOM 2897 C CA . MET A 1 367 ? 18.722 32.615 -55.209 1.00 71.96 344 MET A CA 1
ATOM 2898 C C . MET A 1 367 ? 18.985 34.116 -55.180 1.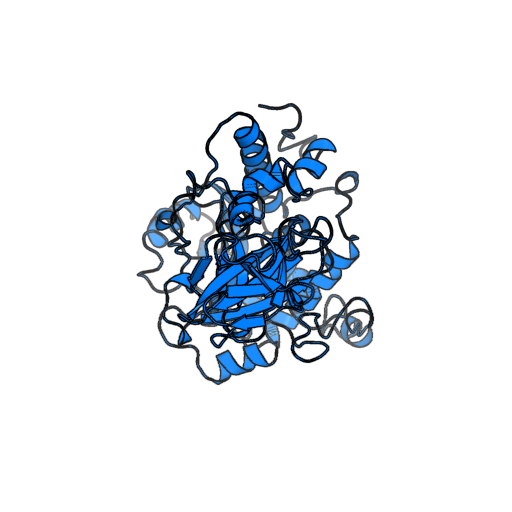00 71.50 344 MET A C 1
ATOM 2899 O O . MET A 1 367 ? 18.494 34.838 -56.028 1.00 71.12 344 MET A O 1
ATOM 2904 N N . GLY A 1 368 ? 19.698 34.584 -54.152 1.00 84.28 345 GLY A N 1
ATOM 2905 C CA . GLY A 1 368 ? 19.755 35.996 -53.810 1.00 81.62 345 GLY A CA 1
ATOM 2906 C C . GLY A 1 368 ? 18.647 36.341 -52.824 1.00 69.19 345 GLY A C 1
ATOM 2907 O O . GLY A 1 368 ? 17.663 35.626 -52.760 1.00 71.43 345 GLY A O 1
ATOM 2908 N N . PRO A 1 369 ? 18.754 37.441 -52.047 1.00 74.73 346 PRO A N 1
ATOM 2909 C CA . PRO A 1 369 ? 17.744 37.778 -51.038 1.00 74.65 346 PRO A CA 1
ATOM 2910 C C . PRO A 1 369 ? 16.290 37.715 -51.518 1.00 67.72 346 PRO A C 1
ATOM 2911 O O . PRO A 1 369 ? 15.439 37.246 -50.780 1.00 83.53 346 PRO A O 1
ATOM 2915 N N . ILE A 1 370 ? 16.013 38.218 -52.732 1.00 60.88 347 ILE A N 1
ATOM 2916 C CA . ILE A 1 370 ? 14.722 38.073 -53.389 1.00 60.96 347 ILE A CA 1
ATOM 2917 C C . ILE A 1 370 ? 14.871 37.350 -54.734 1.00 66.24 347 ILE A C 1
ATOM 2918 O O . ILE A 1 370 ? 15.470 37.884 -55.663 1.00 62.79 347 ILE A O 1
ATOM 2923 N N . GLN A 1 371 ? 14.249 36.165 -54.856 1.00 69.29 348 GLN A N 1
ATOM 2924 C CA . GLN A 1 371 ? 14.243 35.351 -56.069 1.00 67.51 348 GLN A CA 1
ATOM 2925 C C . GLN A 1 371 ? 13.937 36.228 -57.278 1.00 64.72 348 GLN A C 1
ATOM 2926 O O . GLN A 1 371 ? 13.119 37.138 -57.181 1.00 81.48 348 GLN A O 1
ATOM 2932 N N . ASP A 1 372 ? 14.583 35.942 -58.414 1.00 64.20 349 ASP A N 1
ATOM 2933 C CA . ASP A 1 372 ? 14.349 36.674 -59.655 1.00 68.46 349 ASP A CA 1
ATOM 2934 C C . ASP A 1 372 ? 13.090 36.143 -60.342 1.00 70.79 349 ASP A C 1
ATOM 2935 O O . ASP A 1 372 ? 13.146 35.184 -61.121 1.00 72.23 349 ASP A O 1
ATOM 2940 N N . HIS A 1 373 ? 11.953 36.788 -60.048 1.00 75.77 350 HIS A N 1
ATOM 2941 C CA . HIS A 1 373 ? 10.642 36.265 -60.411 1.00 78.15 350 HIS A CA 1
ATOM 2942 C C . HIS A 1 373 ? 10.437 36.361 -61.925 1.00 69.86 350 HIS A C 1
ATOM 2943 O O . HIS A 1 373 ? 9.674 35.593 -62.515 1.00 72.17 350 HIS A O 1
ATOM 2950 N N . ALA A 1 374 ? 11.147 37.316 -62.534 1.00 71.13 351 ALA A N 1
ATOM 2951 C CA . ALA A 1 374 ? 11.123 37.544 -63.970 1.00 78.10 351 ALA A CA 1
ATOM 2952 C C . ALA A 1 374 ? 11.667 36.338 -64.732 1.00 81.43 351 ALA A C 1
ATOM 2953 O O . ALA A 1 374 ? 11.179 36.013 -65.815 1.00 82.13 351 ALA A O 1
ATOM 2955 N N . ALA A 1 375 ? 12.685 35.691 -64.151 1.00 80.96 352 ALA A N 1
ATOM 2956 C CA . ALA A 1 375 ? 13.433 34.646 -64.828 1.00 72.00 352 ALA A CA 1
ATOM 2957 C C . ALA A 1 375 ? 12.941 33.249 -64.430 1.00 71.29 352 ALA A C 1
ATOM 2958 O O . ALA A 1 375 ? 13.435 32.251 -64.954 1.00 59.57 352 ALA A O 1
ATOM 2960 N N . GLU A 1 376 ? 11.943 33.164 -63.537 1.00 74.59 353 GLU A N 1
ATOM 2961 C CA . GLU A 1 376 ? 11.410 31.864 -63.162 1.00 75.22 353 GLU A CA 1
ATOM 2962 C C . GLU A 1 376 ? 10.633 31.316 -64.358 1.00 71.50 353 GLU A C 1
ATOM 2963 O O . GLU A 1 376 ? 9.965 32.066 -65.064 1.00 75.46 353 GLU A O 1
ATOM 2969 N N . ARG A 1 377 ? 10.817 30.017 -64.608 1.00 63.22 354 ARG A N 1
ATOM 2970 C CA . ARG A 1 377 ? 10.077 29.252 -65.587 1.00 66.37 354 ARG A CA 1
ATOM 2971 C C . ARG A 1 377 ? 9.462 28.068 -64.833 1.00 69.45 354 ARG A C 1
ATOM 2972 O O . ARG A 1 377 ? 10.191 27.147 -64.475 1.00 67.16 354 ARG A O 1
ATOM 2980 N N . LEU A 1 378 ? 8.132 28.074 -64.618 1.00 70.21 355 LEU A N 1
ATOM 2981 C CA . LEU A 1 378 ? 7.486 27.163 -63.675 1.00 59.88 355 LEU A CA 1
ATOM 2982 C C . LEU A 1 378 ? 7.194 25.786 -64.277 1.00 61.28 355 LEU A C 1
ATOM 2983 O O . LEU A 1 378 ? 7.020 25.639 -65.472 1.00 75.15 355 LEU A O 1
ATOM 2988 N N . LEU A 1 379 ? 7.116 24.769 -63.414 1.00 68.01 356 LEU A N 1
ATOM 2989 C CA . LEU A 1 379 ? 6.761 23.415 -63.808 1.00 64.10 356 LEU A CA 1
ATOM 2990 C C . LEU A 1 379 ? 5.561 22.926 -62.992 1.00 75.26 356 LEU A C 1
ATOM 2991 O O . LEU A 1 379 ? 5.150 23.545 -62.004 1.00 82.30 356 LEU A O 1
ATOM 2996 N N . PRO A 1 380 ? 4.973 21.772 -63.378 1.00 70.70 357 PRO A N 1
ATOM 2997 C CA . PRO A 1 380 ? 3.846 21.175 -62.653 1.00 60.94 357 PRO A CA 1
ATOM 2998 C C . PRO A 1 380 ? 3.978 20.970 -61.151 1.00 65.56 357 PRO A C 1
ATOM 2999 O O . PRO A 1 380 ? 2.991 21.070 -60.432 1.00 66.33 357 PRO A O 1
ATOM 3003 N N . THR A 1 381 ? 5.198 20.714 -60.676 1.00 67.02 358 THR A N 1
ATOM 3004 C CA . THR A 1 381 ? 5.418 20.497 -59.257 1.00 66.41 358 THR A CA 1
ATOM 3005 C C . THR A 1 381 ? 5.184 21.778 -58.452 1.00 67.22 358 THR A C 1
ATOM 3006 O O . THR A 1 381 ? 5.238 21.764 -57.213 1.00 87.13 358 THR A O 1
ATOM 3010 N N . ASP A 1 382 ? 4.900 22.879 -59.158 1.00 67.41 359 ASP A N 1
ATOM 3011 C CA . ASP A 1 382 ? 4.784 24.178 -58.517 1.00 76.17 359 ASP A CA 1
ATOM 3012 C C . ASP A 1 382 ? 3.318 24.584 -58.419 1.00 71.42 359 ASP A C 1
ATOM 3013 O O . ASP A 1 382 ? 3.012 25.766 -58.261 1.00 59.76 359 ASP A O 1
ATOM 3018 N N . LYS A 1 383 ? 2.411 23.604 -58.453 1.00 70.72 360 LYS A N 1
ATOM 3019 C CA . LYS A 1 383 ? 0.997 23.930 -58.455 1.00 67.96 360 LYS A CA 1
ATOM 3020 C C . LYS A 1 383 ? 0.600 24.593 -57.133 1.00 66.14 360 LYS A C 1
ATOM 3021 O O . LYS A 1 383 ? -0.049 25.642 -57.121 1.00 60.18 360 LYS A O 1
ATOM 3027 N N . ALA A 1 384 ? 1.022 24.017 -56.005 1.00 70.87 361 ALA A N 1
ATOM 3028 C CA . ALA A 1 384 ? 0.683 24.611 -54.718 1.00 70.16 361 ALA A CA 1
ATOM 3029 C C . ALA A 1 384 ? 1.188 26.054 -54.650 1.00 67.17 361 ALA A C 1
ATOM 3030 O O . ALA A 1 384 ? 0.517 26.936 -54.121 1.00 56.48 361 ALA A O 1
ATOM 3032 N N . ILE A 1 385 ? 2.391 26.293 -55.180 1.00 65.20 362 ILE A N 1
ATOM 3033 C CA . ILE A 1 385 ? 3.016 27.592 -55.019 1.00 60.94 362 ILE A CA 1
ATOM 3034 C C . ILE A 1 385 ? 2.166 28.634 -55.723 1.00 63.79 362 ILE A C 1
ATOM 3035 O O . ILE A 1 385 ? 1.878 29.693 -55.158 1.00 59.58 362 ILE A O 1
ATOM 3040 N N . VAL A 1 386 ? 1.747 28.293 -56.944 1.00 59.63 363 VAL A N 1
ATOM 3041 C CA . VAL A 1 386 ? 1.021 29.239 -57.764 1.00 58.92 363 VAL A CA 1
ATOM 3042 C C . VAL A 1 386 ? -0.291 29.652 -57.116 1.00 61.44 363 VAL A C 1
ATOM 3043 O O . VAL A 1 386 ? -0.739 30.786 -57.259 1.00 71.99 363 VAL A O 1
ATOM 3047 N N . MET A 1 387 ? -0.934 28.705 -56.455 1.00 64.45 364 MET A N 1
ATOM 3048 C CA . MET A 1 387 ? -2.262 29.007 -55.881 1.00 71.86 364 MET A CA 1
ATOM 3049 C C . MET A 1 387 ? -2.066 29.827 -54.605 1.00 69.73 364 MET A C 1
ATOM 3050 O O . MET A 1 387 ? -2.848 30.761 -54.372 1.00 78.02 364 MET A O 1
ATOM 3055 N N . ALA A 1 388 ? -1.057 29.481 -53.813 1.00 68.00 365 ALA A N 1
ATOM 3056 C CA . ALA A 1 388 ? -0.861 30.243 -52.598 1.00 66.06 365 ALA A CA 1
ATOM 3057 C C . ALA A 1 388 ? -0.527 31.675 -53.000 1.00 61.96 365 ALA A C 1
ATOM 3058 O O . ALA A 1 388 ? -0.966 32.631 -52.380 1.00 61.92 365 ALA A O 1
ATOM 3060 N N . ARG A 1 389 ? 0.218 31.835 -54.083 1.00 54.91 366 ARG A N 1
ATOM 3061 C CA . ARG A 1 389 ? 0.520 33.184 -54.502 1.00 60.59 366 ARG A CA 1
ATOM 3062 C C . ARG A 1 389 ? -0.757 33.957 -54.808 1.00 65.45 366 ARG A C 1
ATOM 3063 O O . ARG A 1 389 ? -0.851 35.132 -54.467 1.00 68.05 366 ARG A O 1
ATOM 3071 N N . ARG A 1 390 ? -1.720 33.315 -55.476 1.00 68.50 367 ARG A N 1
ATOM 3072 C CA . ARG A 1 390 ? -2.946 34.011 -55.820 1.00 70.62 367 ARG A CA 1
ATOM 3073 C C . ARG A 1 390 ? -3.739 34.393 -54.577 1.00 67.25 367 ARG A C 1
ATOM 3074 O O . ARG A 1 390 ? -4.265 35.506 -54.509 1.00 62.67 367 ARG A O 1
ATOM 3082 N N . MET A 1 391 ? -3.873 33.452 -53.631 1.00 62.48 368 MET A N 1
ATOM 3083 C CA . MET A 1 391 ? -4.607 33.745 -52.410 1.00 72.85 368 MET A CA 1
ATOM 3084 C C . MET A 1 391 ? -3.995 34.965 -51.716 1.00 73.12 368 MET A C 1
ATOM 3085 O O . MET A 1 391 ? -4.716 35.845 -51.253 1.00 78.19 368 MET A O 1
ATOM 3090 N N . LEU A 1 392 ? -2.660 35.034 -51.673 1.00 71.67 369 LEU A N 1
ATOM 3091 C CA . LEU A 1 392 ? -1.984 36.136 -51.017 1.00 66.60 369 LEU A CA 1
ATOM 3092 C C . LEU A 1 392 ? -2.246 37.423 -51.793 1.00 68.19 369 LEU A C 1
ATOM 3093 O O . LEU A 1 392 ? -2.645 38.417 -51.197 1.00 74.60 369 LEU A O 1
ATOM 3098 N N . ASN A 1 393 ? -2.081 37.394 -53.121 1.00 62.62 370 ASN A N 1
ATOM 3099 C CA . ASN A 1 393 ? -2.204 38.610 -53.911 1.00 64.96 370 ASN A CA 1
ATOM 3100 C C . ASN A 1 393 ? -3.624 39.154 -53.781 1.00 64.69 370 ASN A C 1
ATOM 3101 O O . ASN A 1 393 ? -3.808 40.341 -53.509 1.00 58.58 370 ASN A O 1
ATOM 3106 N N . GLU A 1 394 ? -4.615 38.265 -53.922 1.00 71.89 371 GLU A N 1
ATOM 3107 C CA . GLU A 1 394 ? -6.009 38.679 -53.918 1.00 69.15 371 GLU A CA 1
ATOM 3108 C C . GLU A 1 394 ? -6.401 39.177 -52.528 1.00 62.53 371 GLU A C 1
ATOM 3109 O O . GLU A 1 394 ? -7.157 40.129 -52.436 1.00 61.90 371 GLU A O 1
ATOM 3115 N N . ALA A 1 395 ? -5.846 38.624 -51.446 1.00 60.09 372 ALA A N 1
ATOM 3116 C CA . ALA A 1 395 ? -6.158 39.171 -50.130 1.00 65.55 372 ALA A CA 1
ATOM 3117 C C . ALA A 1 395 ? -5.556 40.566 -49.955 1.00 69.68 372 ALA A C 1
ATOM 3118 O O . ALA A 1 395 ? -6.193 41.454 -49.392 1.00 69.18 372 ALA A O 1
ATOM 3120 N N . ALA A 1 396 ? -4.320 40.731 -50.432 1.00 71.08 373 ALA A N 1
ATOM 3121 C CA . ALA A 1 396 ? -3.557 41.948 -50.229 1.00 72.08 373 ALA A CA 1
ATOM 3122 C C . ALA A 1 396 ? -4.235 43.112 -50.936 1.00 74.25 373 ALA A C 1
ATOM 3123 O O . ALA A 1 396 ? -4.351 44.201 -50.358 1.00 72.05 373 ALA A O 1
ATOM 3125 N N . LEU A 1 397 ? -4.632 42.831 -52.191 1.00 70.68 374 LEU A N 1
ATOM 3126 C CA . LEU A 1 397 ? -5.264 43.785 -53.088 1.00 68.14 374 LEU A CA 1
ATOM 3127 C C . LEU A 1 397 ? -6.686 44.092 -52.639 1.00 74.11 374 LEU A C 1
ATOM 3128 O O . LEU A 1 397 ? -7.146 45.229 -52.785 1.00 71.09 374 LEU A O 1
ATOM 3133 N N . GLY A 1 398 ? -7.362 43.050 -52.135 1.00 75.98 375 GLY A N 1
ATOM 3134 C CA . GLY A 1 398 ? -8.706 43.158 -51.594 1.00 72.95 375 GLY A CA 1
ATOM 3135 C C . GLY A 1 398 ? -8.750 44.004 -50.321 1.00 75.77 375 GLY A C 1
ATOM 3136 O O . GLY A 1 398 ? -9.745 44.665 -50.046 1.00 95.23 375 GLY A O 1
ATOM 3137 N N . LEU A 1 399 ? -7.674 44.003 -49.540 1.00 74.96 376 LEU A N 1
ATOM 3138 C CA . LEU A 1 399 ? -7.687 44.731 -48.284 1.00 76.67 376 LEU A CA 1
ATOM 3139 C C . LEU A 1 399 ? -7.598 46.229 -48.563 1.00 80.74 376 LEU A C 1
ATOM 3140 O O . LEU A 1 399 ? -8.259 47.018 -47.889 1.00 79.62 376 LEU A O 1
ATOM 3145 N N . GLU A 1 400 ? -6.767 46.591 -49.552 1.00 76.73 377 GLU A N 1
ATOM 3146 C CA . GLU A 1 400 ? -6.753 47.922 -50.137 1.00 78.45 377 GLU A CA 1
ATOM 3147 C C . GLU A 1 400 ? -8.171 48.398 -50.431 1.00 74.84 377 GLU A C 1
ATOM 3148 O O . GLU A 1 400 ? -8.461 49.566 -50.250 1.00 68.75 377 GLU A O 1
ATOM 3154 N N . GLN A 1 401 ? -9.039 47.513 -50.929 1.00 80.58 378 GLN A N 1
ATOM 3155 C CA . GLN A 1 401 ? -10.338 47.944 -51.420 1.00 83.79 378 GLN A CA 1
ATOM 3156 C C . GLN A 1 401 ? -11.412 47.733 -50.359 1.00 80.87 378 GLN A C 1
ATOM 3157 O O . GLN A 1 401 ? -12.586 47.898 -50.655 1.00 86.59 378 GLN A O 1
ATOM 3163 N N . GLY A 1 402 ? -11.001 47.405 -49.130 1.00 79.33 379 GLY A N 1
ATOM 3164 C CA . GLY A 1 402 ? -11.908 47.368 -47.996 1.00 79.43 379 GLY A CA 1
ATOM 3165 C C . GLY A 1 402 ? -12.478 45.976 -47.712 1.00 83.75 379 GLY A C 1
ATOM 3166 O O . GLY A 1 402 ? -13.243 45.833 -46.767 1.00 90.32 379 GLY A O 1
ATOM 3167 N N . GLU A 1 403 ? -12.119 44.950 -48.502 1.00 86.76 380 GLU A N 1
ATOM 3168 C CA . GLU A 1 403 ? -12.576 43.585 -48.251 1.00 86.51 380 GLU A CA 1
ATOM 3169 C C . GLU A 1 403 ? -11.892 43.052 -46.986 1.00 81.53 380 GLU A C 1
ATOM 3170 O O . GLU A 1 403 ? -10.824 43.509 -46.592 1.00 87.19 380 GLU A O 1
ATOM 3176 N N . THR A 1 404 ? -12.545 42.095 -46.327 1.00 83.72 381 THR A N 1
ATOM 3177 C CA . THR A 1 404 ? -12.036 41.491 -45.111 1.00 74.99 381 THR A CA 1
ATOM 3178 C C . THR A 1 404 ? -11.192 40.300 -45.532 1.00 77.55 381 THR A C 1
ATOM 3179 O O . THR A 1 404 ? -11.540 39.540 -46.437 1.00 79.92 381 THR A O 1
ATOM 3183 N N . PRO A 1 405 ? -10.024 40.123 -44.902 1.00 75.36 382 PRO A N 1
ATOM 3184 C CA . PRO A 1 405 ? -9.111 39.071 -45.321 1.00 77.18 382 PRO A CA 1
ATOM 3185 C C . PRO A 1 405 ? -9.516 37.692 -44.828 1.00 75.13 382 PRO A C 1
ATOM 3186 O O . PRO A 1 405 ? -10.185 37.549 -43.805 1.00 73.94 382 PRO A O 1
ATOM 3190 N N . PRO A 1 406 ? -9.005 36.642 -45.497 1.00 70.36 383 PRO A N 1
ATOM 3191 C CA . PRO A 1 406 ? -9.373 35.263 -45.185 1.00 71.65 383 PRO A CA 1
ATOM 3192 C C . PRO A 1 406 ? -8.740 34.735 -43.908 1.00 63.40 383 PRO A C 1
ATOM 3193 O O . PRO A 1 406 ? -7.856 35.371 -43.361 1.00 63.56 383 PRO A O 1
ATOM 3197 N N . ALA A 1 407 ? -9.238 33.575 -43.466 1.00 67.90 384 ALA A N 1
ATOM 3198 C CA . ALA A 1 407 ? -8.676 32.783 -42.384 1.00 63.00 384 ALA A CA 1
ATOM 3199 C C . ALA A 1 407 ? -8.494 33.577 -41.084 1.00 68.27 384 ALA A C 1
ATOM 3200 O O . ALA A 1 407 ? -7.565 33.331 -40.319 1.00 58.27 384 ALA A O 1
ATOM 3202 N N . LEU A 1 408 ? -9.413 34.483 -40.748 1.00 77.87 385 LEU A N 1
ATOM 3203 C CA . LEU A 1 408 ? -9.234 35.183 -39.485 1.00 79.23 385 LEU A CA 1
ATOM 3204 C C . LEU A 1 408 ? -9.729 34.344 -38.309 1.00 78.13 385 LEU A C 1
ATOM 3205 O O . LEU A 1 408 ? -9.423 34.678 -37.174 1.00 73.24 385 LEU A O 1
ATOM 3210 N N . ASP A 1 409 ? -10.463 33.257 -38.581 1.00 82.00 386 ASP A N 1
ATOM 3211 C CA . ASP A 1 409 ? -11.230 32.568 -37.559 1.00 82.84 386 ASP A CA 1
ATOM 3212 C C . ASP A 1 409 ? -10.493 31.328 -37.051 1.00 81.09 386 ASP A C 1
ATOM 3213 O O . ASP A 1 409 ? -10.495 30.292 -37.718 1.00 85.85 386 ASP A O 1
ATOM 3218 N N . ALA A 1 410 ? -9.963 31.418 -35.822 1.00 77.79 387 ALA A N 1
ATOM 3219 C CA . ALA A 1 410 ? -9.033 30.436 -35.267 1.00 82.06 387 ALA A CA 1
ATOM 3220 C C . ALA A 1 410 ? -9.634 29.029 -35.199 1.00 79.55 387 ALA A C 1
ATOM 3221 O O . ALA A 1 410 ? -8.916 28.043 -35.341 1.00 91.01 387 ALA A O 1
ATOM 3223 N N . SER A 1 411 ? -10.944 28.928 -34.960 1.00 89.34 388 SER A N 1
ATOM 3224 C CA . SER A 1 411 ? -11.608 27.640 -34.813 1.00 86.28 388 SER A CA 1
ATOM 3225 C C . SER A 1 411 ? -11.489 26.786 -36.081 1.00 89.31 388 SER A C 1
ATOM 3226 O O . SER A 1 411 ? -11.499 25.564 -35.982 1.00 98.39 388 SER A O 1
ATOM 3229 N N . GLU A 1 412 ? -11.323 27.402 -37.264 1.00 82.80 389 GLU A N 1
ATOM 3230 C CA . GLU A 1 412 ? -11.152 26.622 -38.478 1.00 73.07 389 GLU A CA 1
ATOM 3231 C C . GLU A 1 412 ? -9.744 26.043 -38.621 1.00 73.60 389 GLU A C 1
ATOM 3232 O O . GLU A 1 412 ? -9.521 25.280 -39.555 1.00 75.59 389 GLU A O 1
ATOM 3238 N N . GLN A 1 413 ? -8.830 26.329 -37.680 1.00 80.93 390 GLN A N 1
ATOM 3239 C CA . GLN A 1 413 ? -7.451 25.853 -37.747 1.00 84.27 390 GLN A CA 1
ATOM 3240 C C . GLN A 1 413 ? -7.195 24.550 -36.974 1.00 89.04 390 GLN A C 1
ATOM 3241 O O . GLN A 1 413 ? -6.032 24.234 -36.718 1.00 79.77 390 GLN A O 1
ATOM 3247 N N . HIS A 1 414 ? -8.241 23.788 -36.599 1.00 93.79 391 HIS A N 1
ATOM 3248 C CA . HIS A 1 414 ? -8.058 22.518 -35.898 1.00 86.32 391 HIS A CA 1
ATOM 3249 C C . HIS A 1 414 ? -7.928 21.363 -36.891 1.00 84.51 391 HIS A C 1
ATOM 3250 O O . HIS A 1 414 ? -8.833 20.548 -37.011 1.00 88.94 391 HIS A O 1
ATOM 3257 N N . VAL A 1 415 ? -6.816 21.289 -37.626 1.00 73.87 392 VAL A N 1
ATOM 3258 C CA . VAL A 1 415 ? -6.726 20.350 -38.730 1.00 69.90 392 VAL A CA 1
ATOM 3259 C C . VAL A 1 415 ? -5.411 19.583 -38.669 1.00 66.30 392 VAL A C 1
ATOM 3260 O O . VAL A 1 415 ? -4.505 19.901 -37.884 1.00 61.14 392 VAL A O 1
ATOM 3264 N N . ARG A 1 416 ? -5.332 18.568 -39.539 1.00 65.65 393 ARG A N 1
ATOM 3265 C CA . ARG A 1 416 ? -4.160 17.716 -39.573 1.00 68.29 393 ARG A CA 1
ATOM 3266 C C . ARG A 1 416 ? -3.676 17.390 -40.977 1.00 63.72 393 ARG A C 1
ATOM 3267 O O . ARG A 1 416 ? -4.458 17.216 -41.897 1.00 71.91 393 ARG A O 1
ATOM 3275 N N . PRO A 1 417 ? -2.356 17.187 -41.134 1.00 58.80 394 PRO A N 1
ATOM 3276 C CA . PRO A 1 417 ? -1.810 16.570 -42.333 1.00 58.22 394 PRO A CA 1
ATOM 3277 C C . PRO A 1 417 ? -2.002 15.058 -42.267 1.00 61.05 394 PRO A C 1
ATOM 3278 O O . PRO A 1 417 ? -2.499 14.540 -41.264 1.00 60.18 394 PRO A O 1
ATOM 3282 N N . ALA A 1 418 ? -1.596 14.360 -43.338 1.00 62.61 395 ALA A N 1
ATOM 3283 C CA . ALA A 1 418 ? -1.858 12.936 -43.462 1.00 65.47 395 ALA A CA 1
ATOM 3284 C C . ALA A 1 418 ? -1.057 12.291 -44.590 1.00 66.81 395 ALA A C 1
ATOM 3285 O O . ALA A 1 418 ? -0.723 12.943 -45.571 1.00 71.79 395 ALA A O 1
ATOM 3287 N N . GLY A 1 419 ? -0.807 10.982 -44.450 1.00 68.85 396 GLY A N 1
ATOM 3288 C CA . GLY A 1 419 ? -0.464 10.128 -45.579 1.00 73.40 396 GLY A CA 1
ATOM 3289 C C . GLY A 1 419 ? -1.370 8.894 -45.660 1.00 73.58 396 GLY A C 1
ATOM 3290 O O . GLY A 1 419 ? -1.681 8.304 -44.628 1.00 94.60 396 GLY A O 1
ATOM 3291 N N . VAL A 1 420 ? -1.783 8.521 -46.886 1.00 67.19 397 VAL A N 1
ATOM 3292 C CA . VAL A 1 420 ? -2.530 7.298 -47.164 1.00 77.20 397 VAL A CA 1
ATOM 3293 C C . VAL A 1 420 ? -2.000 6.654 -48.430 1.00 77.97 397 VAL A C 1
ATOM 3294 O O . VAL A 1 420 ? -1.763 7.361 -49.403 1.00 68.64 397 VAL A O 1
ATOM 3298 N N . LEU A 1 421 ? -1.920 5.313 -48.401 1.00 81.54 398 LEU A N 1
ATOM 3299 C CA . LEU A 1 421 ? -1.929 4.486 -49.599 1.00 77.54 398 LEU A CA 1
ATOM 3300 C C . LEU A 1 421 ? -3.375 4.269 -50.019 1.00 65.82 398 LEU A C 1
ATOM 3301 O O . LEU A 1 421 ? -4.192 3.907 -49.179 1.00 68.74 398 LEU A O 1
ATOM 3306 N N . LEU A 1 422 ? -3.646 4.432 -51.319 1.00 69.65 399 LEU A N 1
ATOM 3307 C CA . LEU A 1 422 ? -4.993 4.384 -51.879 1.00 72.49 399 LEU A CA 1
ATOM 3308 C C . LEU A 1 422 ? -4.943 3.764 -53.264 1.00 74.76 399 LEU A C 1
ATOM 3309 O O . LEU A 1 422 ? -4.021 4.034 -54.024 1.00 78.73 399 LEU A O 1
ATOM 3314 N N . PRO A 1 423 ? -5.974 2.986 -53.662 1.00 85.80 400 PRO A N 1
ATOM 3315 C CA . PRO A 1 423 ? -6.089 2.524 -55.046 1.00 85.68 400 PRO A CA 1
ATOM 3316 C C . PRO A 1 423 ? -6.151 3.720 -55.985 1.00 83.44 400 PRO A C 1
ATOM 3317 O O . PRO A 1 423 ? -6.634 4.785 -55.597 1.00 75.54 400 PRO A O 1
ATOM 3321 N N . ARG A 1 424 ? -5.682 3.507 -57.221 1.00 83.83 401 ARG A N 1
ATOM 3322 C CA . ARG A 1 424 ? -5.523 4.579 -58.189 1.00 76.77 401 ARG A CA 1
ATOM 3323 C C . ARG A 1 424 ? -6.860 5.084 -58.712 1.00 81.82 401 ARG A C 1
ATOM 3324 O O . ARG A 1 424 ? -6.876 6.107 -59.379 1.00 98.52 401 ARG A O 1
ATOM 3332 N N . ASP A 1 425 ? -7.970 4.393 -58.433 1.00 100.89 402 ASP A N 1
ATOM 3333 C CA . ASP A 1 425 ? -9.276 4.909 -58.829 1.00 98.85 402 ASP A CA 1
ATOM 3334 C C . ASP A 1 425 ? -9.925 5.726 -57.704 1.00 88.79 402 ASP A C 1
ATOM 3335 O O . ASP A 1 425 ? -10.763 6.569 -58.006 1.00 79.50 402 ASP A O 1
ATOM 3340 N N . GLN A 1 426 ? -9.537 5.524 -56.427 1.00 92.60 403 GLN A N 1
ATOM 3341 C CA . GLN A 1 426 ? -10.149 6.259 -55.322 1.00 96.14 403 GLN A CA 1
ATOM 3342 C C . GLN A 1 426 ? -9.692 7.722 -55.367 1.00 84.90 403 GLN A C 1
ATOM 3343 O O . GLN A 1 426 ? -8.509 8.004 -55.504 1.00 88.19 403 GLN A O 1
ATOM 3349 N N . ASP A 1 427 ? -10.659 8.644 -55.249 1.00 87.58 404 ASP A N 1
ATOM 3350 C CA . ASP A 1 427 ? -10.428 10.084 -55.204 1.00 84.82 404 ASP A CA 1
ATOM 3351 C C . ASP A 1 427 ? -10.066 10.529 -53.785 1.00 85.15 404 ASP A C 1
ATOM 3352 O O . ASP A 1 427 ? -10.828 10.305 -52.844 1.00 88.70 404 ASP A O 1
ATOM 3357 N N . PRO A 1 428 ? -8.911 11.207 -53.591 1.00 77.64 405 PRO A N 1
ATOM 3358 C CA . PRO A 1 428 ? -8.395 11.501 -52.255 1.00 72.62 405 PRO A CA 1
ATOM 3359 C C . PRO A 1 428 ? -9.128 12.631 -51.562 1.00 69.90 405 PRO A C 1
ATOM 3360 O O . PRO A 1 428 ? -9.174 12.695 -50.333 1.00 68.72 405 PRO A O 1
ATOM 3364 N N . VAL A 1 429 ? -9.720 13.507 -52.363 1.00 65.44 406 VAL A N 1
ATOM 3365 C CA . VAL A 1 429 ? -10.445 14.616 -51.779 1.00 73.75 406 VAL A CA 1
ATOM 3366 C C . VAL A 1 429 ? -11.686 14.066 -51.080 1.00 79.20 406 VAL A C 1
ATOM 3367 O O . VAL A 1 429 ? -11.967 14.447 -49.940 1.00 68.71 406 VAL A O 1
ATOM 3371 N N . ALA A 1 430 ? -12.421 13.174 -51.773 1.00 85.96 407 ALA A N 1
ATOM 3372 C CA . ALA A 1 430 ? -13.545 12.467 -51.163 1.00 78.38 407 ALA A CA 1
ATOM 3373 C C . ALA A 1 430 ? -13.073 11.717 -49.921 1.00 72.85 407 ALA A C 1
ATOM 3374 O O . ALA A 1 430 ? -13.678 11.843 -48.864 1.00 77.32 407 ALA A O 1
ATOM 3376 N N . TRP A 1 431 ? -11.968 10.973 -50.053 1.00 64.59 408 TRP A N 1
ATOM 3377 C CA . TRP A 1 431 ? -11.403 10.248 -48.934 1.00 62.43 408 TRP A CA 1
ATOM 3378 C C . TRP A 1 431 ? -11.232 11.174 -47.736 1.00 66.03 408 TRP A C 1
ATOM 3379 O O . TRP A 1 431 ? -11.525 10.794 -46.604 1.00 72.97 408 TRP A O 1
ATOM 3390 N N . ALA A 1 432 ? -10.744 12.390 -47.974 1.00 65.33 409 ALA A N 1
ATOM 3391 C CA . ALA A 1 432 ? -10.384 13.254 -46.859 1.00 65.60 409 ALA A CA 1
ATOM 3392 C C . ALA A 1 432 ? -11.610 13.959 -46.285 1.00 68.71 409 ALA A C 1
ATOM 3393 O O . ALA A 1 432 ? -11.565 14.401 -45.143 1.00 66.75 409 ALA A O 1
ATOM 3395 N N . ARG A 1 433 ? -12.675 14.112 -47.088 1.00 78.57 410 ARG A N 1
ATOM 3396 C CA . ARG A 1 433 ? -13.943 14.579 -46.558 1.00 81.71 410 ARG A CA 1
ATOM 3397 C C . ARG A 1 433 ? -14.369 13.632 -45.448 1.00 83.71 410 ARG A C 1
ATOM 3398 O O . ARG A 1 433 ? -14.778 14.072 -44.377 1.00 91.14 410 ARG A O 1
ATOM 3406 N N . GLU A 1 434 ? -14.223 12.330 -45.718 1.00 85.38 411 GLU A N 1
ATOM 3407 C CA . GLU A 1 434 ? -14.666 11.293 -44.808 1.00 86.80 411 GLU A CA 1
ATOM 3408 C C . GLU A 1 434 ? -13.754 11.254 -43.582 1.00 80.00 411 GLU A C 1
ATOM 3409 O O . GLU A 1 434 ? -14.229 11.370 -42.458 1.00 82.08 411 GLU A O 1
ATOM 3415 N N . GLU A 1 435 ? -12.442 11.179 -43.816 1.00 73.85 412 GLU A N 1
ATOM 3416 C CA . GLU A 1 435 ? -11.488 10.760 -42.801 1.00 81.45 412 GLU A CA 1
ATOM 3417 C C . GLU A 1 435 ? -10.870 11.912 -42.000 1.00 87.17 412 GLU A C 1
ATOM 3418 O O . GLU A 1 435 ? -10.417 11.695 -40.874 1.00 78.94 412 GLU A O 1
ATOM 3424 N N . LEU A 1 436 ? -10.793 13.116 -42.581 1.00 91.11 413 LEU A N 1
ATOM 3425 C CA . LEU A 1 436 ? -10.059 14.202 -41.950 1.00 77.93 413 LEU A CA 1
ATOM 3426 C C . LEU A 1 436 ? -11.004 15.217 -41.333 1.00 80.51 413 LEU A C 1
ATOM 3427 O O . LEU A 1 436 ? -10.514 16.222 -40.839 1.00 94.02 413 LEU A O 1
ATOM 3432 N N . ALA A 1 437 ? -12.322 14.949 -41.343 1.00 86.78 414 ALA A N 1
ATOM 3433 C CA . ALA A 1 437 ? -13.242 15.647 -40.451 1.00 88.60 414 ALA A CA 1
ATOM 3434 C C . ALA A 1 437 ? -12.873 15.321 -38.996 1.00 90.49 414 ALA A C 1
ATOM 3435 O O . ALA A 1 437 ? -12.608 14.169 -38.659 1.00 82.50 414 ALA A O 1
ATOM 3437 N N . ASP A 1 438 ? -12.784 16.370 -38.162 1.00 93.42 415 ASP A N 1
ATOM 3438 C CA . ASP A 1 438 ? -12.503 16.267 -36.736 1.00 94.85 415 ASP A CA 1
ATOM 3439 C C . ASP A 1 438 ? -11.160 15.568 -36.476 1.00 94.06 415 ASP A C 1
ATOM 3440 O O . ASP A 1 438 ? -11.017 14.820 -35.510 1.00 92.69 415 ASP A O 1
ATOM 3445 N N . ALA A 1 439 ? -10.139 15.889 -37.279 1.00 82.57 416 ALA A N 1
ATOM 3446 C CA . ALA A 1 439 ? -8.970 15.034 -37.394 1.00 81.48 416 ALA A CA 1
ATOM 3447 C C . ALA A 1 439 ? -8.109 15.007 -36.128 1.00 81.25 416 ALA A C 1
ATOM 3448 O O . ALA A 1 439 ? -7.305 14.090 -35.980 1.00 83.34 416 ALA A O 1
ATOM 3450 N N . THR A 1 440 ? -8.223 15.996 -35.229 1.00 82.13 417 THR A N 1
ATOM 3451 C CA . THR A 1 440 ? -7.320 16.054 -34.081 1.00 81.70 417 THR A CA 1
ATOM 3452 C C . THR A 1 440 ? -7.861 15.168 -32.962 1.00 87.54 417 THR A C 1
ATOM 3453 O O . THR A 1 440 ? -7.204 14.986 -31.944 1.00 83.42 417 THR A O 1
ATOM 3457 N N . LYS A 1 441 ? -9.072 14.632 -33.152 1.00 97.20 418 LYS A N 1
ATOM 3458 C CA . LYS A 1 441 ? -9.661 13.702 -32.202 1.00 93.47 418 LYS A CA 1
ATOM 3459 C C . LYS A 1 441 ? -9.220 12.271 -32.534 1.00 89.65 418 LYS A C 1
ATOM 3460 O O . LYS A 1 441 ? -8.840 11.520 -31.640 1.00 100.64 418 LYS A O 1
ATOM 3466 N N . LYS A 1 442 ? -9.161 11.934 -33.829 1.00 86.83 419 LYS A N 1
ATOM 3467 C CA . LYS A 1 442 ? -8.643 10.653 -34.305 1.00 82.72 419 LYS A CA 1
ATOM 3468 C C . LYS A 1 442 ? -7.139 10.562 -34.074 1.00 74.01 419 LYS A C 1
ATOM 3469 O O . LYS A 1 442 ? -6.487 11.565 -33.853 1.00 83.00 419 LYS A O 1
ATOM 3475 N N . PRO A 1 443 ? -6.506 9.375 -34.160 1.00 85.53 420 PRO A N 1
ATOM 3476 C CA . PRO A 1 443 ? -5.062 9.324 -34.405 1.00 91.67 420 PRO A CA 1
ATOM 3477 C C . PRO A 1 443 ? -4.628 9.757 -35.808 1.00 87.04 420 PRO A C 1
ATOM 3478 O O . PRO A 1 443 ? -5.443 10.025 -36.698 1.00 83.24 420 PRO A O 1
ATOM 3482 N N . VAL A 1 444 ? -3.305 9.785 -35.973 1.00 79.29 421 VAL A N 1
ATOM 3483 C CA . VAL A 1 444 ? -2.651 10.362 -37.132 1.00 79.33 421 VAL A CA 1
ATOM 3484 C C . VAL A 1 444 ? -2.655 9.354 -38.267 1.00 73.17 421 VAL A C 1
ATOM 3485 O O . VAL A 1 444 ? -2.075 8.295 -38.105 1.00 73.61 421 VAL A O 1
ATOM 3489 N N . PHE A 1 445 ? -3.151 9.754 -39.443 1.00 71.03 422 PHE A N 1
ATOM 3490 C CA . PHE A 1 445 ? -3.005 8.948 -40.645 1.00 67.83 422 PHE A CA 1
ATOM 3491 C C . PHE A 1 445 ? -1.578 8.996 -41.198 1.00 70.99 422 PHE A C 1
ATOM 3492 O O . PHE A 1 445 ? -1.130 10.036 -41.659 1.00 75.06 422 PHE A O 1
ATOM 3500 N N . SER A 1 446 ? -0.907 7.840 -41.254 1.00 78.33 423 SER A N 1
ATOM 3501 C CA . SER A 1 446 ? 0.529 7.794 -41.454 1.00 84.40 423 SER A CA 1
ATOM 3502 C C . SER A 1 446 ? 0.937 6.612 -42.329 1.00 94.02 423 SER A C 1
ATOM 3503 O O . SER A 1 446 ? 0.117 5.768 -42.656 1.00 86.12 423 SER A O 1
ATOM 3506 N N . LEU A 1 447 ? 2.210 6.625 -42.748 1.00 127.24 424 LEU A N 1
ATOM 3507 C CA . LEU A 1 447 ? 2.948 5.451 -43.204 1.00 124.81 424 LEU A CA 1
ATOM 3508 C C . LEU A 1 447 ? 4.436 5.682 -42.882 1.00 126.59 424 LEU A C 1
ATOM 3509 O O . LEU A 1 447 ? 4.816 6.893 -42.823 1.00 103.25 424 LEU A O 1
#